Protein AF-0000000067927565 (afdb_homodimer)

Radius of gyration: 24.95 Å; Cα contacts (8 Å, |Δi|>4): 1795; chains: 2; bounding box: 56×70×67 Å

InterPro domains:
  IPR001216 Cysteine synthase/cystathionine beta-synthase, pyridoxal-phosphate attachment site [PS00901] (45-63)
  IPR001926 Tryptophan synthase beta chain-like, PALP domain [PF00291] (21-325)
  IPR036052 Tryptophan synthase beta chain-like, PALP domain superfamily [G3DSA:3.40.50.1100] (20-335)
  IPR036052 Tryptophan synthase beta chain-like, PALP domain superfamily [G3DSA:3.40.50.1100] (50-168)
  IPR036052 Tryptophan synthase beta chain-like, PALP domain superfamily [SSF53686] (16-338)
  IPR050214 Cysteine synthase/Cystathionine beta-synthase [PTHR10314] (20-342)

pLDDT: mean 96.27, std 7.13, range [26.19, 98.94]

Structure (mmCIF, N/CA/C/O backbone):
data_AF-0000000067927565-model_v1
#
loop_
_entity.id
_entity.type
_entity.pdbx_description
1 polymer 'Cysteine synthase B'
#
loop_
_atom_site.group_PDB
_atom_site.id
_atom_site.type_symbol
_atom_site.label_atom_id
_atom_site.label_alt_id
_atom_site.label_comp_id
_atom_site.label_asym_id
_atom_site.label_entity_id
_atom_site.label_seq_id
_atom_site.pdbx_PDB_ins_code
_atom_site.Cartn_x
_atom_site.Cartn_y
_atom_site.Cartn_z
_atom_site.occupancy
_atom_site.B_iso_or_equiv
_atom_site.auth_seq_id
_atom_site.auth_comp_id
_atom_site.auth_asym_id
_atom_site.auth_atom_id
_atom_site.pdbx_PDB_model_num
ATOM 1 N N . MET A 1 1 ? 31.875 -20.375 6.766 1 26.19 1 MET A N 1
ATOM 2 C CA . MET A 1 1 ? 30.688 -21.219 6.77 1 26.19 1 MET A CA 1
ATOM 3 C C . MET A 1 1 ? 29.438 -20.422 6.379 1 26.19 1 MET A C 1
ATOM 5 O O . MET A 1 1 ? 29.094 -19.438 7.043 1 26.19 1 MET A O 1
ATOM 9 N N . LEU A 1 2 ? 29.219 -20.188 5.18 1 35 2 LEU A N 1
ATOM 10 C CA . LEU A 1 2 ? 28.172 -19.312 4.66 1 35 2 LEU A CA 1
ATOM 11 C C . LEU A 1 2 ? 26.875 -19.531 5.414 1 35 2 LEU A C 1
ATOM 13 O O . LEU A 1 2 ? 26.375 -20.656 5.508 1 35 2 LEU A O 1
ATOM 17 N N . HIS A 1 3 ? 26.547 -18.984 6.469 1 40.41 3 HIS A N 1
ATOM 18 C CA . HIS A 1 3 ? 25.359 -19.125 7.309 1 40.41 3 HIS A CA 1
ATOM 19 C C . HIS A 1 3 ? 24.156 -19.547 6.48 1 40.41 3 HIS A C 1
ATOM 21 O O . HIS A 1 3 ? 23.812 -18.875 5.496 1 40.41 3 HIS A O 1
ATOM 27 N N . GLN A 1 4 ? 24.078 -20.781 6.211 1 48.38 4 GLN A N 1
ATOM 28 C CA . GLN A 1 4 ? 23.016 -21.391 5.43 1 48.38 4 GLN A CA 1
ATOM 29 C C . GLN A 1 4 ? 21.688 -20.688 5.668 1 48.38 4 GLN A C 1
ATOM 31 O O . GLN A 1 4 ? 21.141 -20.734 6.77 1 48.38 4 GLN A O 1
ATOM 36 N N . LEU A 1 5 ? 21.406 -19.594 4.988 1 67.44 5 LEU A N 1
ATOM 37 C CA . LEU A 1 5 ? 20.219 -18.766 5.055 1 67.44 5 LEU A CA 1
ATOM 38 C C . LEU A 1 5 ? 18.953 -19.609 4.992 1 67.44 5 LEU A C 1
ATOM 40 O O . LEU A 1 5 ? 18.812 -20.484 4.129 1 67.44 5 LEU A O 1
ATOM 44 N N . LYS A 1 6 ? 18.359 -19.875 6.137 1 88.69 6 LYS A N 1
ATOM 45 C CA . LYS A 1 6 ? 17.078 -20.578 6.219 1 88.69 6 LYS A CA 1
ATOM 46 C C . LYS A 1 6 ? 15.961 -19.75 5.582 1 88.69 6 LYS A C 1
ATOM 48 O O . LYS A 1 6 ? 16.094 -18.547 5.402 1 88.69 6 LYS A O 1
ATOM 53 N N . ILE A 1 7 ? 15.102 -20.516 5.008 1 97.31 7 ILE A N 1
ATOM 54 C CA . ILE A 1 7 ? 13.914 -19.859 4.473 1 97.31 7 ILE A CA 1
ATOM 55 C C . ILE A 1 7 ? 13.312 -18.938 5.527 1 97.31 7 ILE A C 1
ATOM 57 O O . ILE A 1 7 ? 13.266 -19.281 6.711 1 97.31 7 ILE A O 1
ATOM 61 N N . ARG A 1 8 ? 12.906 -17.766 5.121 1 97.5 8 ARG A N 1
ATOM 62 C CA . ARG A 1 8 ? 12.289 -16.828 6.047 1 97.5 8 ARG A CA 1
ATOM 63 C C . ARG A 1 8 ? 11.008 -17.406 6.641 1 97.5 8 ARG A C 1
ATOM 65 O O . ARG A 1 8 ? 10.266 -18.125 5.965 1 97.5 8 ARG A O 1
ATOM 72 N N . THR A 1 9 ? 10.773 -17.078 7.883 1 98.25 9 THR A N 1
ATOM 73 C CA . THR A 1 9 ? 9.539 -17.469 8.555 1 98.25 9 THR A CA 1
ATOM 74 C C . THR A 1 9 ? 8.844 -16.266 9.164 1 98.25 9 THR A C 1
ATOM 76 O O . THR A 1 9 ? 9.484 -15.242 9.438 1 98.25 9 THR A O 1
ATOM 79 N N . THR A 1 10 ? 7.535 -16.266 9.188 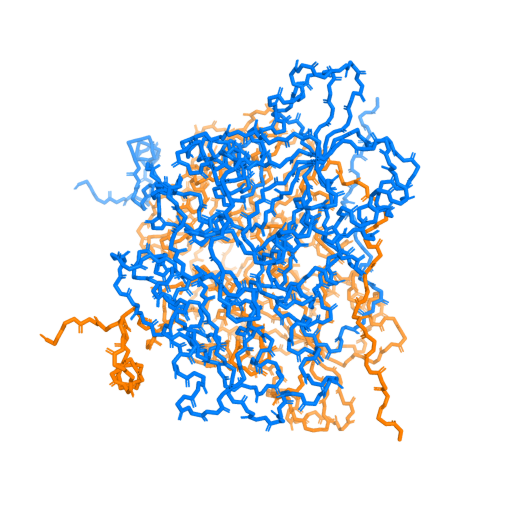1 98.19 10 THR A N 1
ATOM 80 C CA . THR A 1 10 ? 6.73 -15.305 9.93 1 98.19 10 THR A CA 1
ATOM 81 C C . THR A 1 10 ? 5.766 -16.016 10.875 1 98.19 10 THR A C 1
ATOM 83 O O . THR A 1 10 ? 5.645 -17.25 10.836 1 98.19 10 THR A O 1
ATOM 86 N N . ALA A 1 11 ? 5.16 -15.328 11.844 1 97.44 11 ALA A N 1
ATOM 87 C CA . ALA A 1 11 ? 4.34 -15.953 12.875 1 97.44 11 ALA A CA 1
ATOM 88 C C . ALA A 1 11 ? 2.908 -15.43 12.836 1 97.44 11 ALA A C 1
ATOM 90 O O . ALA A 1 11 ? 2.016 -15.984 13.477 1 97.44 11 ALA A O 1
ATOM 91 N N . GLY A 1 12 ? 2.67 -14.391 12.016 1 97.81 12 GLY A N 1
ATOM 92 C CA . GLY A 1 12 ? 1.377 -13.719 12.055 1 97.81 12 GLY A CA 1
ATOM 93 C C . GLY A 1 12 ? 1.31 -12.602 13.07 1 97.81 12 GLY A C 1
ATOM 94 O O . GLY A 1 12 ? 2.32 -12.25 13.688 1 97.81 12 GLY A O 1
ATOM 95 N N . ARG A 1 13 ? 0.186 -11.945 13.172 1 97.5 13 ARG A N 1
ATOM 96 C CA . ARG A 1 13 ? -0.007 -10.812 14.062 1 97.5 13 ARG A CA 1
ATOM 97 C C . ARG A 1 13 ? -0.455 -11.266 15.445 1 97.5 13 ARG A C 1
ATOM 99 O O . ARG A 1 13 ? -0.448 -10.484 16.406 1 97.5 13 ARG A O 1
ATOM 106 N N . GLY A 1 14 ? -0.813 -12.555 15.531 1 96.81 14 GLY A N 1
ATOM 107 C CA . GLY A 1 14 ? -1.234 -13.125 16.797 1 96.81 14 GLY A CA 1
ATOM 108 C C . GLY A 1 14 ? -2.617 -12.672 17.234 1 96.81 14 GLY A C 1
ATOM 109 O O . GLY A 1 14 ? -2.955 -12.727 18.422 1 96.81 14 GLY A O 1
ATOM 110 N N . ARG A 1 15 ? -3.354 -12.117 16.281 1 97.38 15 ARG A N 1
ATOM 111 C CA . ARG A 1 15 ? -4.703 -11.641 16.562 1 97.38 15 ARG A CA 1
ATOM 112 C C . ARG A 1 15 ? -5.523 -11.531 15.281 1 97.38 15 ARG A C 1
ATOM 114 O O . ARG A 1 15 ? -4.965 -11.516 14.18 1 97.38 15 ARG A O 1
ATOM 121 N N . LEU A 1 16 ? -6.836 -11.531 15.469 1 98.62 16 LEU A N 1
ATOM 122 C CA . LEU A 1 16 ? -7.805 -11.18 14.438 1 98.62 16 LEU A CA 1
ATOM 123 C C . LEU A 1 16 ? -8.273 -9.734 14.609 1 98.62 16 LEU A C 1
ATOM 125 O O . LEU A 1 16 ? -8.742 -9.352 15.688 1 98.62 16 LEU A O 1
ATOM 129 N N . PHE A 1 17 ? -8.125 -8.891 13.578 1 98.75 17 PHE A N 1
ATOM 130 C CA . PHE A 1 17 ? -8.484 -7.484 13.68 1 98.75 17 PHE A CA 1
ATOM 131 C C . PHE A 1 17 ? -9.984 -7.289 13.523 1 98.75 17 PHE A C 1
ATOM 133 O O . PHE A 1 17 ? -10.609 -7.918 12.664 1 98.75 17 PHE A O 1
ATOM 140 N N . ASP A 1 18 ? -10.578 -6.422 14.312 1 98.44 18 ASP A N 1
ATOM 141 C CA . ASP A 1 18 ? -12.023 -6.23 14.336 1 98.44 18 ASP A CA 1
ATOM 142 C C . ASP A 1 18 ? -12.5 -5.445 13.117 1 98.44 18 ASP A C 1
ATOM 144 O O . ASP A 1 18 ? -13.664 -5.523 12.742 1 98.44 18 ASP A O 1
ATOM 148 N N . SER A 1 19 ? -11.602 -4.633 12.555 1 98.56 19 SER A N 1
ATOM 149 C CA . SER A 1 19 ? -11.859 -3.887 11.328 1 98.56 19 SER A CA 1
ATOM 150 C C . SER A 1 19 ? -10.562 -3.414 10.688 1 98.56 19 SER A C 1
ATOM 152 O O . SER A 1 19 ? -9.484 -3.521 11.281 1 98.56 19 SER A O 1
ATOM 154 N N . ILE A 1 20 ? -10.68 -2.896 9.453 1 98.88 20 ILE A N 1
ATOM 155 C CA . ILE A 1 20 ? -9.531 -2.334 8.75 1 98.88 20 ILE A CA 1
ATOM 156 C C . ILE A 1 20 ? -8.938 -1.189 9.57 1 98.88 20 ILE A C 1
ATOM 158 O O . ILE A 1 20 ? -7.73 -0.935 9.508 1 98.88 20 ILE A O 1
ATOM 162 N N . LEU A 1 21 ? -9.734 -0.494 10.43 1 98.81 21 LEU A N 1
ATOM 163 C CA . LEU A 1 21 ? -9.297 0.667 11.195 1 98.81 21 LEU A CA 1
ATOM 164 C C . LEU A 1 21 ? -8.32 0.26 12.297 1 98.81 21 LEU A C 1
ATOM 166 O O . LEU A 1 21 ? -7.457 1.048 12.688 1 98.81 21 LEU A O 1
ATOM 170 N N . ASP A 1 22 ? -8.414 -1.01 12.719 1 98.69 22 ASP A N 1
ATOM 171 C CA . ASP A 1 22 ? -7.539 -1.52 13.773 1 98.69 22 ASP A CA 1
ATOM 172 C C . ASP A 1 22 ? -6.137 -1.798 13.234 1 98.69 22 ASP A C 1
ATOM 174 O O . ASP A 1 22 ? -5.211 -2.047 14.008 1 98.69 22 ASP A O 1
ATOM 178 N N . THR A 1 23 ? -5.965 -1.704 11.898 1 98.75 23 THR A N 1
ATOM 179 C CA . THR A 1 23 ? -4.664 -1.989 11.297 1 98.75 23 THR A CA 1
ATOM 180 C C . THR A 1 23 ? -3.852 -0.709 11.133 1 98.75 23 THR A C 1
ATOM 182 O O . THR A 1 23 ? -2.693 -0.752 10.711 1 98.75 23 THR A O 1
ATOM 185 N N . VAL A 1 24 ? -4.426 0.469 11.5 1 98.88 24 VAL A N 1
ATOM 186 C CA . VAL A 1 24 ? -3.707 1.735 11.391 1 98.88 24 VAL A CA 1
ATOM 187 C C . VAL A 1 24 ? -2.617 1.806 12.453 1 98.88 24 VAL A C 1
ATOM 189 O O . VAL A 1 24 ? -2.889 1.603 13.641 1 98.88 24 VAL A O 1
ATOM 192 N N . GLY A 1 25 ? -1.396 2.076 12.047 1 98.75 25 GLY A N 1
ATOM 193 C CA . GLY A 1 25 ? -0.285 2.244 12.969 1 98.75 25 GLY A CA 1
ATOM 194 C C . GLY A 1 25 ? 0.637 1.04 13.016 1 98.75 25 GLY A C 1
ATOM 195 O O . GLY A 1 25 ? 0.605 0.19 12.125 1 98.75 25 GLY A O 1
ATOM 196 N N . ASP A 1 26 ? 1.623 1.083 13.922 1 98.69 26 ASP A N 1
ATOM 197 C CA . ASP A 1 26 ? 2.691 0.1 14.078 1 98.69 26 ASP A CA 1
ATOM 198 C C . ASP A 1 26 ? 3.441 -0.107 12.766 1 98.69 26 ASP A C 1
ATOM 200 O O . ASP A 1 26 ? 3.652 -1.244 12.336 1 98.69 26 ASP A O 1
ATOM 204 N N . THR A 1 27 ? 3.73 1.049 12.109 1 98.88 27 THR A N 1
ATOM 205 C CA . THR A 1 27 ? 4.477 0.999 10.859 1 98.88 27 THR A CA 1
ATOM 206 C C . THR A 1 27 ? 5.953 0.72 11.117 1 98.88 27 THR A C 1
ATOM 208 O O . THR A 1 27 ? 6.488 1.096 12.164 1 98.88 27 THR A O 1
ATOM 211 N N . PRO A 1 28 ? 6.66 0.109 10.211 1 98.88 28 PRO A N 1
ATOM 212 C CA . PRO A 1 28 ? 8.031 -0.335 10.461 1 98.88 28 PRO A CA 1
ATOM 213 C C . PRO A 1 28 ? 9.055 0.799 10.352 1 98.88 28 PRO A C 1
ATOM 215 O O . PRO A 1 28 ? 8.812 1.777 9.633 1 98.88 28 PRO A O 1
ATOM 218 N N . VAL A 1 29 ? 10.086 0.701 11.133 1 98.94 29 VAL A N 1
ATOM 219 C CA . VAL A 1 29 ? 11.32 1.454 10.984 1 98.94 29 VAL A CA 1
ATOM 220 C C . VAL A 1 29 ? 12.367 0.6 10.266 1 98.94 29 VAL A C 1
ATOM 222 O O . VAL A 1 29 ? 12.742 -0.469 10.75 1 98.94 29 VAL A O 1
ATOM 225 N N . ILE A 1 30 ? 12.859 1.075 9.078 1 98.94 30 ILE A N 1
ATOM 226 C CA . ILE A 1 30 ? 13.617 0.225 8.172 1 98.94 30 ILE A CA 1
ATOM 227 C C . ILE A 1 30 ? 15.008 0.825 7.945 1 98.94 30 ILE A C 1
ATOM 229 O O . ILE A 1 30 ? 15.133 2.012 7.637 1 98.94 30 ILE A O 1
ATOM 233 N N . ARG A 1 31 ? 16 0.053 8.031 1 98.88 31 ARG A N 1
ATOM 234 C CA . ARG A 1 31 ? 17.375 0.49 7.816 1 98.88 31 ARG A CA 1
ATOM 235 C C . ARG A 1 31 ? 17.641 0.724 6.332 1 98.88 31 ARG A C 1
ATOM 237 O O . ARG A 1 31 ? 17.203 -0.055 5.484 1 98.88 31 ARG A O 1
ATOM 244 N N . ILE A 1 32 ? 18.281 1.833 6.004 1 98.81 32 ILE A N 1
ATOM 245 C CA . ILE A 1 32 ? 18.828 2.094 4.676 1 98.81 32 ILE A CA 1
ATOM 246 C C . ILE A 1 32 ? 20.188 1.416 4.527 1 98.81 32 ILE A C 1
ATOM 248 O O . ILE A 1 32 ? 21.062 1.577 5.379 1 98.81 32 ILE A O 1
ATOM 252 N N . ASN A 1 33 ? 20.438 0.699 3.447 1 98.5 33 ASN A N 1
ATOM 253 C CA . ASN A 1 33 ? 21.625 -0.137 3.328 1 98.5 33 ASN A CA 1
ATOM 254 C C . ASN A 1 33 ? 22.562 0.373 2.236 1 98.5 33 ASN A C 1
ATOM 256 O O . ASN A 1 33 ? 23.781 0.281 2.367 1 98.5 33 ASN A O 1
ATOM 260 N N . ASN A 1 34 ? 22 0.943 1.216 1 98.38 34 ASN A N 1
ATOM 261 C CA . ASN A 1 34 ? 22.797 1.177 0.018 1 98.38 34 ASN A CA 1
ATOM 262 C C . ASN A 1 34 ? 23.047 2.666 -0.216 1 98.38 34 ASN A C 1
ATOM 264 O O . ASN A 1 34 ? 23.953 3.045 -0.961 1 98.38 34 ASN A O 1
ATOM 268 N N . LEU A 1 35 ? 22.25 3.549 0.46 1 98.44 35 LEU A N 1
ATOM 269 C CA . LEU A 1 35 ? 22.25 4.957 0.078 1 98.44 35 LEU A CA 1
ATOM 270 C C . LEU A 1 35 ? 22.797 5.828 1.202 1 98.44 35 LEU A C 1
ATOM 272 O O . LEU A 1 35 ? 22.891 7.051 1.058 1 98.44 35 LEU A O 1
ATOM 276 N N . GLY A 1 36 ? 23.094 5.305 2.32 1 95.75 36 GLY A N 1
ATOM 277 C CA . GLY A 1 36 ? 23.641 6.082 3.422 1 95.75 36 GLY A CA 1
ATOM 278 C C . GLY A 1 36 ? 25.156 6.117 3.436 1 95.75 36 GLY A C 1
ATOM 279 O O . GLY A 1 36 ? 25.812 5.285 2.797 1 95.75 36 GLY A O 1
ATOM 280 N N . PRO A 1 37 ? 25.672 7.145 4.129 1 95.25 37 PRO A N 1
ATOM 281 C CA . PRO A 1 37 ? 27.125 7.129 4.305 1 95.25 37 PRO A CA 1
ATOM 282 C C . PRO A 1 37 ? 27.594 6.008 5.23 1 95.25 37 PRO A C 1
ATOM 284 O O . PRO A 1 37 ? 26.828 5.523 6.062 1 95.25 37 PRO A O 1
ATOM 287 N N . GLY A 1 38 ? 28.891 5.613 5.113 1 94.69 38 GLY A N 1
ATOM 288 C CA . GLY A 1 38 ? 29.438 4.484 5.852 1 94.69 38 GLY A CA 1
ATOM 289 C C . GLY A 1 38 ? 29.547 4.738 7.34 1 94.69 38 GLY A C 1
ATOM 290 O O . GLY A 1 38 ? 29.5 3.803 8.141 1 94.69 38 GLY A O 1
ATOM 291 N N . HIS A 1 39 ? 29.578 6.016 7.801 1 97.56 39 HIS A N 1
ATOM 292 C CA . HIS A 1 39 ? 29.891 6.305 9.195 1 97.56 39 HIS A CA 1
ATOM 293 C C . HIS A 1 39 ? 28.625 6.605 9.984 1 97.56 39 HIS A C 1
ATOM 295 O O . HIS A 1 39 ? 28.672 6.82 11.203 1 97.56 39 HIS A O 1
ATOM 301 N N . ALA A 1 40 ? 27.422 6.68 9.359 1 98.44 40 ALA A N 1
ATOM 302 C CA . ALA A 1 40 ? 26.141 6.949 10 1 98.44 40 ALA A CA 1
ATOM 303 C C . ALA A 1 40 ? 25.078 5.969 9.531 1 98.44 40 ALA A C 1
ATOM 305 O O . ALA A 1 40 ? 25.203 5.379 8.453 1 98.44 40 ALA A O 1
ATOM 306 N N . THR A 1 41 ? 24.141 5.688 10.352 1 98.75 41 THR A N 1
ATOM 307 C CA . THR A 1 41 ? 23.016 4.812 10.008 1 98.75 41 THR A CA 1
ATOM 308 C C . THR A 1 41 ? 21.75 5.617 9.805 1 98.75 41 THR A C 1
ATOM 310 O O . THR A 1 41 ? 21.391 6.461 10.633 1 98.75 41 THR A O 1
ATOM 313 N N . ILE A 1 42 ? 21.125 5.441 8.711 1 98.88 42 ILE A N 1
ATOM 314 C CA . ILE A 1 42 ? 19.828 6.078 8.445 1 98.88 42 ILE A CA 1
ATOM 315 C C . ILE A 1 42 ? 18.719 5.031 8.477 1 98.88 42 ILE A C 1
ATOM 317 O O . ILE A 1 42 ? 18.859 3.957 7.883 1 98.88 42 ILE A O 1
ATOM 321 N N . TYR A 1 43 ? 17.688 5.273 9.266 1 98.94 43 TYR A N 1
ATOM 322 C CA . TYR A 1 43 ? 16.422 4.535 9.25 1 98.94 43 TYR A CA 1
ATOM 323 C C . TYR A 1 43 ? 15.305 5.379 8.664 1 98.94 43 TYR A C 1
ATOM 325 O O . TYR A 1 43 ? 15.359 6.609 8.703 1 98.94 43 TYR A O 1
ATOM 333 N N . VAL A 1 44 ? 14.328 4.684 8.102 1 98.94 44 VAL A N 1
ATOM 334 C CA . VAL A 1 44 ? 13.125 5.371 7.641 1 98.94 44 VAL A CA 1
ATOM 335 C C . VAL A 1 44 ? 11.898 4.781 8.336 1 98.94 44 VAL A C 1
ATOM 337 O O . VAL A 1 44 ? 11.82 3.568 8.555 1 98.94 44 VAL A O 1
ATOM 340 N N . LYS A 1 45 ? 11 5.586 8.836 1 98.94 45 LYS A N 1
ATOM 341 C CA . LYS A 1 45 ? 9.688 5.145 9.297 1 98.94 45 LYS A CA 1
ATOM 342 C C . LYS A 1 45 ? 8.688 5.121 8.148 1 98.94 45 LYS A C 1
ATOM 344 O O . LYS A 1 45 ? 8.219 6.172 7.699 1 98.94 45 LYS A O 1
ATOM 349 N N . ALA A 1 46 ? 8.297 3.939 7.664 1 98.88 46 ALA A N 1
ATOM 350 C CA . ALA A 1 46 ? 7.555 3.756 6.422 1 98.88 46 ALA A CA 1
ATOM 351 C C . ALA A 1 46 ? 6.047 3.787 6.668 1 98.88 46 ALA A C 1
ATOM 353 O O . ALA A 1 46 ? 5.422 2.742 6.859 1 98.88 46 ALA A O 1
ATOM 354 N N . GLU A 1 47 ? 5.477 4.934 6.531 1 98.81 47 GLU A N 1
ATOM 355 C CA . GLU A 1 47 ? 4.078 5.152 6.887 1 98.81 47 GLU A CA 1
ATOM 356 C C . GLU A 1 47 ? 3.143 4.617 5.805 1 98.81 47 GLU A C 1
ATOM 358 O O . GLU A 1 47 ? 1.939 4.473 6.031 1 98.81 47 GLU A O 1
ATOM 363 N N . PHE A 1 48 ? 3.695 4.277 4.609 1 98.38 48 PHE A N 1
ATOM 364 C CA . PHE A 1 48 ? 2.867 3.707 3.553 1 98.38 48 PHE A CA 1
ATOM 365 C C . PHE A 1 48 ? 2.41 2.303 3.924 1 98.38 48 PHE A C 1
ATOM 367 O O . PHE A 1 48 ? 1.608 1.696 3.209 1 98.38 48 PHE A O 1
ATOM 374 N N . PHE A 1 49 ? 2.809 1.746 5.125 1 98.69 49 PHE A N 1
ATOM 375 C CA . PHE A 1 49 ? 2.322 0.469 5.633 1 98.69 49 PHE A CA 1
ATOM 376 C C . PHE A 1 49 ? 0.966 0.635 6.309 1 98.69 49 PHE A C 1
ATOM 378 O O . PHE A 1 49 ? 0.338 -0.351 6.699 1 98.69 49 PHE A O 1
ATOM 385 N N . ASN A 1 50 ? 0.476 1.853 6.484 1 98.81 50 ASN A N 1
ATOM 386 C CA . ASN A 1 50 ? -0.917 2.041 6.875 1 98.81 50 ASN A CA 1
ATOM 387 C C . ASN A 1 50 ? -1.874 1.562 5.785 1 98.81 50 ASN A C 1
ATOM 389 O O . ASN A 1 50 ? -1.509 1.514 4.609 1 98.81 50 ASN A O 1
ATOM 393 N N . PRO A 1 51 ? -3.145 1.182 6.117 1 98.56 51 PRO A N 1
ATOM 394 C CA . PRO A 1 51 ? -4.043 0.527 5.168 1 98.56 51 PRO A CA 1
ATOM 395 C C . PRO A 1 51 ? -4.375 1.41 3.965 1 98.56 51 PRO A C 1
ATOM 397 O O . PRO A 1 51 ? -4.598 0.901 2.863 1 98.56 51 PRO A O 1
ATOM 400 N N . ALA A 1 52 ? -4.41 2.703 4.203 1 98.06 52 ALA A N 1
ATOM 401 C CA . ALA A 1 52 ? -4.641 3.598 3.07 1 98.06 52 ALA A CA 1
ATOM 402 C C . ALA A 1 52 ? -3.332 4.203 2.576 1 98.06 52 ALA A C 1
ATOM 404 O O . ALA A 1 52 ? -3.338 5.191 1.838 1 98.06 52 ALA A O 1
ATOM 405 N N . ALA A 1 53 ? -2.18 3.736 3.066 1 98.19 53 ALA A N 1
ATOM 406 C CA . ALA A 1 53 ? -0.828 3.85 2.523 1 98.19 53 ALA A CA 1
ATOM 407 C C . ALA A 1 53 ? -0.246 5.234 2.785 1 98.19 53 ALA A C 1
ATOM 409 O O . ALA A 1 53 ? 0.472 5.781 1.944 1 98.19 53 ALA A O 1
ATOM 410 N N . SER A 1 54 ? -0.606 5.875 3.945 1 98.25 54 SER A N 1
ATOM 411 C CA . SER A 1 54 ? 0.052 7.129 4.297 1 98.25 54 SER A CA 1
ATOM 412 C C . SER A 1 54 ? -0.055 7.406 5.793 1 98.25 54 SER A C 1
ATOM 414 O O . SER A 1 54 ? -0.799 6.73 6.504 1 98.25 54 SER A O 1
ATOM 416 N N . VAL A 1 55 ? 0.659 8.398 6.207 1 98.75 55 VAL A N 1
ATOM 417 C CA . VAL A 1 55 ? 0.678 8.844 7.598 1 98.75 55 VAL A CA 1
ATOM 418 C C . VAL A 1 55 ? -0.672 9.453 7.965 1 98.75 55 VAL A C 1
ATOM 420 O O . VAL A 1 55 ? -1.051 9.477 9.141 1 98.75 55 VAL A O 1
ATOM 423 N N . LYS A 1 56 ? -1.486 9.844 6.934 1 98.69 56 LYS A N 1
ATOM 424 C CA . LYS A 1 56 ? -2.713 10.602 7.168 1 98.69 56 LYS A CA 1
ATOM 425 C C . LYS A 1 56 ? -3.848 9.68 7.613 1 98.69 56 LYS A C 1
ATOM 427 O O . LYS A 1 56 ? -4.867 10.148 8.125 1 98.69 56 LYS A O 1
ATOM 432 N N . ASP A 1 57 ? -3.631 8.359 7.461 1 98.81 57 ASP A N 1
ATOM 433 C CA . ASP A 1 57 ? -4.602 7.422 8.023 1 98.81 57 ASP A CA 1
ATOM 434 C C . ASP A 1 57 ? -4.816 7.68 9.508 1 98.81 57 ASP A C 1
ATOM 436 O O . ASP A 1 57 ? -5.938 7.566 10.008 1 98.81 57 ASP A O 1
ATOM 440 N N . ARG A 1 58 ? -3.738 8.07 10.172 1 98.88 58 ARG A N 1
ATOM 441 C CA . ARG A 1 58 ? -3.762 8.25 11.625 1 98.88 58 ARG A CA 1
ATOM 442 C C . ARG A 1 58 ? -4.664 9.414 12.016 1 98.88 58 ARG A C 1
ATOM 444 O O . ARG A 1 58 ? -5.582 9.242 12.82 1 98.88 58 ARG A O 1
ATOM 451 N N . LEU A 1 59 ? -4.445 10.57 11.422 1 98.62 59 LEU A N 1
ATOM 452 C CA . LEU A 1 59 ? -5.254 11.727 11.812 1 98.62 59 LEU A CA 1
ATOM 453 C C . LEU A 1 59 ? -6.695 11.555 11.344 1 98.62 59 LEU A C 1
ATOM 455 O O . LEU A 1 59 ? -7.629 11.945 12.055 1 98.62 59 LEU A O 1
ATOM 459 N N . ALA A 1 60 ? -6.902 10.969 10.109 1 98.81 60 ALA A N 1
ATOM 460 C CA . ALA A 1 60 ? -8.258 10.734 9.625 1 98.81 60 ALA A CA 1
ATOM 461 C C . ALA A 1 60 ? -9.055 9.906 10.633 1 98.81 60 ALA A C 1
ATOM 463 O O . ALA A 1 60 ? -10.188 10.258 10.969 1 98.81 60 ALA A O 1
ATOM 464 N N . LEU A 1 61 ? -8.43 8.867 11.125 1 98.88 61 LEU A N 1
ATOM 465 C CA . LEU A 1 61 ? -9.07 7.969 12.086 1 98.88 61 LEU A CA 1
ATOM 466 C C . LEU A 1 61 ? -9.406 8.703 13.375 1 98.88 61 LEU A C 1
ATOM 468 O O . LEU A 1 61 ? -10.547 8.641 13.852 1 98.88 61 LEU A O 1
ATOM 472 N N . ASN A 1 62 ? -8.477 9.414 13.93 1 98.88 62 ASN A N 1
ATOM 473 C CA . ASN A 1 62 ? -8.703 10.039 15.234 1 98.88 62 ASN A CA 1
ATOM 474 C C . ASN A 1 62 ? -9.648 11.227 15.133 1 98.88 62 ASN A C 1
ATOM 476 O O . ASN A 1 62 ? -10.398 11.508 16.062 1 98.88 62 ASN A O 1
ATOM 480 N N . ILE A 1 63 ? -9.625 11.969 14.031 1 98.75 63 ILE A N 1
ATOM 481 C CA . ILE A 1 63 ? -10.555 13.078 13.844 1 98.75 63 ILE A CA 1
ATOM 482 C C . ILE A 1 63 ? -11.992 12.555 13.906 1 98.75 63 ILE A C 1
ATOM 484 O O . ILE A 1 63 ? -12.836 13.117 14.609 1 98.75 63 ILE A O 1
ATOM 488 N N . ILE A 1 64 ? -12.281 11.477 13.18 1 98.81 64 ILE A N 1
ATOM 489 C CA . ILE A 1 64 ? -13.625 10.914 13.141 1 98.81 64 ILE A CA 1
ATOM 490 C C . ILE A 1 64 ? -14 10.359 14.516 1 98.81 64 ILE A C 1
ATOM 492 O O . ILE A 1 64 ? -15.07 10.664 15.047 1 98.81 64 ILE A O 1
ATOM 496 N N . GLU A 1 65 ? -13.094 9.648 15.133 1 98.69 65 GLU A N 1
ATOM 497 C CA . GLU A 1 65 ? -13.414 9.016 16.406 1 98.69 65 GLU A CA 1
ATOM 498 C C . GLU A 1 65 ? -13.516 10.055 17.531 1 98.69 65 GLU A C 1
ATOM 500 O O . GLU A 1 65 ? -14.32 9.906 18.453 1 98.69 65 GLU A O 1
ATOM 505 N N . GLU A 1 66 ? -12.688 11.102 17.516 1 98.44 66 GLU A N 1
ATOM 506 C CA . GLU A 1 66 ? -12.844 12.211 18.453 1 98.44 66 GLU A CA 1
ATOM 507 C C . GLU A 1 66 ? -14.203 12.891 18.266 1 98.44 66 GLU A C 1
ATOM 509 O O . GLU A 1 66 ? -14.844 13.273 19.25 1 98.44 66 GLU A O 1
ATOM 514 N N . GLY A 1 67 ? -14.586 13.117 16.969 1 98.44 67 GLY A N 1
ATOM 515 C CA . GLY A 1 67 ? -15.914 13.633 16.703 1 98.44 67 GLY A CA 1
ATOM 516 C C . GLY A 1 67 ? -17.016 12.781 17.297 1 98.44 67 GLY A C 1
ATOM 517 O O . GLY A 1 67 ? -17.984 13.312 17.859 1 98.44 67 GLY A O 1
ATOM 518 N N . GLU A 1 68 ? -16.859 11.477 17.172 1 98.19 68 GLU A N 1
ATOM 519 C CA . GLU A 1 68 ? -17.828 10.555 17.766 1 98.19 68 GLU A CA 1
ATOM 520 C C . GLU A 1 68 ? -17.812 10.641 19.281 1 98.19 68 GLU A C 1
ATOM 522 O O . GLU A 1 68 ? -18.875 10.734 19.922 1 98.19 68 GLU A O 1
ATOM 527 N N . ARG A 1 69 ? -16.609 10.656 19.906 1 97.06 69 ARG A N 1
ATOM 528 C CA . ARG A 1 69 ? -16.469 10.664 21.359 1 97.06 69 ARG A CA 1
ATOM 529 C C . ARG A 1 69 ? -17.031 11.945 21.953 1 97.06 69 ARG A C 1
ATOM 531 O O . ARG A 1 69 ? -17.641 11.922 23.016 1 97.06 69 ARG A O 1
ATOM 538 N N . SER A 1 70 ? -16.828 13.039 21.281 1 96.69 70 SER A N 1
ATOM 539 C CA . SER A 1 70 ? -17.25 14.344 21.781 1 96.69 70 SER A CA 1
ATOM 540 C C . SER A 1 70 ? -18.719 14.617 21.469 1 96.69 70 SER A C 1
ATOM 542 O O . SER A 1 70 ? -19.328 15.539 22.016 1 96.69 70 SER A O 1
ATOM 544 N N . GLY A 1 71 ? -19.266 13.82 20.531 1 97 71 GLY A N 1
ATOM 545 C CA . GLY A 1 71 ? -20.656 14 20.125 1 97 71 GLY A CA 1
ATOM 546 C C . GLY A 1 71 ? -20.812 15.023 19.016 1 97 71 GLY A C 1
ATOM 547 O O . GLY A 1 71 ? -21.922 15.25 18.531 1 97 71 GLY A O 1
ATOM 548 N N . LYS A 1 72 ? -19.75 15.602 18.562 1 97.56 72 LYS A N 1
ATOM 549 C CA . LYS A 1 72 ? -19.797 16.625 17.516 1 97.56 72 LYS A CA 1
ATOM 550 C C . LYS A 1 72 ? -20.156 16 16.156 1 97.56 72 LYS A C 1
ATOM 552 O O . LYS A 1 72 ? -20.734 16.672 15.305 1 97.56 72 LYS A O 1
ATOM 557 N N . LEU A 1 73 ? -19.781 14.742 15.969 1 98.38 73 LEU A N 1
ATOM 558 C CA . LEU A 1 73 ? -20.141 13.992 14.773 1 98.38 73 LEU A CA 1
ATOM 559 C C . LEU A 1 73 ? -21.281 13.023 15.078 1 98.38 73 LEU A C 1
ATOM 561 O O . LEU A 1 73 ? -21.109 12.086 15.867 1 98.38 73 LEU A O 1
ATOM 565 N N . LYS A 1 74 ? -22.375 13.273 14.445 1 97.94 74 LYS A N 1
ATOM 566 C CA . LYS A 1 74 ? -23.547 12.43 14.656 1 97.94 74 LYS A CA 1
ATOM 567 C C . LYS A 1 74 ? -23.578 11.266 13.664 1 97.94 74 LYS A C 1
ATOM 569 O O . LYS A 1 74 ? -23.047 11.383 12.555 1 97.94 74 LYS A O 1
ATOM 574 N N . PRO A 1 75 ? -24.188 10.164 14.125 1 96.81 75 PRO A N 1
ATOM 575 C CA . PRO A 1 75 ? -24.312 9.039 13.195 1 96.81 75 PRO A CA 1
ATOM 576 C C . PRO A 1 75 ? -24.984 9.438 11.875 1 96.81 75 PRO A C 1
ATOM 578 O O . PRO A 1 75 ? -26.047 10.062 11.883 1 96.81 75 PRO A O 1
ATOM 581 N N . GLY A 1 76 ? -24.281 9.125 10.773 1 96.94 76 GLY A N 1
ATOM 582 C CA . GLY A 1 76 ? -24.844 9.359 9.453 1 96.94 76 GLY A CA 1
ATOM 583 C C . GLY A 1 76 ? -24.609 10.773 8.945 1 96.94 76 GLY A C 1
ATOM 584 O O . GLY A 1 76 ? -24.938 11.094 7.801 1 96.94 76 GLY A O 1
ATOM 585 N N . GLN A 1 77 ? -24.031 11.633 9.797 1 98.56 77 GLN A N 1
ATOM 586 C CA . GLN A 1 77 ? -23.734 13 9.383 1 98.56 77 GLN A CA 1
ATOM 587 C C . GLN A 1 77 ? -22.641 13.031 8.312 1 98.56 77 GLN A C 1
ATOM 589 O O . GLN A 1 77 ? -21.688 12.25 8.359 1 98.56 77 GLN A O 1
ATOM 594 N N . THR A 1 78 ? -22.797 13.922 7.336 1 98.81 78 THR A N 1
ATOM 595 C CA . THR A 1 78 ? -21.781 14.078 6.289 1 98.81 78 THR A CA 1
ATOM 596 C C . THR A 1 78 ? -20.516 14.727 6.848 1 98.81 78 THR A C 1
ATOM 598 O O . THR A 1 78 ? -20.594 15.68 7.629 1 98.81 78 THR A O 1
ATOM 601 N N . VAL A 1 79 ? -19.391 14.164 6.516 1 98.94 79 VAL A N 1
ATOM 602 C CA . VAL A 1 79 ? -18.094 14.734 6.809 1 98.94 79 VAL A CA 1
ATOM 603 C C . VAL A 1 79 ? -17.578 15.5 5.594 1 98.94 79 VAL A C 1
ATOM 605 O O . VAL A 1 79 ? -17.781 15.078 4.453 1 98.94 79 VAL A O 1
ATOM 608 N N . VAL A 1 80 ? -16.953 16.656 5.797 1 98.81 80 VAL A N 1
ATOM 609 C CA . VAL A 1 80 ? -16.359 17.422 4.707 1 98.81 80 VAL A CA 1
ATOM 610 C C . VAL A 1 80 ? -14.969 17.891 5.113 1 98.81 80 VAL A C 1
ATOM 612 O O . VAL A 1 80 ? -14.719 18.172 6.293 1 98.81 80 VAL A O 1
ATOM 615 N N . GLU A 1 81 ? -14.039 17.922 4.188 1 98.5 81 GLU A N 1
ATOM 616 C CA . GLU A 1 81 ? -12.688 18.375 4.488 1 98.5 81 GLU A CA 1
ATOM 617 C C . GLU A 1 81 ? -11.953 18.797 3.219 1 98.5 81 GLU A C 1
ATOM 619 O O . GLU A 1 81 ? -12.234 18.281 2.133 1 98.5 81 GLU A O 1
ATOM 624 N N . ALA A 1 82 ? -11.039 19.766 3.344 1 96.56 82 ALA A N 1
ATOM 625 C CA . ALA A 1 82 ? -10.094 20.156 2.299 1 96.56 82 ALA A CA 1
ATOM 626 C C . ALA A 1 82 ? -8.805 19.359 2.398 1 96.56 82 ALA A C 1
ATOM 628 O O . ALA A 1 82 ? -8.266 19.172 3.492 1 96.56 82 ALA A O 1
ATOM 629 N N . THR A 1 83 ? -8.328 18.859 1.215 1 93.44 83 THR A N 1
ATOM 630 C CA . THR A 1 83 ? -7.098 18.078 1.278 1 93.44 83 THR A CA 1
ATOM 631 C C . THR A 1 83 ? -6.418 18.031 -0.086 1 93.44 83 THR A C 1
ATOM 633 O O . THR A 1 83 ? -7.074 18.172 -1.119 1 93.44 83 THR A O 1
ATOM 636 N N . SER A 1 84 ? -5.113 17.781 -0.025 1 86.62 84 SER A N 1
ATOM 637 C CA . SER A 1 84 ? -4.328 17.516 -1.228 1 86.62 84 SER A CA 1
ATOM 638 C C . SER A 1 84 ? -4.445 16.062 -1.659 1 86.62 84 SER A C 1
ATOM 640 O O . SER A 1 84 ? -3.977 15.688 -2.736 1 86.62 84 SER A O 1
ATOM 642 N N . GLY A 1 85 ? -4.949 15.203 -0.804 1 91.19 85 GLY A N 1
ATOM 643 C CA . GLY A 1 85 ? -5.188 13.852 -1.299 1 91.19 85 GLY A CA 1
ATOM 644 C C . GLY A 1 85 ? -5.148 12.805 -0.208 1 91.19 85 GLY A C 1
ATOM 645 O O . GLY A 1 85 ? -6.152 12.141 0.062 1 91.19 85 GLY A O 1
ATOM 646 N N . ASN A 1 86 ? -4.039 12.688 0.589 1 96.25 86 ASN A N 1
ATOM 647 C CA . ASN A 1 86 ? -3.844 11.562 1.503 1 96.25 86 ASN A CA 1
ATOM 648 C C . ASN A 1 86 ? -4.809 11.633 2.684 1 96.25 86 ASN A C 1
ATOM 650 O O . ASN A 1 86 ? -5.336 10.609 3.119 1 96.25 86 ASN A O 1
ATOM 654 N N . THR A 1 87 ? -5.043 12.836 3.203 1 98 87 THR A N 1
ATOM 655 C CA . THR A 1 87 ? -6.055 12.953 4.25 1 98 87 THR A CA 1
ATOM 656 C C . THR A 1 87 ? -7.422 12.508 3.734 1 98 87 THR A C 1
ATOM 658 O O . THR A 1 87 ? -8.156 11.812 4.438 1 98 87 THR A O 1
ATOM 661 N N . GLY A 1 88 ? -7.766 12.977 2.527 1 98.06 88 GLY A N 1
ATOM 662 C CA . GLY A 1 88 ? -9.023 12.578 1.912 1 98.06 88 GLY A CA 1
ATOM 663 C C . GLY A 1 88 ? -9.164 11.07 1.769 1 98.06 88 GLY A C 1
ATOM 664 O O . GLY A 1 88 ? -10.234 10.516 2.045 1 98.06 88 GLY A O 1
ATOM 665 N N . ILE A 1 89 ? -8.109 10.422 1.347 1 98.31 89 ILE A N 1
ATOM 666 C CA . ILE A 1 89 ? -8.125 8.977 1.178 1 98.31 89 ILE A CA 1
ATOM 667 C C . ILE A 1 89 ? -8.273 8.297 2.539 1 98.31 89 ILE A C 1
ATOM 669 O O . ILE A 1 89 ? -9.055 7.352 2.688 1 98.31 89 ILE A O 1
ATOM 673 N N . GLY A 1 90 ? -7.516 8.75 3.568 1 98.75 90 GLY A N 1
ATOM 674 C CA . GLY A 1 90 ? -7.688 8.25 4.922 1 98.75 90 GLY A CA 1
ATOM 675 C C . GLY A 1 90 ? -9.102 8.414 5.445 1 98.75 90 GLY A C 1
ATOM 676 O O . GLY A 1 90 ? -9.68 7.473 5.988 1 98.75 90 GLY A O 1
ATOM 677 N N . LEU A 1 91 ? -9.664 9.625 5.262 1 98.88 91 LEU A N 1
ATOM 678 C CA . LEU A 1 91 ? -11.039 9.875 5.68 1 98.88 91 LEU A CA 1
ATOM 679 C C . LEU A 1 91 ? -12.016 8.977 4.926 1 98.88 91 LEU A C 1
ATOM 681 O O . LEU A 1 91 ? -12.984 8.492 5.504 1 98.88 91 LEU A O 1
ATOM 685 N N . ALA A 1 92 ? -11.758 8.812 3.645 1 98.81 92 ALA A N 1
ATOM 686 C CA . ALA A 1 92 ? -12.633 7.965 2.84 1 98.81 92 ALA A CA 1
ATOM 687 C C . ALA A 1 92 ? -12.664 6.535 3.379 1 98.81 92 ALA A C 1
ATOM 689 O O . ALA A 1 92 ? -13.734 5.922 3.461 1 98.81 92 ALA A O 1
ATOM 690 N N . MET A 1 93 ? -11.539 5.996 3.744 1 98.81 93 MET A N 1
ATOM 691 C CA . MET A 1 93 ? -11.453 4.66 4.328 1 98.81 93 MET A CA 1
ATOM 692 C C . MET A 1 93 ? -12.258 4.578 5.621 1 98.81 93 MET A C 1
ATOM 694 O O . MET A 1 93 ? -13.086 3.678 5.789 1 98.81 93 MET A O 1
ATOM 698 N N . VAL A 1 94 ? -12.047 5.547 6.52 1 98.88 94 VAL A N 1
ATOM 699 C CA . VAL A 1 94 ? -12.688 5.543 7.832 1 98.88 94 VAL A CA 1
ATOM 700 C C . VAL A 1 94 ? -14.195 5.719 7.668 1 98.88 94 VAL A C 1
ATOM 702 O O . VAL A 1 94 ? -14.984 5.004 8.297 1 98.88 94 VAL A O 1
ATOM 705 N N . CYS A 1 95 ? -14.578 6.672 6.84 1 98.88 95 CYS A N 1
ATOM 706 C CA . CYS A 1 95 ? -15.992 6.965 6.613 1 98.88 95 CYS A CA 1
ATOM 707 C C . CYS A 1 95 ? -16.703 5.785 5.961 1 98.88 95 CYS A C 1
ATOM 709 O O . CYS A 1 95 ? -17.844 5.477 6.297 1 98.88 95 CYS A O 1
ATOM 711 N N . ALA A 1 96 ? -16.047 5.141 5.008 1 98.69 96 ALA A N 1
ATOM 712 C CA . ALA A 1 96 ? -16.609 3.943 4.398 1 98.69 96 ALA A CA 1
ATOM 713 C C . ALA A 1 96 ? -16.891 2.871 5.453 1 98.69 96 ALA A C 1
ATOM 715 O O . ALA A 1 96 ? -17.984 2.303 5.496 1 98.69 96 ALA A O 1
ATOM 716 N N . GLN A 1 97 ? -15.922 2.594 6.316 1 98.69 97 GLN A N 1
ATOM 717 C CA . GLN A 1 97 ? -16.031 1.556 7.336 1 98.69 97 GLN A CA 1
ATOM 718 C C . GLN A 1 97 ? -17.125 1.89 8.344 1 98.69 97 GLN A C 1
ATOM 720 O O . GLN A 1 97 ? -17.828 0.997 8.836 1 98.69 97 GLN A O 1
ATOM 725 N N . LYS A 1 98 ? -17.312 3.207 8.664 1 98.5 98 LYS A N 1
ATOM 726 C CA . LYS A 1 98 ? -18.172 3.596 9.773 1 98.5 98 LYS A CA 1
ATOM 727 C C . LYS A 1 98 ? -19.516 4.09 9.273 1 98.5 98 LYS A C 1
ATOM 729 O O . LYS A 1 98 ? -20.438 4.336 10.062 1 98.5 98 LYS A O 1
ATOM 734 N N . GLY A 1 99 ? -19.641 4.27 7.957 1 98.19 99 GLY A N 1
ATOM 735 C CA . GLY A 1 99 ? -20.938 4.605 7.387 1 98.19 99 GLY A CA 1
ATOM 736 C C . GLY A 1 99 ? -21.219 6.098 7.371 1 98.19 99 GLY A C 1
ATOM 737 O O . GLY A 1 99 ? -22.344 6.527 7.602 1 98.19 99 GLY A O 1
ATOM 738 N N . TYR A 1 100 ? -20.203 6.984 7.219 1 98.81 100 TYR A N 1
ATOM 739 C CA . TYR A 1 100 ? -20.359 8.422 7.066 1 98.81 100 TYR A CA 1
ATOM 740 C C . TYR A 1 100 ? -20.219 8.844 5.609 1 98.81 100 TYR A C 1
ATOM 742 O O . TYR A 1 100 ? -19.266 8.445 4.938 1 98.81 100 TYR A O 1
ATOM 750 N N . PRO A 1 101 ? -21.188 9.641 5.035 1 98.75 101 PRO A N 1
ATOM 751 C CA . PRO A 1 101 ? -20.875 10.258 3.744 1 98.75 101 PRO A CA 1
ATOM 752 C C . PRO A 1 101 ? -19.703 11.234 3.824 1 98.75 101 PRO A C 1
ATOM 754 O O . PRO A 1 101 ? -19.547 11.938 4.828 1 98.75 101 PRO A O 1
ATOM 757 N N . LEU A 1 102 ? -18.906 11.266 2.783 1 98.88 102 LEU A N 1
ATOM 758 C CA . LEU A 1 102 ? -17.719 12.125 2.779 1 98.88 102 LEU A CA 1
ATOM 759 C C . LEU A 1 102 ? -17.688 12.984 1.523 1 98.88 102 LEU A C 1
ATOM 761 O O . LEU A 1 102 ? -17.891 12.492 0.415 1 98.88 102 LEU A O 1
ATOM 765 N N . VAL A 1 103 ? -17.469 14.266 1.699 1 98.81 103 VAL A N 1
ATOM 766 C CA . VAL A 1 103 ? -17.188 15.211 0.626 1 98.81 103 VAL A CA 1
ATOM 767 C C . VAL A 1 103 ? -15.797 15.812 0.827 1 98.81 103 VAL A C 1
ATOM 769 O O . VAL A 1 103 ? -15.484 16.328 1.907 1 98.81 103 VAL A O 1
ATOM 772 N N . VAL A 1 104 ? -15.023 15.75 -0.196 1 98.5 104 VAL A N 1
ATOM 773 C CA . VAL A 1 104 ? -13.68 16.312 -0.157 1 98.5 104 VAL A CA 1
ATOM 774 C C . VAL A 1 104 ? -13.578 17.469 -1.146 1 98.5 104 VAL A C 1
ATOM 776 O O . VAL A 1 104 ? -14.047 17.375 -2.281 1 98.5 104 VAL A O 1
ATOM 779 N N . THR A 1 105 ? -13.023 18.578 -0.708 1 98 105 THR A N 1
ATOM 780 C CA . THR A 1 105 ? -12.672 19.656 -1.613 1 98 105 THR A CA 1
ATOM 781 C C . THR A 1 105 ? -11.172 19.656 -1.901 1 98 105 THR A C 1
ATOM 783 O O . THR A 1 105 ? -10.359 19.469 -0.994 1 98 105 THR A O 1
ATOM 786 N N . MET A 1 106 ? -10.836 19.797 -3.104 1 95.62 106 MET A N 1
ATOM 787 C CA . MET A 1 106 ? -9.422 19.75 -3.48 1 95.62 106 MET A CA 1
ATOM 788 C C . MET A 1 106 ? -9.164 20.594 -4.73 1 95.62 106 MET A C 1
ATOM 790 O O . MET A 1 106 ? -10.039 20.703 -5.598 1 95.62 106 MET A O 1
ATOM 794 N N . ALA A 1 107 ? -7.945 21.156 -4.812 1 93.81 107 ALA A N 1
ATOM 795 C CA . ALA A 1 107 ? -7.574 21.906 -6.004 1 93.81 107 ALA A CA 1
ATOM 796 C C . ALA A 1 107 ? -7.402 20.984 -7.207 1 93.81 107 ALA A C 1
ATOM 798 O O . ALA A 1 107 ? -7 19.828 -7.059 1 93.81 107 ALA A O 1
ATOM 799 N N . ASP A 1 108 ? -7.609 21.484 -8.414 1 92.12 108 ASP A N 1
ATOM 800 C CA . ASP A 1 108 ? -7.57 20.672 -9.633 1 92.12 108 ASP A CA 1
ATOM 801 C C . ASP A 1 108 ? -6.133 20.391 -10.062 1 92.12 108 ASP A C 1
ATOM 803 O O . ASP A 1 108 ? -5.898 19.688 -11.047 1 92.12 108 ASP A O 1
ATOM 807 N N . SER A 1 109 ? -5.133 20.859 -9.266 1 88.44 109 SER A N 1
ATOM 808 C CA . SER A 1 109 ? -3.725 20.641 -9.578 1 88.44 109 SER A CA 1
ATOM 809 C C . SER A 1 109 ? -3.24 19.297 -9.023 1 88.44 109 SER A C 1
ATOM 811 O O . SER A 1 109 ? -2.168 18.828 -9.398 1 88.44 109 SER A O 1
ATOM 813 N N . PHE A 1 110 ? -3.965 18.719 -8.141 1 87.56 110 PHE A N 1
ATOM 814 C CA . PHE A 1 110 ? -3.512 17.484 -7.504 1 87.56 110 PHE A CA 1
ATOM 815 C C . PHE A 1 110 ? -3.791 16.281 -8.398 1 87.56 110 PHE A C 1
ATOM 817 O O . PHE A 1 110 ? -4.57 16.391 -9.352 1 87.56 110 PHE A O 1
ATOM 824 N N . SER A 1 111 ? -3.152 15.211 -8.055 1 86.56 111 SER A N 1
ATOM 825 C CA . SER A 1 111 ? -3.068 14.078 -8.977 1 86.56 111 SER A CA 1
ATOM 826 C C . SER A 1 111 ? -4.441 13.469 -9.227 1 86.56 111 SER A C 1
ATOM 828 O O . SER A 1 111 ? -5.285 13.438 -8.328 1 86.56 111 SER A O 1
ATOM 830 N N . ILE A 1 112 ? -4.641 12.953 -10.438 1 88.38 112 ILE A N 1
ATOM 831 C CA . ILE A 1 112 ? -5.859 12.281 -10.867 1 88.38 112 ILE A CA 1
ATOM 832 C C . ILE A 1 112 ? -6.051 10.992 -10.07 1 88.38 112 ILE A C 1
ATOM 834 O O . ILE A 1 112 ? -7.18 10.617 -9.75 1 88.38 112 ILE A O 1
ATOM 838 N N . GLU A 1 113 ? -4.98 10.32 -9.734 1 90.31 113 GLU A N 1
ATOM 839 C CA . GLU A 1 113 ? -5.016 9.07 -8.992 1 90.31 113 GLU A CA 1
ATOM 840 C C . GLU A 1 113 ? -5.719 9.242 -7.645 1 90.31 113 GLU A C 1
ATOM 842 O O . GLU A 1 113 ? -6.578 8.445 -7.277 1 90.31 113 GLU A O 1
ATOM 847 N N . ARG A 1 114 ? -5.395 10.336 -6.988 1 92.69 114 ARG A N 1
ATOM 848 C CA . ARG A 1 114 ? -5.965 10.57 -5.664 1 92.69 114 ARG A CA 1
ATOM 849 C C . ARG A 1 114 ? -7.461 10.852 -5.754 1 92.69 114 ARG A C 1
ATOM 851 O O . ARG A 1 114 ? -8.234 10.375 -4.922 1 92.69 114 ARG A O 1
ATOM 858 N N . ARG A 1 115 ? -7.883 11.602 -6.777 1 94.31 115 ARG A N 1
ATOM 859 C CA . ARG A 1 115 ? -9.297 11.875 -6.996 1 94.31 115 ARG A CA 1
ATOM 860 C C . ARG A 1 115 ? -10.078 10.586 -7.203 1 94.31 115 ARG A C 1
ATOM 862 O O . ARG A 1 115 ? -11.117 10.375 -6.574 1 94.31 115 ARG A O 1
ATOM 869 N N . LYS A 1 116 ? -9.539 9.758 -8.023 1 94.75 116 LYS A N 1
ATOM 870 C CA . LYS A 1 116 ? -10.211 8.508 -8.367 1 94.75 116 LYS A CA 1
ATOM 871 C C . LYS A 1 116 ? -10.25 7.559 -7.172 1 94.75 116 LYS A C 1
ATOM 873 O O . LYS A 1 116 ? -11.242 6.863 -6.953 1 94.75 116 LYS A O 1
ATOM 878 N N . LEU A 1 117 ? -9.188 7.539 -6.461 1 96.06 117 LEU A N 1
ATOM 879 C CA . LEU A 1 117 ? -9.117 6.676 -5.285 1 96.06 117 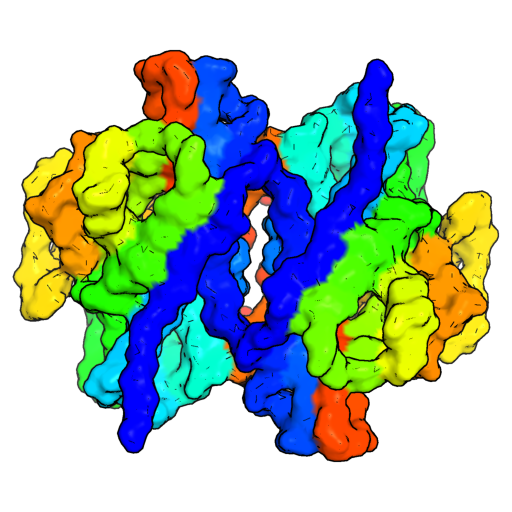LEU A CA 1
ATOM 880 C C . LEU A 1 117 ? -10.18 7.066 -4.266 1 96.06 117 LEU A C 1
ATOM 882 O O . LEU A 1 117 ? -10.867 6.203 -3.713 1 96.06 117 LEU A O 1
ATOM 886 N N . MET A 1 118 ? -10.305 8.359 -4 1 97.5 118 MET A N 1
ATOM 887 C CA . MET A 1 118 ? -11.305 8.828 -3.049 1 97.5 118 MET A CA 1
ATOM 888 C C . MET A 1 118 ? -12.711 8.469 -3.52 1 97.5 118 MET A C 1
ATOM 890 O O . MET A 1 118 ? -13.539 8 -2.732 1 97.5 118 MET A O 1
ATOM 894 N N . ARG A 1 119 ? -12.977 8.641 -4.793 1 97.56 119 ARG A N 1
ATOM 895 C CA . ARG A 1 119 ? -14.281 8.289 -5.344 1 97.56 119 ARG A CA 1
ATOM 896 C C . ARG A 1 119 ? -14.523 6.785 -5.246 1 97.56 119 ARG A C 1
ATOM 898 O O . ARG A 1 119 ? -15.641 6.348 -4.953 1 97.56 119 ARG A O 1
ATOM 905 N N . MET A 1 120 ? -13.469 6.004 -5.504 1 97.56 120 MET A N 1
ATOM 906 C CA . MET A 1 120 ? -13.562 4.547 -5.402 1 97.56 120 MET A CA 1
ATOM 907 C C . MET A 1 120 ? -13.977 4.125 -3.998 1 97.56 120 MET A C 1
ATOM 909 O O . MET A 1 120 ? -14.719 3.156 -3.83 1 97.56 120 MET A O 1
ATOM 913 N N . LEU A 1 121 ? -13.547 4.871 -3.027 1 98.06 121 LEU A N 1
ATOM 914 C CA . LEU A 1 121 ? -13.836 4.559 -1.633 1 98.06 121 LEU A CA 1
ATOM 915 C C . LEU A 1 121 ? -15.18 5.156 -1.211 1 98.06 121 LEU A C 1
ATOM 917 O O . LEU A 1 121 ? -15.562 5.059 -0.045 1 98.06 121 LEU A O 1
ATOM 921 N N . GLY A 1 122 ? -15.828 5.852 -2.111 1 97.44 122 GLY A N 1
ATOM 922 C CA . GLY A 1 122 ? -17.203 6.285 -1.856 1 97.44 122 GLY A CA 1
ATOM 923 C C . GLY A 1 122 ? -17.312 7.77 -1.58 1 97.44 122 GLY A C 1
ATOM 924 O O . GLY A 1 122 ? -18.406 8.289 -1.374 1 97.44 122 GLY A O 1
ATOM 925 N N . ALA A 1 123 ? -16.219 8.477 -1.614 1 98.31 123 ALA A N 1
ATOM 926 C CA . ALA A 1 123 ? -16.234 9.914 -1.337 1 98.31 123 ALA A CA 1
ATOM 927 C C . ALA A 1 123 ? -16.703 10.703 -2.562 1 98.31 123 ALA A C 1
ATOM 929 O O . ALA A 1 123 ? -16.594 10.211 -3.691 1 98.31 123 ALA A O 1
ATOM 930 N N . LYS A 1 124 ? -17.281 11.859 -2.355 1 98.25 124 LYS A N 1
ATOM 931 C CA . LYS A 1 124 ? -17.453 12.867 -3.393 1 98.25 124 LYS A CA 1
ATOM 932 C C . LYS A 1 124 ? -16.297 13.867 -3.381 1 98.25 124 LYS A C 1
ATOM 934 O O . LYS A 1 124 ? -15.781 14.211 -2.316 1 98.25 124 LYS A O 1
ATOM 939 N N . VAL A 1 125 ? -15.914 14.297 -4.586 1 98.06 125 VAL A N 1
ATOM 940 C CA . VAL A 1 125 ? -14.773 15.195 -4.703 1 98.06 125 VAL A CA 1
ATOM 941 C C . VAL A 1 125 ? -15.188 16.469 -5.426 1 98.06 125 VAL A C 1
ATOM 943 O O . VAL A 1 125 ? -15.578 16.438 -6.594 1 98.06 125 VAL A O 1
ATOM 946 N N . VAL A 1 126 ? -15.133 17.547 -4.758 1 97.94 126 VAL A N 1
ATOM 947 C CA . VAL A 1 126 ? -15.383 18.875 -5.32 1 97.94 126 VAL A CA 1
ATOM 948 C C . VAL A 1 126 ? -14.062 19.562 -5.645 1 97.94 126 VAL A C 1
ATOM 950 O O . VAL A 1 126 ? -13.281 19.875 -4.746 1 97.94 126 VAL A O 1
ATOM 953 N N . LEU A 1 127 ? -13.859 19.844 -6.887 1 96.81 127 LEU A N 1
ATOM 954 C CA . LEU A 1 127 ? -12.617 20.453 -7.332 1 96.81 127 LEU A CA 1
ATOM 955 C C . LEU A 1 127 ? -12.727 21.984 -7.289 1 96.81 127 LEU A C 1
ATOM 957 O O . LEU A 1 127 ? -13.789 22.531 -7.582 1 96.81 127 LEU A O 1
ATOM 961 N N . THR A 1 128 ? -11.703 22.594 -6.855 1 96.56 128 THR A N 1
ATOM 962 C CA . THR A 1 128 ? -11.594 24.062 -6.859 1 96.56 128 THR A CA 1
ATOM 963 C C . THR A 1 128 ? -10.477 24.516 -7.789 1 96.56 128 THR A C 1
ATOM 965 O O . THR A 1 128 ? -9.539 23.75 -8.062 1 96.56 128 THR A O 1
ATOM 968 N N . PRO A 1 129 ? -10.508 25.719 -8.32 1 94.44 129 PRO A N 1
ATOM 969 C CA . PRO A 1 129 ? -9.461 26.203 -9.227 1 94.44 129 PRO A CA 1
ATOM 970 C C . PRO A 1 129 ? -8.094 26.281 -8.562 1 94.44 129 PRO A C 1
ATOM 972 O O . PRO A 1 129 ? -7.957 26.828 -7.469 1 94.44 129 PRO A O 1
ATOM 975 N N . ARG A 1 130 ? -7.055 25.781 -9.273 1 91.44 130 ARG A N 1
ATOM 976 C CA . ARG A 1 130 ? -5.695 25.734 -8.75 1 91.44 130 ARG A CA 1
ATOM 977 C C . ARG A 1 130 ? -5.195 27.141 -8.391 1 91.44 130 ARG A C 1
ATOM 979 O O . ARG A 1 130 ? -4.355 27.281 -7.496 1 91.44 130 ARG A O 1
ATOM 986 N N . ALA A 1 131 ? -5.738 28.172 -9.031 1 91.44 131 ALA A N 1
ATOM 987 C CA . ALA A 1 131 ? -5.32 29.547 -8.789 1 91.44 131 ALA A CA 1
ATOM 988 C C . ALA A 1 131 ? -5.641 29.969 -7.359 1 91.44 131 ALA A C 1
ATOM 990 O O . ALA A 1 131 ? -4.996 30.875 -6.816 1 91.44 131 ALA A O 1
ATOM 991 N N . GLN A 1 132 ? -6.559 29.281 -6.742 1 91.44 132 GLN A N 1
ATOM 992 C CA . GLN A 1 132 ? -6.957 29.641 -5.387 1 91.44 132 GLN A CA 1
ATOM 993 C C . GLN A 1 132 ? -6.191 28.812 -4.355 1 91.44 132 GLN A C 1
ATOM 995 O O . GLN A 1 132 ? -6.438 28.922 -3.152 1 91.44 132 GLN A O 1
ATOM 1000 N N . LYS A 1 133 ? -5.281 27.984 -4.727 1 91.38 133 LYS A N 1
ATOM 1001 C CA . LYS A 1 133 ? -4.332 27.25 -3.906 1 91.38 133 LYS A CA 1
ATOM 1002 C C . LYS A 1 133 ? -5.043 26.469 -2.807 1 91.38 133 LYS A C 1
ATOM 1004 O O . LYS A 1 133 ? -6.184 26.031 -2.986 1 91.38 133 LYS A O 1
ATOM 1009 N N . GLY A 1 134 ? -4.312 26.109 -1.855 1 91.38 134 GLY A N 1
ATOM 1010 C CA . GLY A 1 134 ? -4.844 25.391 -0.711 1 91.38 134 GLY A CA 1
ATOM 1011 C C . GLY A 1 134 ? -5.879 26.172 0.066 1 91.38 134 GLY A C 1
ATOM 1012 O O . GLY A 1 134 ? -6.859 25.609 0.559 1 91.38 134 GLY A O 1
ATOM 1013 N N . PHE A 1 135 ? -5.715 27.453 0.129 1 92.44 135 PHE A N 1
ATOM 1014 C CA . PHE A 1 135 ? -6.652 28.328 0.833 1 92.44 135 PHE A CA 1
ATOM 1015 C C . PHE A 1 135 ? -8.031 28.281 0.184 1 92.44 135 PHE A C 1
ATOM 1017 O O . PHE A 1 135 ? -9.047 28.328 0.875 1 92.44 135 PHE A O 1
ATOM 1024 N N . GLY A 1 136 ? -8.109 28.172 -1.076 1 93.19 136 GLY A N 1
ATOM 1025 C CA . GLY A 1 136 ? -9.367 28.062 -1.794 1 93.19 136 GLY A CA 1
ATOM 1026 C C . GLY A 1 136 ? -10.148 26.812 -1.46 1 93.19 136 GLY A C 1
ATOM 1027 O O . GLY A 1 136 ? -11.359 26.859 -1.226 1 93.19 136 GLY A O 1
ATOM 1028 N N . MET A 1 137 ? -9.461 25.688 -1.515 1 94.75 137 MET A N 1
ATOM 1029 C CA . MET A 1 137 ? -10.148 24.453 -1.195 1 94.75 137 MET A CA 1
ATOM 1030 C C . MET A 1 137 ? -10.594 24.438 0.264 1 94.75 137 MET A C 1
ATOM 1032 O O . MET A 1 137 ? -11.656 23.891 0.588 1 94.75 137 MET A O 1
ATOM 1036 N N . TYR A 1 138 ? -9.797 25.047 1.151 1 94.88 138 TYR A N 1
ATOM 1037 C CA . TYR A 1 138 ? -10.18 25.188 2.551 1 94.88 138 TYR A CA 1
ATOM 1038 C C . TYR A 1 138 ? -11.461 26 2.684 1 94.88 138 TYR A C 1
ATOM 1040 O O . TYR A 1 138 ? -12.406 25.578 3.355 1 94.88 138 TYR A O 1
ATOM 1048 N N . LYS A 1 139 ? -11.531 27.156 2.055 1 95 139 LYS A N 1
ATOM 1049 C CA . LYS A 1 139 ? -12.695 28.031 2.088 1 95 139 LYS A CA 1
ATOM 1050 C C . LYS A 1 139 ? -13.945 27.312 1.586 1 95 139 LYS A C 1
ATOM 1052 O O . LYS A 1 139 ? -15.023 27.438 2.174 1 95 139 LYS A O 1
ATOM 1057 N N . LYS A 1 140 ? -13.805 26.609 0.52 1 97.06 140 LYS A N 1
ATOM 1058 C CA . LYS A 1 140 ? -14.914 25.859 -0.052 1 97.06 140 LYS A CA 1
ATOM 1059 C C . LYS A 1 140 ? -15.453 24.828 0.94 1 97.06 140 LYS A C 1
ATOM 1061 O O . LYS A 1 140 ? -16.672 24.672 1.094 1 97.06 140 LYS A O 1
ATOM 1066 N N . ALA A 1 141 ? -14.57 24.094 1.59 1 97.81 141 ALA A N 1
ATOM 1067 C CA . ALA A 1 141 ? -14.984 23.094 2.574 1 97.81 141 ALA A CA 1
ATOM 1068 C C . ALA A 1 141 ? -15.758 23.734 3.717 1 97.81 141 ALA A C 1
ATOM 1070 O O . ALA A 1 141 ? -16.797 23.219 4.148 1 97.81 141 ALA A O 1
ATOM 1071 N N . VAL A 1 142 ? -15.258 24.859 4.219 1 96.81 142 VAL A N 1
ATOM 1072 C CA . VAL A 1 142 ? -15.906 25.578 5.309 1 96.81 142 VAL A CA 1
ATOM 1073 C C . VAL A 1 142 ? -17.297 26.031 4.875 1 96.81 142 VAL A C 1
ATOM 1075 O O . VAL A 1 142 ? -18.266 25.859 5.613 1 96.81 142 VAL A O 1
ATOM 1078 N N . GLU A 1 143 ? -17.375 26.547 3.672 1 97.31 143 GLU A N 1
ATOM 1079 C CA . GLU A 1 143 ? -18.656 27.016 3.145 1 97.31 143 GLU A CA 1
ATOM 1080 C C . GLU A 1 143 ? -19.672 25.875 3.047 1 97.31 143 GLU A C 1
ATOM 1082 O O . GLU A 1 143 ? -20.828 26.031 3.426 1 97.31 143 GLU A O 1
ATOM 1087 N N . LEU A 1 144 ? -19.234 24.781 2.512 1 98.25 144 LEU A N 1
ATOM 1088 C CA . LEU A 1 144 ? -20.109 23.625 2.361 1 98.25 144 LEU A CA 1
ATOM 1089 C C . LEU A 1 144 ? -20.562 23.109 3.721 1 98.25 144 LEU A C 1
ATOM 1091 O O . LEU A 1 144 ? -21.719 22.734 3.891 1 98.25 144 LEU A O 1
ATOM 1095 N N . ALA A 1 145 ? -19.656 23.078 4.672 1 98.25 145 ALA A N 1
ATOM 1096 C CA . ALA A 1 145 ? -19.984 22.625 6.023 1 98.25 145 ALA A CA 1
ATOM 1097 C C . ALA A 1 145 ? -21.062 23.516 6.637 1 98.25 145 ALA A C 1
ATOM 1099 O O . ALA A 1 145 ? -22.062 23.016 7.18 1 98.25 145 ALA A O 1
ATOM 1100 N N . GLU A 1 146 ? -20.875 24.812 6.543 1 97.25 146 GLU A N 1
ATOM 1101 C CA . GLU A 1 146 ? -21.797 25.781 7.129 1 97.25 146 GLU A CA 1
ATOM 1102 C C . GLU A 1 146 ? -23.156 25.719 6.438 1 97.25 146 GLU A C 1
ATOM 1104 O O . GLU A 1 146 ? -24.188 25.719 7.102 1 97.25 146 GLU A O 1
ATOM 1109 N N . ALA A 1 147 ? -23.141 25.656 5.152 1 97.94 147 ALA A N 1
ATOM 1110 C CA . ALA A 1 147 ? -24.375 25.703 4.367 1 97.94 147 ALA A CA 1
ATOM 1111 C C . ALA A 1 147 ? -25.234 24.469 4.633 1 97.94 147 ALA A C 1
ATOM 1113 O O . ALA A 1 147 ? -26.469 24.516 4.543 1 97.94 147 ALA A O 1
ATOM 1114 N N . ASN A 1 148 ? -24.625 23.328 5.012 1 98.12 148 ASN A N 1
ATOM 1115 C CA . ASN A 1 148 ? -25.375 22.078 5.051 1 98.12 148 ASN A CA 1
ATOM 1116 C C . ASN A 1 148 ? -25.391 21.484 6.457 1 98.12 148 ASN A C 1
ATOM 1118 O O . ASN A 1 148 ? -26.031 20.453 6.691 1 98.12 148 ASN A O 1
ATOM 1122 N N . GLY A 1 149 ? -24.688 22.125 7.387 1 97.94 149 GLY A N 1
ATOM 1123 C CA . GLY A 1 149 ? -24.578 21.547 8.719 1 97.94 149 GLY A CA 1
ATOM 1124 C C . GLY A 1 149 ? -23.734 20.281 8.766 1 97.94 149 GLY A C 1
ATOM 1125 O O . GLY A 1 149 ? -24.047 19.344 9.492 1 97.94 149 GLY A O 1
ATOM 1126 N N . TRP A 1 150 ? -22.734 20.172 7.891 1 98.75 150 TRP A N 1
ATOM 1127 C CA . TRP A 1 150 ? -21.859 19.016 7.82 1 98.75 150 TRP A CA 1
ATOM 1128 C C . TRP A 1 150 ? -20.75 19.109 8.867 1 98.75 150 TRP A C 1
ATOM 1130 O O . TRP A 1 150 ? -20.469 20.188 9.391 1 98.75 150 TRP A O 1
ATOM 1140 N N . PHE A 1 151 ? -20.219 17.969 9.281 1 98.75 151 PHE A N 1
ATOM 1141 C CA . PHE A 1 151 ? -19.078 17.906 10.18 1 98.75 151 PHE A CA 1
ATOM 1142 C C . PHE A 1 151 ? -17.797 18.25 9.445 1 98.75 151 PHE A C 1
ATOM 1144 O O . PHE A 1 151 ? -17.359 17.5 8.57 1 98.75 151 PHE A O 1
ATOM 1151 N N . LEU A 1 152 ? -17.219 19.406 9.734 1 98.5 152 LEU A N 1
ATOM 1152 C CA . LEU A 1 152 ? -15.922 19.781 9.188 1 98.5 152 LEU A CA 1
ATOM 1153 C C . LEU A 1 152 ? -14.797 19.125 9.984 1 98.5 152 LEU A C 1
ATOM 1155 O O . LEU A 1 152 ? -14.68 19.328 11.188 1 98.5 152 LEU A O 1
ATOM 1159 N N . ALA A 1 153 ? -13.891 18.375 9.32 1 98.31 153 ALA A N 1
ATOM 1160 C CA . ALA A 1 153 ? -12.844 17.594 9.977 1 98.31 153 ALA A CA 1
ATOM 1161 C C . ALA A 1 153 ? -11.805 18.5 10.625 1 98.31 153 ALA A C 1
ATOM 1163 O O . ALA A 1 153 ? -11.242 18.172 11.664 1 98.31 153 ALA A O 1
ATOM 1164 N N . ARG A 1 154 ? -11.461 19.625 9.977 1 97.75 154 ARG A N 1
ATOM 1165 C CA . ARG A 1 154 ? -10.586 20.672 10.5 1 97.75 154 ARG A CA 1
ATOM 1166 C C . ARG A 1 154 ? -9.18 20.125 10.742 1 97.75 154 ARG A C 1
ATOM 1168 O O . ARG A 1 154 ? -8.609 20.328 11.82 1 97.75 154 ARG A O 1
ATOM 1175 N N . GLN A 1 155 ? -8.641 19.453 9.734 1 98.25 155 GLN A N 1
ATOM 1176 C CA . GLN A 1 155 ? -7.359 18.781 9.883 1 98.25 155 GLN A CA 1
ATOM 1177 C C . GLN A 1 155 ? -6.25 19.75 10.258 1 98.25 155 GLN A C 1
ATOM 1179 O O . GLN A 1 155 ? -5.25 19.375 10.859 1 98.25 155 GLN A O 1
ATOM 1184 N N . PHE A 1 156 ? -6.43 21.047 9.953 1 97.94 156 PHE A N 1
ATOM 1185 C CA . PHE A 1 156 ? -5.363 22.031 10.125 1 97.94 156 PHE A CA 1
ATOM 1186 C C . PHE A 1 156 ? -5.449 22.688 11.5 1 97.94 156 PHE A C 1
ATOM 1188 O O . PHE A 1 156 ? -4.531 23.406 11.906 1 97.94 156 PHE A O 1
ATOM 1195 N N . GLU A 1 157 ? -6.547 22.422 12.242 1 97.69 157 GLU A N 1
ATOM 1196 C CA . GLU A 1 157 ? -6.777 23.156 13.484 1 97.69 157 GLU A CA 1
ATOM 1197 C C . GLU A 1 157 ? -7 22.203 14.656 1 97.69 157 GLU A C 1
ATOM 1199 O O . GLU A 1 157 ? -6.695 22.531 15.805 1 97.69 157 GLU A O 1
ATOM 1204 N N . THR A 1 158 ? -7.535 21.031 14.414 1 97.69 158 THR A N 1
ATOM 1205 C CA . THR A 1 158 ? -8.031 20.188 15.492 1 97.69 158 THR A CA 1
ATOM 1206 C C . THR A 1 158 ? -6.875 19.578 16.281 1 97.69 158 THR A C 1
ATOM 1208 O O . THR A 1 158 ? -5.871 19.172 15.703 1 97.69 158 THR A O 1
ATOM 1211 N N . GLU A 1 159 ? -7.078 19.484 17.578 1 97.5 159 GLU A N 1
ATOM 1212 C CA . GLU A 1 159 ? -6.09 18.875 18.469 1 97.5 159 GLU A CA 1
ATOM 1213 C C . GLU A 1 159 ? -5.992 17.375 18.234 1 97.5 159 GLU A C 1
ATOM 1215 O O . GLU A 1 159 ? -4.965 16.75 18.531 1 97.5 159 GLU A O 1
ATOM 1220 N N . ALA A 1 160 ? -7.043 16.781 17.656 1 98.5 160 ALA A N 1
ATOM 1221 C CA . ALA A 1 160 ? -7.074 15.344 17.391 1 98.5 160 ALA A CA 1
ATOM 1222 C C . ALA A 1 160 ? -5.934 14.93 16.469 1 98.5 160 ALA A C 1
ATOM 1224 O O . ALA A 1 160 ? -5.465 13.789 16.516 1 98.5 160 ALA A O 1
ATOM 1225 N N . ASN A 1 161 ? -5.523 15.922 15.664 1 98.62 161 ASN A N 1
ATOM 1226 C CA . ASN A 1 161 ? -4.469 15.688 14.68 1 98.62 161 ASN A CA 1
ATOM 1227 C C . ASN A 1 161 ? -3.141 15.359 15.359 1 98.62 161 ASN A C 1
ATOM 1229 O O . ASN A 1 161 ? -2.572 14.289 15.133 1 98.62 161 ASN A O 1
ATOM 1233 N N . ALA A 1 162 ? -2.674 16.188 16.25 1 98.81 162 ALA A N 1
ATOM 1234 C CA . ALA A 1 162 ? -1.414 15.961 16.953 1 98.81 162 ALA A CA 1
ATOM 1235 C C . ALA A 1 162 ? -1.563 14.867 18.016 1 98.81 162 ALA A C 1
ATOM 1237 O O . ALA A 1 162 ? -0.629 14.094 18.25 1 98.81 162 ALA A O 1
ATOM 1238 N N . ALA A 1 163 ? -2.736 14.758 18.578 1 98.88 163 ALA A N 1
ATOM 1239 C CA . ALA A 1 163 ? -2.982 13.812 19.656 1 98.88 163 ALA A CA 1
ATOM 1240 C C . ALA A 1 163 ? -2.756 12.375 19.203 1 98.88 163 ALA A C 1
ATOM 1242 O O . ALA A 1 163 ? -2.219 11.555 19.953 1 98.88 163 ALA A O 1
ATOM 1243 N N . ILE A 1 164 ? -3.117 12.055 18 1 98.94 164 ILE A N 1
ATOM 1244 C CA . ILE A 1 164 ? -2.992 10.672 17.531 1 98.94 164 ILE A CA 1
ATOM 1245 C C . ILE A 1 164 ? -1.521 10.344 17.312 1 98.94 164 ILE A C 1
ATOM 1247 O O . ILE A 1 164 ? -1.104 9.195 17.484 1 98.94 164 ILE A O 1
ATOM 1251 N N . HIS A 1 165 ? -0.71 11.32 16.875 1 98.94 165 HIS A N 1
ATOM 1252 C CA . HIS A 1 165 ? 0.715 11.086 16.688 1 98.94 165 HIS A CA 1
ATOM 1253 C C . HIS A 1 165 ? 1.441 10.961 18.016 1 98.94 165 HIS A C 1
ATOM 1255 O O . HIS A 1 165 ? 2.422 10.227 18.141 1 98.94 165 HIS A O 1
ATOM 1261 N N . GLU A 1 166 ? 0.941 11.68 19.016 1 98.81 166 GLU A N 1
ATOM 1262 C CA . GLU A 1 166 ? 1.457 11.477 20.375 1 98.81 166 GLU A CA 1
ATOM 1263 C C . GLU A 1 166 ? 1.146 10.07 20.875 1 98.81 166 GLU A C 1
ATOM 1265 O O . GLU A 1 166 ? 2.004 9.414 21.469 1 98.81 166 GLU A O 1
ATOM 1270 N N . ALA A 1 167 ? -0.026 9.586 20.562 1 98.75 167 ALA A N 1
ATOM 1271 C CA . ALA A 1 167 ? -0.543 8.336 21.125 1 98.75 167 ALA A CA 1
ATOM 1272 C C . ALA A 1 167 ? -0.077 7.133 20.312 1 98.75 167 ALA A C 1
ATOM 1274 O O . ALA A 1 167 ? -0.16 5.996 20.781 1 98.75 167 ALA A O 1
ATOM 1275 N N . THR A 1 168 ? 0.448 7.355 19.062 1 98.81 168 THR A N 1
ATOM 1276 C CA . THR A 1 168 ? 0.828 6.238 18.203 1 98.81 168 THR A CA 1
ATOM 1277 C C . THR A 1 168 ? 2.229 6.445 17.641 1 98.81 168 THR A C 1
ATOM 1279 O O . THR A 1 168 ? 3.209 5.953 18.203 1 98.81 168 THR A O 1
ATOM 1282 N N . THR A 1 169 ? 2.42 7.41 16.719 1 98.88 169 THR A N 1
ATOM 1283 C CA . THR A 1 169 ? 3.672 7.617 16 1 98.88 169 THR A CA 1
ATOM 1284 C C . THR A 1 169 ? 4.836 7.766 16.984 1 98.88 169 THR A C 1
ATOM 1286 O O . THR A 1 169 ? 5.863 7.102 16.828 1 98.88 169 THR A O 1
ATOM 1289 N N . ALA A 1 170 ? 4.641 8.633 17.938 1 98.88 170 ALA A N 1
ATOM 1290 C CA . ALA A 1 170 ? 5.699 8.898 18.906 1 98.88 170 ALA A CA 1
ATOM 1291 C C . ALA A 1 170 ? 5.98 7.664 19.766 1 98.88 170 ALA A C 1
ATOM 1293 O O . ALA A 1 170 ? 7.137 7.309 20 1 98.88 170 ALA A O 1
ATOM 1294 N N . ARG A 1 171 ? 4.926 7.023 20.219 1 98.56 171 ARG A N 1
ATOM 1295 C CA . ARG A 1 171 ? 5.066 5.82 21.031 1 98.56 171 ARG A CA 1
ATOM 1296 C C . ARG A 1 171 ? 5.785 4.719 20.25 1 98.56 171 ARG A C 1
ATOM 1298 O O . ARG A 1 171 ? 6.613 4 20.812 1 98.56 171 ARG A O 1
ATOM 1305 N N . GLU A 1 172 ? 5.438 4.574 19.031 1 98.94 172 GLU A N 1
ATOM 1306 C CA . GLU A 1 172 ? 6.09 3.58 18.188 1 98.94 172 GLU A CA 1
ATOM 1307 C C . GLU A 1 172 ? 7.59 3.85 18.078 1 98.94 172 GLU A C 1
ATOM 1309 O O . GLU A 1 172 ? 8.398 2.928 18.172 1 98.94 172 GLU A O 1
ATOM 1314 N N . ILE A 1 173 ? 7.969 5.129 17.828 1 98.94 173 ILE A N 1
ATOM 1315 C CA . ILE A 1 173 ? 9.375 5.496 17.688 1 98.94 173 ILE A CA 1
ATOM 1316 C C . ILE A 1 173 ? 10.117 5.191 18.984 1 98.94 173 ILE A C 1
ATOM 1318 O O . ILE A 1 173 ? 11.188 4.574 18.969 1 98.94 173 ILE A O 1
ATOM 1322 N N . ILE A 1 174 ? 9.516 5.559 20.141 1 98.81 174 ILE A N 1
ATOM 1323 C CA . ILE A 1 174 ? 10.133 5.324 21.438 1 98.81 174 ILE A CA 1
ATOM 1324 C C . ILE A 1 174 ? 10.359 3.828 21.641 1 98.81 174 ILE A C 1
ATOM 1326 O O . ILE A 1 174 ? 11.461 3.406 22.016 1 98.81 174 ILE A O 1
ATOM 1330 N N . ASN A 1 175 ? 9.367 3.014 21.312 1 98.75 175 ASN A N 1
ATOM 1331 C CA . ASN A 1 175 ? 9.43 1.584 21.594 1 98.75 175 ASN A CA 1
ATOM 1332 C C . ASN A 1 175 ? 10.312 0.855 20.594 1 98.75 175 ASN A C 1
ATOM 1334 O O . ASN A 1 175 ? 11.023 -0.087 20.953 1 98.75 175 ASN A O 1
ATOM 1338 N N . ASP A 1 176 ? 10.258 1.221 19.344 1 98.75 176 ASP A N 1
ATOM 1339 C CA . ASP A 1 176 ? 11.078 0.56 18.328 1 98.75 176 ASP A CA 1
ATOM 1340 C C . ASP A 1 176 ? 12.562 0.832 18.547 1 98.75 176 ASP A C 1
ATOM 1342 O O . ASP A 1 176 ? 13.406 -0.019 18.25 1 98.75 176 ASP A O 1
ATOM 1346 N N . PHE A 1 177 ? 12.867 2.016 19.062 1 98.75 177 PHE A N 1
ATOM 1347 C CA . PHE A 1 177 ? 14.258 2.389 19.312 1 98.75 177 PHE A CA 1
ATOM 1348 C C . PHE A 1 177 ? 14.648 2.111 20.75 1 98.75 177 PHE A C 1
ATOM 1350 O O . PHE A 1 177 ? 15.695 2.568 21.219 1 98.75 177 PHE A O 1
ATOM 1357 N N . ALA A 1 178 ? 13.734 1.441 21.5 1 97.88 178 ALA A N 1
ATOM 1358 C CA . ALA A 1 178 ? 14.062 1.159 22.891 1 97.88 178 ALA A CA 1
ATOM 1359 C C . ALA A 1 178 ? 15.414 0.466 23 1 97.88 178 ALA A C 1
ATOM 1361 O O . ALA A 1 178 ? 15.641 -0.579 22.391 1 97.88 178 ALA A O 1
ATOM 1362 N N . GLY A 1 179 ? 16.312 1.073 23.75 1 96.19 179 GLY A N 1
ATOM 1363 C CA . GLY A 1 179 ? 17.641 0.519 23.938 1 96.19 179 GLY A CA 1
ATOM 1364 C C . GLY A 1 179 ? 18.578 0.795 22.766 1 96.19 179 GLY A C 1
ATOM 1365 O O . GLY A 1 179 ? 19.703 0.275 22.734 1 96.19 179 GLY A O 1
ATOM 1366 N N . SER A 1 180 ? 18.156 1.591 21.828 1 97.81 180 SER A N 1
ATOM 1367 C CA . SER A 1 180 ? 18.953 1.928 20.656 1 97.81 180 SER A CA 1
ATOM 1368 C C . SER A 1 180 ? 19.203 3.43 20.578 1 97.81 180 SER A C 1
ATOM 1370 O O . SER A 1 180 ? 18.422 4.227 21.094 1 97.81 180 SER A O 1
ATOM 1372 N N . ARG A 1 181 ? 20.281 3.73 20.016 1 98 181 ARG A N 1
ATOM 1373 C CA . ARG A 1 181 ? 20.656 5.121 19.766 1 98 181 ARG A CA 1
ATOM 1374 C C . ARG A 1 181 ? 19.75 5.762 18.734 1 98 181 ARG A C 1
ATOM 1376 O O . ARG A 1 181 ? 19.312 5.098 17.781 1 98 181 ARG A O 1
ATOM 1383 N N . LEU A 1 182 ? 19.359 6.965 18.922 1 98.88 182 LEU A N 1
ATOM 1384 C CA . LEU A 1 182 ? 18.672 7.84 17.969 1 98.88 182 LEU A CA 1
ATOM 1385 C C . LEU A 1 182 ? 19.094 9.289 18.172 1 98.88 182 LEU A C 1
ATOM 1387 O O . LEU A 1 182 ? 18.859 9.867 19.234 1 98.88 182 LEU A O 1
ATOM 1391 N N . ASP A 1 183 ? 19.719 9.82 17.141 1 98.88 183 ASP A N 1
ATOM 1392 C CA . ASP A 1 183 ? 20.281 11.156 17.297 1 98.88 183 ASP A CA 1
ATOM 1393 C C . ASP A 1 183 ? 19.406 12.211 16.641 1 98.88 183 ASP A C 1
ATOM 1395 O O . ASP A 1 183 ? 19.281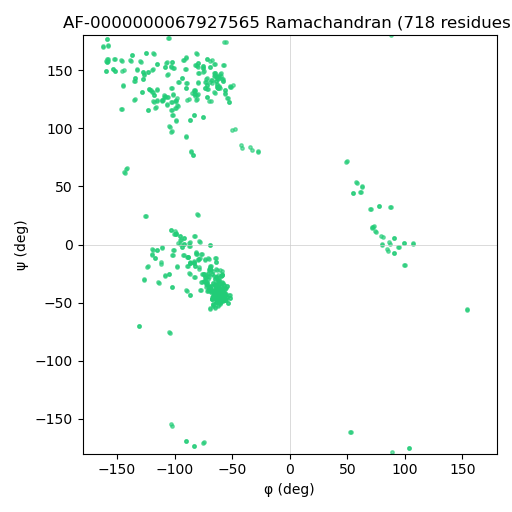 13.328 17.141 1 98.88 183 ASP A O 1
ATOM 1399 N N . TYR A 1 184 ? 18.812 11.852 15.5 1 98.88 184 TYR A N 1
ATOM 1400 C CA . TYR A 1 184 ? 18.047 12.82 14.719 1 98.88 184 TYR A CA 1
ATOM 1401 C C . TYR A 1 184 ? 16.719 12.227 14.258 1 98.88 184 TYR A C 1
ATOM 1403 O O . TYR A 1 184 ? 16.656 11.047 13.906 1 98.88 184 TYR A O 1
ATOM 1411 N N . LEU A 1 185 ? 15.75 13.023 14.297 1 98.94 185 LEU A N 1
ATOM 1412 C CA . LEU A 1 185 ? 14.508 12.789 13.586 1 98.94 185 LEU A CA 1
ATOM 1413 C C . LEU A 1 185 ? 14.281 13.844 12.508 1 98.94 185 LEU A C 1
ATOM 1415 O O . LEU A 1 185 ? 14.336 15.047 12.789 1 98.94 185 LEU A O 1
ATOM 1419 N N . VAL A 1 186 ? 14.109 13.414 11.281 1 98.94 186 VAL A N 1
ATOM 1420 C CA . VAL A 1 186 ? 13.844 14.328 10.172 1 98.94 186 VAL A CA 1
ATOM 1421 C C . VAL A 1 186 ? 12.406 14.148 9.695 1 98.94 186 VAL A C 1
ATOM 1423 O O . VAL A 1 186 ? 11.992 13.039 9.359 1 98.94 186 VAL A O 1
ATOM 1426 N N . THR A 1 187 ? 11.656 15.18 9.664 1 98.88 187 THR A N 1
ATOM 1427 C CA . THR A 1 187 ? 10.297 15.148 9.133 1 98.88 187 THR A CA 1
ATOM 1428 C C . THR A 1 187 ? 9.961 16.469 8.438 1 98.88 187 THR A C 1
ATOM 1430 O O . THR A 1 187 ? 10.609 17.484 8.664 1 98.88 187 THR A O 1
ATOM 1433 N N . GLY A 1 188 ? 9.102 16.375 7.422 1 98.5 188 GLY A N 1
ATOM 1434 C CA . GLY A 1 188 ? 8.422 17.562 6.914 1 98.5 188 GLY A CA 1
ATOM 1435 C C . GLY A 1 188 ? 7.098 17.828 7.602 1 98.5 188 GLY A C 1
ATOM 1436 O O . GLY A 1 188 ? 6.836 17.312 8.688 1 98.5 188 GLY A O 1
ATOM 1437 N N . TYR A 1 189 ? 6.34 18.766 7.02 1 98.25 189 TYR A N 1
ATOM 1438 C CA . TYR A 1 189 ? 5.027 19.031 7.598 1 98.25 189 TYR A CA 1
ATOM 1439 C C . TYR A 1 189 ? 4.012 19.375 6.512 1 98.25 189 TYR A C 1
ATOM 1441 O O . TYR A 1 189 ? 4.355 19.984 5.5 1 98.25 189 TYR A O 1
ATOM 1449 N N . GLY A 1 190 ? 2.85 18.812 6.672 1 96.62 190 GLY A N 1
ATOM 1450 C CA . GLY A 1 190 ? 1.64 19.266 6.004 1 96.62 190 GLY A CA 1
ATOM 1451 C C . GLY A 1 190 ? 0.699 20.016 6.926 1 96.62 190 GLY A C 1
ATOM 1452 O O . GLY A 1 190 ? 0.786 21.234 7.043 1 96.62 190 GLY A O 1
ATOM 1453 N N . THR A 1 191 ? 0.041 19.234 7.754 1 97.5 191 THR A N 1
ATOM 1454 C CA . THR A 1 191 ? -0.818 19.828 8.773 1 97.5 191 THR A CA 1
ATOM 1455 C C . THR A 1 191 ? -0.023 20.141 10.039 1 97.5 191 THR A C 1
ATOM 1457 O O . THR A 1 191 ? -0.418 20.984 10.836 1 97.5 191 THR A O 1
ATOM 1460 N N . GLY A 1 192 ? 1.054 19.469 10.266 1 98.44 192 GLY A N 1
ATOM 1461 C CA . GLY A 1 192 ? 1.904 19.703 11.422 1 98.44 192 GLY A CA 1
ATOM 1462 C C . GLY A 1 192 ? 1.66 18.719 12.555 1 98.44 192 GLY A C 1
ATOM 1463 O O . GLY A 1 192 ? 2.361 18.734 13.562 1 98.44 192 GLY A O 1
ATOM 1464 N N . GLY A 1 193 ? 0.72 17.766 12.336 1 98.69 193 GLY A N 1
ATOM 1465 C CA . GLY A 1 193 ? 0.374 16.828 13.391 1 98.69 193 GLY A CA 1
ATOM 1466 C C . GLY A 1 193 ? 1.526 15.922 13.781 1 98.69 193 GLY A C 1
ATOM 1467 O O . GLY A 1 193 ? 1.738 15.656 14.969 1 98.69 193 GLY A O 1
ATOM 1468 N N . THR A 1 194 ? 2.291 15.422 12.836 1 98.81 194 THR A N 1
ATOM 1469 C CA . THR A 1 194 ? 3.391 14.5 13.094 1 98.81 194 THR A CA 1
ATOM 1470 C C . THR A 1 194 ? 4.453 15.164 13.969 1 98.81 194 THR A C 1
ATOM 1472 O O . THR A 1 194 ? 4.789 14.648 15.039 1 98.81 194 THR A O 1
ATOM 1475 N N . VAL A 1 195 ? 4.941 16.359 13.57 1 98.81 195 VAL A N 1
ATOM 1476 C CA . VAL A 1 195 ? 6.023 16.984 14.32 1 98.81 195 VAL A CA 1
ATOM 1477 C C . VAL A 1 195 ? 5.52 17.422 15.695 1 98.81 195 VAL A C 1
ATOM 1479 O O . VAL A 1 195 ? 6.242 17.328 16.688 1 98.81 195 VAL A O 1
ATOM 1482 N N . ALA A 1 196 ? 4.25 17.875 15.773 1 98.88 196 ALA A N 1
ATOM 1483 C CA . ALA A 1 196 ? 3.701 18.297 17.062 1 98.88 196 ALA A CA 1
ATOM 1484 C C . ALA A 1 196 ? 3.555 17.109 18.016 1 98.88 196 ALA A C 1
ATOM 1486 O O . ALA A 1 196 ? 4.043 17.156 19.141 1 98.88 196 ALA A O 1
ATOM 1487 N N . GLY A 1 197 ? 2.9 16.031 17.531 1 98.88 197 GLY A N 1
ATOM 1488 C CA . GLY A 1 197 ? 2.676 14.875 18.375 1 98.88 197 GLY A CA 1
ATOM 1489 C C . GLY A 1 197 ? 3.961 14.172 18.781 1 98.88 197 GLY A C 1
ATOM 1490 O O . GLY A 1 197 ? 4.129 13.781 19.938 1 98.88 197 GLY A O 1
ATOM 1491 N N . VAL A 1 198 ? 4.859 14.008 17.859 1 98.88 198 VAL A N 1
ATOM 1492 C CA . VAL A 1 198 ? 6.129 13.336 18.125 1 98.88 198 VAL A CA 1
ATOM 1493 C C . VAL A 1 198 ? 7.008 14.227 19 1 98.88 198 VAL A C 1
ATOM 1495 O O . VAL A 1 198 ? 7.68 13.734 19.906 1 98.88 198 VAL A O 1
ATOM 1498 N N . GLY A 1 199 ? 6.98 15.547 18.688 1 98.81 199 GLY A N 1
ATOM 1499 C CA . GLY A 1 199 ? 7.734 16.484 19.5 1 98.81 199 GLY A CA 1
ATOM 1500 C C . GLY A 1 199 ? 7.348 16.453 20.969 1 98.81 199 GLY A C 1
ATOM 1501 O O . GLY A 1 199 ? 8.219 16.5 21.844 1 98.81 199 GLY A O 1
ATOM 1502 N N . ARG A 1 200 ? 6.027 16.344 21.297 1 98.69 200 ARG A N 1
ATOM 1503 C CA . ARG A 1 200 ? 5.535 16.266 22.656 1 98.69 200 ARG A CA 1
ATOM 1504 C C . ARG A 1 200 ? 6.246 15.156 23.422 1 98.69 200 ARG A C 1
ATOM 1506 O O . ARG A 1 200 ? 6.66 15.352 24.578 1 98.69 200 ARG A O 1
ATOM 1513 N N . VAL A 1 201 ? 6.406 14.039 22.766 1 98.75 201 VAL A N 1
ATOM 1514 C CA . VAL A 1 201 ? 6.887 12.836 23.453 1 98.75 201 VAL A CA 1
ATOM 1515 C C . VAL A 1 201 ? 8.414 12.828 23.469 1 98.75 201 VAL A C 1
ATOM 1517 O O . VAL A 1 201 ? 9.023 12.539 24.5 1 98.75 201 VAL A O 1
ATOM 1520 N N . LEU A 1 202 ? 9.055 13.18 22.328 1 98.56 202 LEU A N 1
ATOM 1521 C CA . LEU A 1 202 ? 10.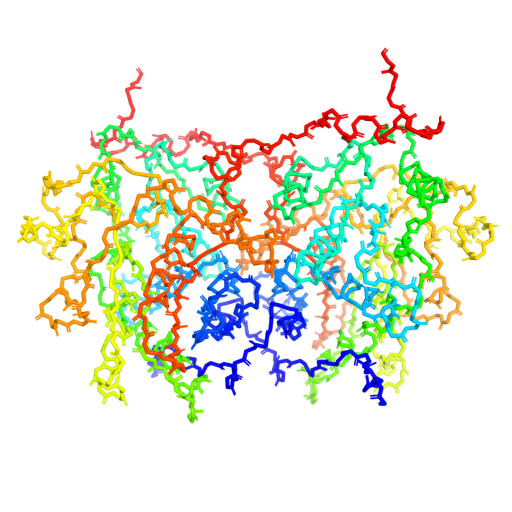516 13.141 22.281 1 98.56 202 LEU A CA 1
ATOM 1522 C C . LEU A 1 202 ? 11.125 14.141 23.25 1 98.56 202 LEU A C 1
ATOM 1524 O O . LEU A 1 202 ? 12.133 13.852 23.891 1 98.56 202 LEU A O 1
ATOM 1528 N N . ARG A 1 203 ? 10.516 15.305 23.406 1 98.5 203 ARG A N 1
ATOM 1529 C CA . ARG A 1 203 ? 11.039 16.312 24.328 1 98.5 203 ARG A CA 1
ATOM 1530 C C . ARG A 1 203 ? 10.93 15.852 25.781 1 98.5 203 ARG A C 1
ATOM 1532 O O . ARG A 1 203 ? 11.734 16.25 26.625 1 98.5 203 ARG A O 1
ATOM 1539 N N . ARG A 1 204 ? 10.008 14.984 26.031 1 98.12 204 ARG A N 1
ATOM 1540 C CA . ARG A 1 204 ? 9.797 14.477 27.375 1 98.12 204 ARG A CA 1
ATOM 1541 C C . ARG A 1 204 ? 10.641 13.234 27.641 1 98.12 204 ARG A C 1
ATOM 1543 O O . ARG A 1 204 ? 11.242 13.102 28.703 1 98.12 204 ARG A O 1
ATOM 1550 N N . GLU A 1 205 ? 10.75 12.383 26.672 1 98.12 205 GLU A N 1
ATOM 1551 C CA . GLU A 1 205 ? 11.266 11.047 26.938 1 98.12 205 GLU A CA 1
ATOM 1552 C C . GLU A 1 205 ? 12.664 10.867 26.359 1 98.12 205 GLU A C 1
ATOM 1554 O O . GLU A 1 205 ? 13.438 10.031 26.828 1 98.12 205 GLU A O 1
ATOM 1559 N N . ARG A 1 206 ? 12.984 11.602 25.328 1 98.31 206 ARG A N 1
ATOM 1560 C CA . ARG A 1 206 ? 14.297 11.57 24.688 1 98.31 206 ARG A CA 1
ATOM 1561 C C . ARG A 1 206 ? 14.727 12.961 24.25 1 98.31 206 ARG A C 1
ATOM 1563 O O . ARG A 1 206 ? 14.945 13.195 23.062 1 98.31 206 ARG A O 1
ATOM 1570 N N . PRO A 1 207 ? 14.922 13.805 25.203 1 98 207 PRO A N 1
ATOM 1571 C CA . PRO A 1 207 ? 15.18 15.211 24.875 1 98 207 PRO A CA 1
ATOM 1572 C C . PRO A 1 207 ? 16.484 15.406 24.109 1 98 207 PRO A C 1
ATOM 1574 O O . PRO A 1 207 ? 16.719 16.484 23.547 1 98 207 PRO A O 1
ATOM 1577 N N . GLU A 1 208 ? 17.312 14.383 24.047 1 97.69 208 GLU A N 1
ATOM 1578 C CA . GLU A 1 208 ? 18.594 14.477 23.359 1 97.69 208 GLU A CA 1
ATOM 1579 C C . GLU A 1 208 ? 18.438 14.352 21.844 1 97.69 208 GLU A C 1
ATOM 1581 O O . GLU A 1 208 ? 19.344 14.703 21.094 1 97.69 208 GLU A O 1
ATOM 1586 N N . VAL A 1 209 ? 17.328 13.797 21.391 1 98.75 209 VAL A N 1
ATOM 1587 C CA . VAL A 1 209 ? 17.094 13.625 19.969 1 98.75 209 VAL A CA 1
ATOM 1588 C C . VAL A 1 209 ? 16.859 14.992 19.312 1 98.75 209 VAL A C 1
ATOM 1590 O O . VAL A 1 209 ? 16.016 15.758 19.766 1 98.75 209 VAL A O 1
ATOM 1593 N N . ARG A 1 210 ? 17.641 15.32 18.328 1 98.75 210 ARG A N 1
ATOM 1594 C CA . ARG A 1 210 ? 17.438 16.547 17.562 1 98.75 210 ARG A CA 1
ATOM 1595 C C . ARG A 1 210 ? 16.375 16.344 16.5 1 98.75 210 ARG A C 1
ATOM 1597 O O . ARG A 1 210 ? 16.422 15.383 15.727 1 98.75 210 ARG A O 1
ATOM 1604 N N . ILE A 1 211 ? 15.398 17.219 16.438 1 98.88 211 ILE A N 1
ATOM 1605 C CA . ILE A 1 211 ? 14.336 17.156 15.453 1 98.88 211 ILE A CA 1
ATOM 1606 C C . ILE A 1 211 ? 14.594 18.188 14.359 1 98.88 211 ILE A C 1
ATOM 1608 O O . ILE A 1 211 ? 14.75 19.375 14.641 1 98.88 211 ILE A O 1
ATOM 1612 N N . VAL A 1 212 ? 14.68 17.719 13.164 1 98.88 212 VAL A N 1
ATOM 1613 C CA . VAL A 1 212 ? 14.898 18.547 11.984 1 98.88 212 VAL A CA 1
ATOM 1614 C C . VAL A 1 212 ? 13.609 18.656 11.172 1 98.88 212 VAL A C 1
ATOM 1616 O O . VAL A 1 212 ? 13.055 17.641 10.742 1 98.88 212 VAL A O 1
ATOM 1619 N N . LEU A 1 213 ? 13.133 19.859 11 1 98.81 213 LEU A N 1
ATOM 1620 C CA . LEU A 1 213 ? 11.945 20.125 10.195 1 98.81 213 LEU A CA 1
ATOM 1621 C C . LEU A 1 213 ? 12.328 20.578 8.797 1 98.81 213 LEU A C 1
ATOM 1623 O O . LEU A 1 213 ? 13.117 21.516 8.633 1 98.81 213 LEU A O 1
ATOM 1627 N N . ALA A 1 214 ? 11.797 19.891 7.781 1 98.75 214 ALA A N 1
ATOM 1628 C CA . ALA A 1 214 ? 12.125 20.219 6.395 1 98.75 214 ALA A CA 1
ATOM 1629 C C . ALA A 1 214 ? 10.953 20.922 5.711 1 98.75 214 ALA A C 1
ATOM 1631 O O . ALA A 1 214 ? 9.797 20.641 6.008 1 98.75 214 ALA A O 1
ATOM 1632 N N . GLU A 1 215 ? 11.203 21.797 4.859 1 98.56 215 GLU A N 1
ATOM 1633 C CA . GLU A 1 215 ? 10.195 22.453 4.035 1 98.56 215 GLU A CA 1
ATOM 1634 C C . GLU A 1 215 ? 10.742 22.781 2.648 1 98.56 215 GLU A C 1
ATOM 1636 O O . GLU A 1 215 ? 11.953 22.781 2.439 1 98.56 215 GLU A O 1
ATOM 1641 N N . PRO A 1 216 ? 9.875 22.969 1.619 1 98.56 216 PRO A N 1
ATOM 1642 C CA . PRO A 1 216 ? 10.352 23.297 0.274 1 98.56 216 PRO A CA 1
ATOM 1643 C C . PRO A 1 216 ? 11.188 24.562 0.236 1 98.56 216 PRO A C 1
ATOM 1645 O O . PRO A 1 216 ? 10.828 25.562 0.871 1 98.56 216 PRO A O 1
ATOM 1648 N N . ALA A 1 217 ? 12.227 24.562 -0.542 1 98.62 217 ALA A N 1
ATOM 1649 C CA . ALA A 1 217 ? 13.164 25.672 -0.592 1 98.62 217 ALA A CA 1
ATOM 1650 C C . ALA A 1 217 ? 12.484 26.938 -1.109 1 98.62 217 ALA A C 1
ATOM 1652 O O . ALA A 1 217 ? 12.844 28.062 -0.716 1 98.62 217 ALA A O 1
ATOM 1653 N N . ASN A 1 218 ? 11.461 26.781 -1.933 1 98 218 ASN A N 1
ATOM 1654 C CA . ASN A 1 218 ? 10.773 27.938 -2.494 1 98 218 ASN A CA 1
ATOM 1655 C C . ASN A 1 218 ? 9.492 28.25 -1.732 1 98 218 ASN A C 1
ATOM 1657 O O . ASN A 1 218 ? 8.664 29.031 -2.199 1 98 218 ASN A O 1
ATOM 1661 N N . ALA A 1 219 ? 9.273 27.609 -0.63 1 98.06 219 ALA A N 1
ATOM 1662 C CA . ALA A 1 219 ? 8.125 27.859 0.24 1 98.06 219 ALA A CA 1
ATOM 1663 C C . ALA A 1 219 ? 8.508 27.719 1.71 1 98.06 219 ALA A C 1
ATOM 1665 O O . ALA A 1 219 ? 7.938 26.906 2.434 1 98.06 219 ALA A O 1
ATOM 1666 N N . GLN A 1 220 ? 9.422 28.547 2.139 1 98.31 220 GLN A N 1
ATOM 1667 C CA . GLN A 1 220 ? 9.922 28.516 3.508 1 98.31 220 GLN A CA 1
ATOM 1668 C C . GLN A 1 220 ? 9.016 29.297 4.445 1 98.31 220 GLN A C 1
ATOM 1670 O O . GLN A 1 220 ? 9.375 30.391 4.902 1 98.31 220 GLN A O 1
ATOM 1675 N N . LEU A 1 221 ? 7.918 28.703 4.797 1 98.44 221 LEU A N 1
ATOM 1676 C CA . LEU A 1 221 ? 6.961 29.391 5.652 1 98.44 221 LEU A CA 1
ATOM 1677 C C . LEU A 1 221 ? 7.512 29.562 7.066 1 98.44 221 LEU A C 1
ATOM 1679 O O . LEU A 1 221 ? 7.605 30.672 7.574 1 98.44 221 LEU A O 1
ATOM 1683 N N . VAL A 1 222 ? 7.902 28.484 7.676 1 98.5 222 VAL A N 1
ATOM 1684 C CA . VAL A 1 222 ? 8.469 28.5 9.023 1 98.5 222 VAL A CA 1
ATOM 1685 C C . VAL A 1 222 ? 9.836 29.188 9 1 98.5 222 VAL A C 1
ATOM 1687 O O . VAL A 1 222 ? 10.125 30.031 9.844 1 98.5 222 VAL A O 1
ATOM 1690 N N . GLY A 1 223 ? 10.578 28.906 8 1 97.88 223 GLY A N 1
ATOM 1691 C CA . GLY A 1 223 ? 11.93 29.422 7.891 1 97.88 223 GLY A CA 1
ATOM 1692 C C . GLY A 1 223 ? 11.984 30.922 7.676 1 97.88 223 GLY A C 1
ATOM 1693 O O . GLY A 1 223 ? 12.977 31.562 8.008 1 97.88 223 GLY A O 1
ATOM 1694 N N . SER A 1 224 ? 10.891 31.484 7.176 1 97.75 224 SER A N 1
ATOM 1695 C CA . SER A 1 224 ? 10.852 32.906 6.926 1 97.75 224 SER A CA 1
ATOM 1696 C C . SER A 1 224 ? 10.727 33.719 8.227 1 97.75 224 SER A C 1
ATOM 1698 O O . SER A 1 224 ? 11.016 34.906 8.266 1 97.75 224 SER A O 1
ATOM 1700 N N . GLY A 1 225 ? 10.172 33.062 9.227 1 96.94 225 GLY A N 1
ATOM 1701 C CA . GLY A 1 225 ? 9.945 33.719 10.5 1 96.94 225 GLY A CA 1
ATOM 1702 C C . GLY A 1 225 ? 8.695 34.594 10.508 1 96.94 225 GLY A C 1
ATOM 1703 O O . GLY A 1 225 ? 8.344 35.188 11.531 1 96.94 225 GLY A O 1
ATOM 1704 N N . LYS A 1 226 ? 8.008 34.625 9.367 1 97.25 226 LYS A N 1
ATOM 1705 C CA . LYS A 1 226 ? 6.789 35.438 9.281 1 97.25 226 LYS A CA 1
ATOM 1706 C C . LYS A 1 226 ? 5.586 34.656 9.805 1 97.25 226 LYS A C 1
ATOM 1708 O O . LYS A 1 226 ? 5.344 33.531 9.391 1 97.25 226 LYS A O 1
ATOM 1713 N N . GLY A 1 227 ? 4.863 35.25 10.648 1 97.12 227 GLY A N 1
ATOM 1714 C CA . GLY A 1 227 ? 3.709 34.625 11.25 1 97.12 227 GLY A CA 1
ATOM 1715 C C . GLY A 1 227 ? 2.543 34.469 10.297 1 97.12 227 GLY A C 1
ATOM 1716 O O . GLY A 1 227 ? 2.508 35.094 9.242 1 97.12 227 GLY A O 1
ATOM 1717 N N . GLN A 1 228 ? 1.629 33.562 10.633 1 97.31 228 GLN A N 1
ATOM 1718 C CA . GLN A 1 228 ? 0.408 33.344 9.867 1 97.31 228 GLN A CA 1
ATOM 1719 C C . GLN A 1 228 ? -0.722 34.25 10.352 1 97.31 228 GLN A C 1
ATOM 1721 O O . GLN A 1 228 ? -1.02 34.312 11.547 1 97.31 228 GLN A O 1
ATOM 1726 N N . GLU A 1 229 ? -1.327 35.062 9.438 1 96.62 229 GLU A N 1
ATOM 1727 C CA . GLU A 1 229 ? -2.572 35.75 9.773 1 96.62 229 GLU A CA 1
ATOM 1728 C C . GLU A 1 229 ? -3.703 34.75 10.008 1 96.62 229 GLU A C 1
ATOM 1730 O O . GLU A 1 229 ? -3.934 33.875 9.188 1 96.62 229 GLU A O 1
ATOM 1735 N N . ARG A 1 230 ? -4.395 34.938 11.125 1 96.5 230 ARG A N 1
ATOM 1736 C CA . ARG A 1 230 ? -5.383 33.938 11.5 1 96.5 230 ARG A CA 1
ATOM 1737 C C . ARG A 1 230 ? -6.742 34.562 11.766 1 96.5 230 ARG A C 1
ATOM 1739 O O . ARG A 1 230 ? -6.82 35.719 12.195 1 96.5 230 ARG A O 1
ATOM 1746 N N . GLY A 1 231 ? -7.699 33.75 11.461 1 92.88 231 GLY A N 1
ATOM 1747 C CA . GLY A 1 231 ? -9.062 34.094 11.836 1 92.88 231 GLY A CA 1
ATOM 1748 C C . GLY A 1 231 ? -9.562 33.344 13.039 1 92.88 231 GLY A C 1
ATOM 1749 O O . GLY A 1 231 ? -8.781 32.969 13.922 1 92.88 231 GLY A O 1
ATOM 1750 N N . ALA A 1 232 ? -10.914 33.219 13.07 1 89.88 232 ALA A N 1
ATOM 1751 C CA . ALA A 1 232 ? -11.555 32.531 14.188 1 89.88 232 ALA A CA 1
ATOM 1752 C C . ALA A 1 232 ? -11.109 31.062 14.266 1 89.88 232 ALA A C 1
ATOM 1754 O O . ALA A 1 232 ? -10.984 30.391 13.242 1 89.88 232 ALA A O 1
ATOM 1755 N N . GLY A 1 233 ? -10.781 30.625 15.484 1 90.75 233 GLY A N 1
ATOM 1756 C CA . GLY A 1 233 ? -10.484 29.219 15.727 1 90.75 233 GLY A CA 1
ATOM 1757 C C . GLY A 1 233 ? -9.117 28.797 15.203 1 90.75 233 GLY A C 1
ATOM 1758 O O . GLY A 1 233 ? -8.859 27.609 15.023 1 90.75 233 GLY A O 1
ATOM 1759 N N . GLY A 1 234 ? -8.281 29.781 14.805 1 94.19 234 GLY A N 1
ATOM 1760 C CA . GLY A 1 234 ? -6.938 29.469 14.344 1 94.19 234 GLY A CA 1
ATOM 1761 C C . GLY A 1 234 ? -6.859 29.234 12.844 1 94.19 234 GLY A C 1
ATOM 1762 O O . GLY A 1 234 ? -5.801 28.891 12.32 1 94.19 234 GLY A O 1
ATOM 1763 N N . ALA A 1 235 ? -8 29.453 12.125 1 94.31 235 ALA A N 1
ATO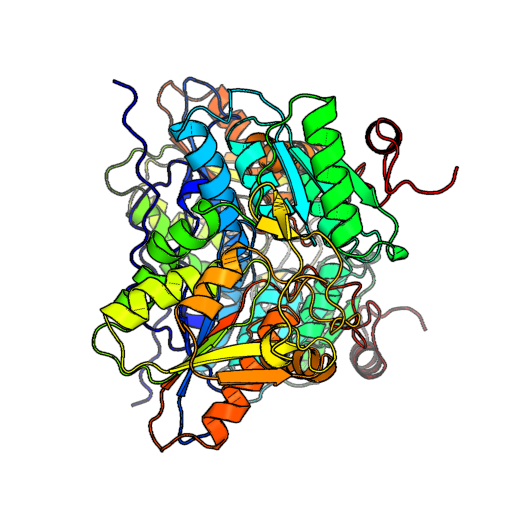M 1764 C CA . ALA A 1 235 ? -8.062 29.281 10.672 1 94.31 235 ALA A CA 1
ATOM 1765 C C . ALA A 1 235 ? -7.156 30.281 9.961 1 94.31 235 ALA A C 1
ATOM 1767 O O . ALA A 1 235 ? -7 31.422 10.414 1 94.31 235 ALA A O 1
ATOM 1768 N N . PRO A 1 236 ? -6.527 29.797 8.938 1 95.31 236 PRO A N 1
ATOM 1769 C CA . PRO A 1 236 ? -5.773 30.797 8.188 1 95.31 236 PRO A CA 1
ATOM 1770 C C . PRO A 1 236 ? -6.668 31.875 7.57 1 95.31 236 PRO A C 1
ATOM 1772 O O . PRO A 1 236 ? -7.715 31.562 7 1 95.31 236 PRO A O 1
ATOM 1775 N N . ALA A 1 237 ? -6.219 33.062 7.66 1 94.88 237 ALA A N 1
ATOM 1776 C CA . ALA A 1 237 ? -7.004 34.188 7.133 1 94.88 237 ALA A CA 1
ATOM 1777 C C . ALA A 1 237 ? -6.52 34.594 5.742 1 94.88 237 ALA A C 1
ATOM 1779 O O . ALA A 1 237 ? -7.23 35.25 5.004 1 94.88 237 ALA A O 1
ATOM 1780 N N . ALA A 1 238 ? -5.328 34.188 5.426 1 93.44 238 ALA A N 1
ATOM 1781 C CA . ALA A 1 238 ? -4.73 34.5 4.129 1 93.44 238 ALA A CA 1
ATOM 1782 C C . ALA A 1 238 ? -3.611 33.531 3.793 1 93.44 238 ALA A C 1
ATOM 1784 O O . ALA A 1 238 ? -3.105 32.844 4.676 1 93.44 238 ALA A O 1
ATOM 1785 N N . SER A 1 239 ? -3.32 33.406 2.535 1 95.25 239 SER A N 1
ATOM 1786 C CA . SER A 1 239 ? -2.115 32.719 2.123 1 95.25 239 SER A CA 1
ATOM 1787 C C . SER A 1 239 ? -0.864 33.344 2.717 1 95.25 239 SER A C 1
ATOM 1789 O O . SER A 1 239 ? -0.807 34.562 2.887 1 95.25 239 SER A O 1
ATOM 1791 N N . HIS A 1 240 ? 0.051 32.531 3.066 1 97.31 240 HIS A N 1
ATOM 1792 C CA . HIS A 1 240 ? 1.304 33.031 3.623 1 97.31 240 HIS A CA 1
ATOM 1793 C C . HIS A 1 240 ? 2.16 33.688 2.549 1 97.31 240 HIS A C 1
ATOM 1795 O O . HIS A 1 240 ? 2.293 33.156 1.442 1 97.31 240 HIS A O 1
ATOM 1801 N N . PRO A 1 241 ? 2.764 34.781 2.77 1 96.75 241 PRO A N 1
ATOM 1802 C CA . PRO A 1 241 ? 3.48 35.531 1.732 1 96.75 241 PRO A CA 1
ATOM 1803 C C . PRO A 1 241 ? 4.75 34.812 1.267 1 96.75 241 PRO A C 1
ATOM 1805 O O . PRO A 1 241 ? 5.262 35.125 0.183 1 96.75 241 PRO A O 1
ATOM 1808 N N . ALA A 1 242 ? 5.273 33.875 2.078 1 97.69 242 ALA A N 1
ATOM 1809 C CA . ALA A 1 242 ? 6.516 33.188 1.724 1 97.69 242 ALA A CA 1
ATOM 1810 C C . ALA A 1 242 ? 6.242 31.984 0.841 1 97.69 242 ALA A C 1
ATOM 1812 O O . ALA A 1 242 ? 7.172 31.266 0.443 1 97.69 242 ALA A O 1
ATOM 1813 N N . PHE A 1 243 ? 5.016 31.766 0.512 1 97.31 243 PHE A N 1
ATOM 1814 C CA . PHE A 1 243 ? 4.652 30.562 -0.224 1 97.31 243 PHE A CA 1
ATOM 1815 C C . PHE A 1 243 ? 4.883 30.75 -1.719 1 97.31 243 PHE A C 1
ATOM 1817 O O . PHE A 1 243 ? 4.477 31.766 -2.291 1 97.31 243 PHE A O 1
ATOM 1824 N N . GLU A 1 244 ? 5.5 29.797 -2.309 1 96.5 244 GLU A N 1
ATOM 1825 C CA . GLU A 1 244 ? 5.484 29.562 -3.748 1 96.5 244 GLU A CA 1
ATOM 1826 C C . GLU A 1 244 ? 5.094 28.125 -4.062 1 96.5 244 GLU A C 1
ATOM 1828 O O . GLU A 1 244 ? 5.465 27.203 -3.336 1 96.5 244 GLU A O 1
ATOM 1833 N N . PRO A 1 245 ? 4.336 27.969 -5.129 1 93.75 245 PRO A N 1
ATOM 1834 C CA . PRO A 1 245 ? 3.982 26.594 -5.492 1 93.75 245 PRO A CA 1
ATOM 1835 C C . PRO A 1 245 ? 5.203 25.672 -5.598 1 93.75 245 PRO A C 1
ATOM 1837 O O . PRO A 1 245 ? 6.258 26.109 -6.074 1 93.75 245 PRO A O 1
ATOM 1840 N N . HIS A 1 246 ? 5.113 24.562 -5.074 1 94.44 246 HIS A N 1
ATOM 1841 C CA . HIS A 1 246 ? 6.191 23.578 -5.09 1 94.44 246 HIS A CA 1
ATOM 1842 C C . HIS A 1 246 ? 5.656 22.172 -5.387 1 94.44 246 HIS A C 1
ATOM 1844 O O . HIS A 1 246 ? 4.465 21.906 -5.207 1 94.44 246 HIS A O 1
ATOM 1850 N N . PRO A 1 247 ? 6.52 21.203 -5.785 1 92.69 247 PRO A N 1
ATOM 1851 C CA . PRO A 1 247 ? 6.055 19.891 -6.234 1 92.69 247 PRO A CA 1
ATOM 1852 C C . PRO A 1 247 ? 5.988 18.875 -5.098 1 92.69 247 PRO A C 1
ATOM 1854 O O . PRO A 1 247 ? 5.664 17.703 -5.332 1 92.69 247 PRO A O 1
ATOM 1857 N N . ILE A 1 248 ? 6.32 19.203 -3.885 1 95.56 248 ILE A N 1
ATOM 1858 C CA . ILE A 1 248 ? 6.336 18.25 -2.775 1 95.56 248 ILE A CA 1
ATOM 1859 C C . ILE A 1 248 ? 4.945 18.156 -2.158 1 95.56 248 ILE A C 1
ATOM 1861 O O . ILE A 1 248 ? 4.707 18.656 -1.057 1 95.56 248 ILE A O 1
ATOM 1865 N N . GLN A 1 249 ? 4.129 17.406 -2.828 1 90.38 249 GLN A N 1
ATOM 1866 C CA . GLN A 1 249 ? 2.723 17.281 -2.457 1 90.38 249 GLN A CA 1
ATOM 1867 C C . GLN A 1 249 ? 2.57 16.703 -1.053 1 90.38 249 GLN A C 1
ATOM 1869 O O . GLN A 1 249 ? 3.279 15.773 -0.682 1 90.38 249 GLN A O 1
ATOM 1874 N N . GLY A 1 250 ? 1.744 17.219 -0.269 1 91.62 250 GLY A N 1
ATOM 1875 C CA . GLY A 1 250 ? 1.495 16.797 1.1 1 91.62 250 GLY A CA 1
ATOM 1876 C C . GLY A 1 250 ? 2.189 17.672 2.129 1 91.62 250 GLY A C 1
ATOM 1877 O O . GLY A 1 250 ? 1.863 17.609 3.316 1 91.62 250 GLY A O 1
ATOM 1878 N N . TRP A 1 251 ? 3.172 18.406 1.608 1 95.81 251 TRP A N 1
ATOM 1879 C CA . TRP A 1 251 ? 3.902 19.312 2.488 1 95.81 251 TRP A CA 1
ATOM 1880 C C . TRP A 1 251 ? 3.416 20.75 2.318 1 95.81 251 TRP A C 1
ATOM 1882 O O . TRP A 1 251 ? 2.947 21.125 1.242 1 95.81 251 TRP A O 1
ATOM 1892 N N . THR A 1 252 ? 3.535 21.484 3.32 1 95.75 252 THR A N 1
ATOM 1893 C CA . THR A 1 252 ? 3.578 22.938 3.318 1 95.75 252 THR A CA 1
ATOM 1894 C C . THR A 1 252 ? 2.438 23.516 2.482 1 95.75 252 THR A C 1
ATOM 1896 O O . THR A 1 252 ? 2.662 24.031 1.389 1 95.75 252 THR A O 1
ATOM 1899 N N . PRO A 1 253 ? 1.185 23.438 2.938 1 94.81 253 PRO A N 1
ATOM 1900 C CA . PRO A 1 253 ? 0.16 24.25 2.271 1 94.81 253 PRO A CA 1
ATOM 1901 C C . PRO A 1 253 ? 0.506 25.734 2.242 1 94.81 253 PRO A C 1
ATOM 1903 O O . PRO A 1 253 ? 1.521 26.156 2.811 1 94.81 253 PRO A O 1
ATOM 1906 N N . ASP A 1 254 ? -0.317 26.609 1.546 1 96.56 254 ASP A N 1
ATOM 1907 C CA . ASP A 1 254 ? 0.065 28 1.385 1 96.56 254 ASP A CA 1
ATOM 1908 C C . ASP A 1 254 ? -0.261 28.812 2.639 1 96.56 254 ASP A C 1
ATOM 1910 O O . ASP A 1 254 ? -0.504 30.016 2.562 1 96.56 254 ASP A O 1
ATOM 1914 N N . PHE A 1 255 ? -0.313 28.219 3.777 1 97.06 255 PHE A N 1
ATOM 1915 C CA . PHE A 1 255 ? -0.466 28.828 5.094 1 97.06 255 PHE A CA 1
ATOM 1916 C C . PHE A 1 255 ? 0.168 27.953 6.172 1 97.06 255 PHE A C 1
ATOM 1918 O O . PHE A 1 255 ? 0.43 26.766 5.945 1 97.06 255 PHE A O 1
ATOM 1925 N N . ILE A 1 256 ? 0.49 28.469 7.328 1 98.12 256 ILE A N 1
ATOM 1926 C CA . ILE A 1 256 ? 0.938 27.703 8.484 1 98.12 256 ILE A CA 1
ATOM 1927 C C . ILE A 1 256 ? -0.271 27.156 9.242 1 98.12 256 ILE A C 1
ATOM 1929 O O . ILE A 1 256 ? -1.027 27.922 9.844 1 98.12 256 ILE A O 1
ATOM 1933 N N . PRO A 1 257 ? -0.477 25.812 9.219 1 98.06 257 PRO A N 1
ATOM 1934 C CA . PRO A 1 257 ? -1.608 25.25 9.961 1 98.06 257 PRO A CA 1
ATOM 1935 C C . PRO A 1 257 ? -1.535 25.531 11.461 1 98.06 257 PRO A C 1
ATOM 1937 O O . PRO A 1 257 ? -0.442 25.594 12.031 1 98.06 257 PRO A O 1
ATOM 1940 N N . ASN A 1 258 ? -2.707 25.688 12.047 1 98.19 258 ASN A N 1
ATOM 1941 C CA . ASN A 1 258 ? -2.744 25.953 13.484 1 98.19 258 ASN A CA 1
ATOM 1942 C C . ASN A 1 258 ? -2.127 24.812 14.281 1 98.19 258 ASN A C 1
ATOM 1944 O O . ASN A 1 258 ? -1.52 25.031 15.328 1 98.19 258 ASN A O 1
ATOM 1948 N N . VAL A 1 259 ? -2.268 23.594 13.844 1 98.5 259 VAL A N 1
ATOM 1949 C CA . VAL A 1 259 ? -1.681 22.422 14.477 1 98.5 259 VAL A CA 1
ATOM 1950 C C . VAL A 1 259 ? -0.161 22.562 14.531 1 98.5 259 VAL A C 1
ATOM 1952 O O . VAL A 1 259 ? 0.468 22.219 15.531 1 98.5 259 VAL A O 1
ATOM 1955 N N . LEU A 1 260 ? 0.451 23.094 13.477 1 98.56 260 LEU A N 1
ATOM 1956 C CA . LEU A 1 260 ? 1.896 23.266 13.391 1 98.56 260 LEU A CA 1
ATOM 1957 C C . LEU A 1 260 ? 2.365 24.375 14.328 1 98.56 260 LEU A C 1
ATOM 1959 O O . LEU A 1 260 ? 3.506 24.359 14.797 1 98.56 260 LEU A O 1
ATOM 1963 N N . GLN A 1 261 ? 1.479 25.328 14.609 1 98.12 261 GLN A N 1
ATOM 1964 C CA . GLN A 1 261 ? 1.838 26.469 15.453 1 98.12 261 GLN A CA 1
ATOM 1965 C C . GLN A 1 261 ? 2.336 26 16.812 1 98.12 261 GLN A C 1
ATOM 1967 O O . GLN A 1 261 ? 3.232 26.625 17.406 1 98.12 261 GLN A O 1
ATOM 1972 N N . GLU A 1 262 ? 1.778 24.953 17.281 1 97.56 262 GLU A N 1
ATOM 1973 C CA . GLU A 1 262 ? 2.236 24.391 18.547 1 97.56 262 GLU A CA 1
ATOM 1974 C C . GLU A 1 262 ? 3.715 24.031 18.5 1 97.56 262 GLU A C 1
ATOM 1976 O O . GLU A 1 262 ? 4.473 24.328 19.422 1 97.56 262 GLU A O 1
ATOM 1981 N N . ALA A 1 263 ? 4.09 23.375 17.422 1 97.94 263 ALA A N 1
ATOM 1982 C CA . ALA A 1 263 ? 5.484 22.969 17.281 1 97.94 263 ALA A CA 1
ATOM 1983 C C . ALA A 1 263 ? 6.406 24.188 17.219 1 97.94 263 ALA A C 1
ATOM 1985 O O . ALA A 1 263 ? 7.535 24.141 17.719 1 97.94 263 ALA A O 1
ATOM 1986 N N . ILE A 1 264 ? 5.922 25.234 16.578 1 98.06 264 ILE A N 1
ATOM 1987 C CA . ILE A 1 264 ? 6.695 26.469 16.469 1 98.06 264 ILE A CA 1
ATOM 1988 C C . ILE A 1 264 ? 6.824 27.109 17.844 1 98.06 264 ILE A C 1
ATOM 1990 O O . ILE A 1 264 ? 7.93 27.422 18.297 1 98.06 264 ILE A O 1
ATOM 1994 N N . ASP A 1 265 ? 5.723 27.188 18.531 1 97.81 265 ASP A N 1
ATOM 1995 C CA . ASP A 1 265 ? 5.668 27.891 19.812 1 97.81 265 ASP A CA 1
ATOM 1996 C C . ASP A 1 265 ? 6.434 27.125 20.891 1 97.81 265 ASP A C 1
ATOM 1998 O O . ASP A 1 265 ? 7.086 27.734 21.734 1 97.81 265 ASP A O 1
ATOM 2002 N N . GLN A 1 266 ? 6.395 25.828 20.844 1 97.94 266 GLN A N 1
ATOM 2003 C CA . GLN A 1 266 ? 6.965 25 21.906 1 97.94 266 GLN A CA 1
ATOM 2004 C C . GLN A 1 266 ? 8.375 24.547 21.531 1 97.94 266 GLN A C 1
ATOM 2006 O O . GLN A 1 266 ? 9 23.797 22.281 1 97.94 266 GLN A O 1
ATOM 2011 N N . ARG A 1 267 ? 8.852 24.953 20.406 1 96.81 267 ARG A N 1
ATOM 2012 C CA . ARG A 1 267 ? 10.195 24.625 19.938 1 96.81 267 ARG A CA 1
ATOM 2013 C C . ARG A 1 267 ? 10.391 23.109 19.875 1 96.81 267 ARG A C 1
ATOM 2015 O O . ARG A 1 267 ? 11.344 22.578 20.453 1 96.81 267 ARG A O 1
ATOM 2022 N N . TYR A 1 268 ? 9.453 22.469 19.156 1 98.31 268 TYR A N 1
ATOM 2023 C CA . TYR A 1 268 ? 9.492 21.016 19.031 1 98.31 268 TYR A CA 1
ATOM 2024 C C . TYR A 1 268 ? 10.461 20.594 17.922 1 98.31 268 TYR A C 1
ATOM 2026 O O . TYR A 1 268 ? 10.523 19.422 17.562 1 98.31 268 TYR A O 1
ATOM 2034 N N . TYR A 1 269 ? 11.211 21.516 17.359 1 98.44 269 TYR A N 1
ATOM 2035 C CA . TYR A 1 269 ? 12.266 21.219 16.406 1 98.44 269 TYR A CA 1
ATOM 2036 C C . TYR A 1 269 ? 13.5 22.078 16.672 1 98.44 269 TYR A C 1
ATOM 2038 O O . TYR A 1 269 ? 13.398 23.141 17.281 1 98.44 269 TYR A O 1
ATOM 2046 N N . ASP A 1 270 ? 14.594 21.594 16.188 1 98.5 270 ASP A N 1
ATOM 2047 C CA . ASP A 1 270 ? 15.867 22.234 16.484 1 98.5 270 ASP A CA 1
ATOM 2048 C C . ASP A 1 270 ? 16.391 23.016 15.289 1 98.5 270 ASP A C 1
ATOM 2050 O O . ASP A 1 270 ? 17.203 23.922 15.438 1 98.5 270 ASP A O 1
ATOM 2054 N N . GLN A 1 271 ? 16 22.641 14.125 1 97.75 271 GLN A N 1
ATOM 2055 C CA . GLN A 1 271 ? 16.422 23.328 12.914 1 97.75 271 GLN A CA 1
ATOM 2056 C C . GLN A 1 271 ? 15.391 23.156 11.797 1 97.75 271 GLN A C 1
ATOM 2058 O O . GLN A 1 271 ? 14.633 22.188 11.789 1 97.75 271 GLN A O 1
ATOM 2063 N N . VAL A 1 272 ? 15.289 24.125 10.891 1 98.56 272 VAL A N 1
ATOM 2064 C CA . VAL A 1 272 ? 14.492 24.078 9.672 1 98.56 272 VAL A CA 1
ATOM 2065 C C . VAL A 1 272 ? 15.414 24.016 8.453 1 98.56 272 VAL A C 1
ATOM 2067 O O . VAL A 1 272 ? 16.312 24.859 8.297 1 98.56 272 VAL A O 1
ATOM 2070 N N . VAL A 1 273 ? 15.234 23.016 7.648 1 98.69 273 VAL A N 1
ATOM 2071 C CA . VAL A 1 273 ? 16.094 22.828 6.488 1 98.69 273 VAL A CA 1
ATOM 2072 C C . VAL A 1 273 ? 15.281 22.953 5.207 1 98.69 273 VAL A C 1
ATOM 2074 O O . VAL A 1 273 ? 14.328 22.203 4.996 1 98.69 273 VAL A O 1
ATOM 2077 N N . PRO A 1 274 ? 15.594 23.922 4.355 1 98.69 274 PRO A N 1
ATOM 2078 C CA . PRO A 1 274 ? 14.953 23.984 3.041 1 98.69 274 PRO A CA 1
ATOM 2079 C C . PRO A 1 274 ? 15.461 22.906 2.086 1 98.69 274 PRO A C 1
ATOM 2081 O O . PRO A 1 274 ? 16.641 22.578 2.094 1 98.69 274 PRO A O 1
ATOM 2084 N N . ILE A 1 275 ? 14.602 22.328 1.323 1 98.75 275 ILE A N 1
ATOM 2085 C CA . ILE A 1 275 ? 14.969 21.281 0.372 1 98.75 275 ILE A CA 1
ATOM 2086 C C . ILE A 1 275 ? 14.289 21.562 -0.972 1 98.75 275 ILE A C 1
ATOM 2088 O O . ILE A 1 275 ? 13.07 21.719 -1.041 1 98.75 275 ILE A O 1
ATOM 2092 N N . PRO A 1 276 ? 15.031 21.656 -2.111 1 98.5 276 PRO A N 1
ATOM 2093 C CA . PRO A 1 276 ? 14.422 21.828 -3.436 1 98.5 276 PRO A CA 1
ATOM 2094 C C . PRO A 1 276 ? 13.594 20.625 -3.869 1 98.5 276 PRO A C 1
ATOM 2096 O O . PRO A 1 276 ? 13.969 19.484 -3.596 1 98.5 276 PRO A O 1
ATOM 2099 N N . GLY A 1 277 ? 12.492 20.906 -4.594 1 97.44 277 GLY A N 1
ATOM 2100 C CA . GLY A 1 277 ? 11.594 19.875 -5.102 1 97.44 277 GLY A CA 1
ATOM 2101 C C . GLY A 1 277 ? 12.312 18.781 -5.871 1 97.44 277 GLY A C 1
ATOM 2102 O O . GLY A 1 277 ? 12.109 17.594 -5.613 1 97.44 277 GLY A O 1
ATOM 2103 N N . PRO A 1 278 ? 13.203 19.156 -6.754 1 98.06 278 PRO A N 1
ATOM 2104 C CA . PRO A 1 278 ? 13.898 18.172 -7.57 1 98.06 278 PRO A CA 1
ATOM 2105 C C . PRO A 1 278 ? 14.742 17.203 -6.734 1 98.06 278 PRO A C 1
ATOM 2107 O O . PRO A 1 278 ? 14.922 16.047 -7.117 1 98.06 278 PRO A O 1
ATOM 2110 N N . GLU A 1 279 ? 15.219 17.656 -5.547 1 98.5 279 GLU A N 1
ATOM 2111 C CA . GLU A 1 279 ? 15.969 16.75 -4.672 1 98.5 279 GLU A CA 1
ATOM 2112 C C . GLU A 1 279 ? 15.062 15.664 -4.105 1 98.5 279 GLU A C 1
ATOM 2114 O O . GLU A 1 279 ? 15.484 14.516 -3.951 1 98.5 279 GLU A O 1
ATOM 2119 N N . GLY A 1 280 ? 13.844 16.062 -3.764 1 98.5 280 GLY A N 1
ATOM 2120 C CA . GLY A 1 280 ? 12.883 15.07 -3.316 1 98.5 280 GLY A CA 1
ATOM 2121 C C . GLY A 1 280 ? 12.602 14 -4.359 1 98.5 280 GLY A C 1
ATOM 2122 O O . GLY A 1 280 ? 12.531 12.812 -4.031 1 98.5 280 GLY A O 1
ATOM 2123 N N . ILE A 1 281 ? 12.492 14.414 -5.605 1 98.38 281 ILE A N 1
ATOM 2124 C CA . ILE A 1 281 ? 12.227 13.5 -6.711 1 98.38 281 ILE A CA 1
ATOM 2125 C C . ILE A 1 281 ? 13.414 12.57 -6.91 1 98.38 281 ILE A C 1
ATOM 2127 O O . ILE A 1 281 ? 13.25 11.352 -6.996 1 98.38 281 ILE A O 1
ATOM 2131 N N . LYS A 1 282 ? 14.602 13.141 -6.902 1 98.5 282 LYS A N 1
ATOM 2132 C CA . LYS A 1 282 ? 15.844 12.398 -7.09 1 98.5 282 LYS A CA 1
ATOM 2133 C C . LYS A 1 282 ? 15.977 11.281 -6.059 1 98.5 282 LYS A C 1
ATOM 2135 O O . LYS A 1 282 ? 16.219 10.125 -6.414 1 98.5 282 LYS A O 1
ATOM 2140 N N . TRP A 1 283 ? 15.75 11.586 -4.852 1 98.75 283 TRP A N 1
ATOM 2141 C CA . TRP A 1 283 ? 16.031 10.625 -3.791 1 98.75 283 TRP A CA 1
ATOM 2142 C C . TRP A 1 283 ? 14.875 9.641 -3.633 1 98.75 283 TRP A C 1
ATOM 2144 O O . TRP A 1 283 ? 15.086 8.492 -3.219 1 98.75 283 TRP A O 1
ATOM 2154 N N . ALA A 1 284 ? 13.625 10.055 -3.982 1 98.75 284 ALA A N 1
ATOM 2155 C CA . ALA A 1 284 ? 12.547 9.078 -4.043 1 98.75 284 ALA A CA 1
ATOM 2156 C C . ALA A 1 284 ? 12.852 7.984 -5.062 1 98.75 284 ALA A C 1
ATOM 2158 O O . ALA A 1 284 ? 12.648 6.797 -4.789 1 98.75 284 ALA A O 1
ATOM 2159 N N . LYS A 1 285 ? 13.391 8.352 -6.215 1 98.56 285 LYS A N 1
ATOM 2160 C CA . LYS A 1 285 ? 13.758 7.395 -7.254 1 98.56 285 LYS A CA 1
ATOM 2161 C C . LYS A 1 285 ? 14.922 6.516 -6.805 1 98.56 285 LYS A C 1
ATOM 2163 O O . LYS A 1 285 ? 14.906 5.305 -7.023 1 98.56 285 LYS A O 1
ATOM 2168 N N . ALA A 1 286 ? 15.898 7.117 -6.129 1 98.81 286 ALA A N 1
ATOM 2169 C CA . ALA A 1 286 ? 17.047 6.355 -5.645 1 98.81 286 ALA A CA 1
ATOM 2170 C C . ALA A 1 286 ? 16.609 5.324 -4.605 1 98.81 286 ALA A C 1
ATOM 2172 O O . ALA A 1 286 ? 17.094 4.184 -4.621 1 98.81 286 ALA A O 1
ATOM 2173 N N . LEU A 1 287 ? 15.711 5.742 -3.686 1 98.94 287 LEU A N 1
ATOM 2174 C CA . LEU A 1 287 ? 15.188 4.812 -2.691 1 98.94 287 LEU A CA 1
ATOM 2175 C C . LEU A 1 287 ? 14.508 3.623 -3.363 1 98.94 287 LEU A C 1
ATOM 2177 O O . LEU A 1 287 ? 14.703 2.477 -2.951 1 98.94 287 LEU A O 1
ATOM 2181 N N . ALA A 1 288 ? 13.75 3.863 -4.402 1 98.81 288 ALA A N 1
ATOM 2182 C CA . ALA A 1 288 ? 13.055 2.799 -5.121 1 98.81 288 ALA A CA 1
ATOM 2183 C C . ALA A 1 288 ? 14.047 1.862 -5.809 1 98.81 288 ALA A C 1
ATOM 2185 O O . ALA A 1 288 ? 13.953 0.64 -5.668 1 98.81 288 ALA A O 1
ATOM 2186 N N . GLN A 1 289 ? 15.047 2.393 -6.418 1 98.56 289 GLN A N 1
ATOM 2187 C CA . GLN A 1 289 ? 15.891 1.644 -7.344 1 98.56 289 GLN A CA 1
ATOM 2188 C C . GLN A 1 289 ? 17.047 0.964 -6.609 1 98.56 289 GLN A C 1
ATOM 2190 O O . GLN A 1 289 ? 17.656 0.034 -7.137 1 98.56 289 GLN A O 1
ATOM 2195 N N . GLN A 1 290 ? 17.328 1.465 -5.363 1 98.75 290 GLN A N 1
ATOM 2196 C CA . GLN A 1 290 ? 18.516 0.938 -4.711 1 98.75 290 GLN A CA 1
ATOM 2197 C C . GLN A 1 290 ? 18.188 0.335 -3.352 1 98.75 290 GLN A C 1
ATOM 2199 O O . GLN A 1 290 ? 18.984 -0.42 -2.789 1 98.75 290 GLN A O 1
ATOM 2204 N N . GLU A 1 291 ? 17.016 0.673 -2.75 1 98.88 291 GLU A N 1
ATOM 2205 C CA . GLU A 1 291 ? 16.625 0.136 -1.45 1 98.88 291 GLU A CA 1
ATOM 2206 C C . GLU A 1 291 ? 15.352 -0.693 -1.557 1 98.88 291 GLU A C 1
ATOM 2208 O O . GLU A 1 291 ? 15 -1.427 -0.629 1 98.88 291 GLU A O 1
ATOM 2213 N N . GLY A 1 292 ? 14.602 -0.634 -2.746 1 98.81 292 GLY A N 1
ATOM 2214 C CA . GLY A 1 292 ? 13.297 -1.266 -2.875 1 98.81 292 GLY A CA 1
ATOM 2215 C C . GLY A 1 292 ? 12.211 -0.56 -2.086 1 98.81 292 GLY A C 1
ATOM 2216 O O . GLY A 1 292 ? 11.164 -1.147 -1.796 1 98.81 292 GLY A O 1
ATOM 2217 N N . ILE A 1 293 ? 12.492 0.657 -1.65 1 98.88 293 ILE A N 1
ATOM 2218 C CA . ILE A 1 293 ? 11.539 1.44 -0.87 1 98.88 293 ILE A CA 1
ATOM 2219 C C . ILE A 1 293 ? 10.883 2.49 -1.763 1 98.88 293 ILE A C 1
ATOM 2221 O O . ILE A 1 293 ? 11.555 3.4 -2.258 1 98.88 293 ILE A O 1
ATOM 2225 N N . PHE A 1 294 ? 9.609 2.34 -2.043 1 98.19 294 PHE A N 1
ATOM 2226 C CA . PHE A 1 294 ? 8.883 3.172 -2.994 1 98.19 294 PHE A CA 1
ATOM 2227 C C . PHE A 1 294 ? 8.031 4.203 -2.268 1 98.19 294 PHE A C 1
ATOM 2229 O O . PHE A 1 294 ? 6.906 3.906 -1.854 1 98.19 294 PHE A O 1
ATOM 2236 N N . THR A 1 295 ? 8.516 5.422 -2.123 1 98.56 295 THR A N 1
ATOM 2237 C CA . THR A 1 295 ? 7.844 6.504 -1.416 1 98.56 295 THR A CA 1
ATOM 2238 C C . THR A 1 295 ? 7.57 7.676 -2.354 1 98.56 295 THR A C 1
ATOM 2240 O O . THR A 1 295 ? 8.031 7.68 -3.498 1 98.56 295 THR A O 1
ATOM 2243 N N . GLY A 1 296 ? 6.695 8.594 -1.952 1 97.44 296 GLY A N 1
ATOM 2244 C CA . GLY A 1 296 ? 6.402 9.797 -2.715 1 97.44 296 GLY A CA 1
ATOM 2245 C C . GLY A 1 296 ? 7.5 10.836 -2.625 1 97.44 296 GLY A C 1
ATOM 2246 O O . GLY A 1 296 ? 8.555 10.586 -2.041 1 97.44 296 GLY A O 1
ATOM 2247 N N . ILE A 1 297 ? 7.215 12.039 -3.145 1 97.81 297 ILE A N 1
ATOM 2248 C CA . ILE A 1 297 ? 8.203 13.109 -3.256 1 97.81 297 ILE A CA 1
ATOM 2249 C C . ILE A 1 297 ? 8.555 13.633 -1.865 1 97.81 297 ILE A C 1
ATOM 2251 O O . ILE A 1 297 ? 9.711 13.938 -1.584 1 97.81 297 ILE A O 1
ATOM 2255 N N . SER A 1 298 ? 7.547 13.703 -0.992 1 98.12 298 SER A N 1
ATOM 2256 C CA . SER A 1 298 ? 7.809 14.172 0.365 1 98.12 298 SER A CA 1
ATOM 2257 C C . SER A 1 298 ? 8.742 13.219 1.108 1 98.12 298 SER A C 1
ATOM 2259 O O . SER A 1 298 ? 9.594 13.664 1.88 1 98.12 298 SER A O 1
ATOM 2261 N N . GLY A 1 299 ? 8.539 11.938 0.9 1 98.75 299 GLY A N 1
ATOM 2262 C CA . GLY A 1 299 ? 9.469 10.969 1.473 1 98.75 299 GLY A CA 1
ATOM 2263 C C . GLY A 1 299 ? 10.883 11.109 0.942 1 98.75 299 GLY A C 1
ATOM 2264 O O . GLY A 1 299 ? 11.844 11.055 1.708 1 98.75 299 GLY A O 1
ATOM 2265 N N . GLY A 1 300 ? 10.977 11.32 -0.402 1 98.81 300 GLY A N 1
ATOM 2266 C CA . GLY A 1 300 ? 12.281 11.609 -0.974 1 98.81 300 GLY A CA 1
ATOM 2267 C C . GLY A 1 300 ? 12.922 12.859 -0.392 1 98.81 300 GLY A C 1
ATOM 2268 O O . GLY A 1 300 ? 14.141 12.898 -0.196 1 98.81 300 GLY A O 1
ATOM 2269 N N . ALA A 1 301 ? 12.109 13.844 -0.111 1 98.88 301 ALA A N 1
ATOM 2270 C CA . ALA A 1 301 ? 12.602 15.109 0.433 1 98.88 301 ALA A CA 1
ATOM 2271 C C . ALA A 1 301 ? 13.141 14.922 1.851 1 98.88 301 ALA A C 1
ATOM 2273 O O . ALA A 1 301 ? 14.219 15.414 2.182 1 98.88 301 ALA A O 1
ATOM 2274 N N . THR A 1 302 ? 12.406 14.227 2.713 1 98.88 302 THR A N 1
ATOM 2275 C CA . THR A 1 302 ? 12.898 13.969 4.062 1 98.88 302 THR A CA 1
ATOM 2276 C C . THR A 1 302 ? 14.188 13.148 4.02 1 98.88 302 THR A C 1
ATOM 2278 O O . THR A 1 302 ? 15.109 13.398 4.793 1 98.88 302 THR A O 1
ATOM 2281 N N . PHE A 1 303 ? 14.25 12.18 3.137 1 98.94 303 PHE A N 1
ATOM 2282 C CA . PHE A 1 303 ? 15.445 11.352 3.006 1 98.94 303 PHE A CA 1
ATOM 2283 C C . PHE A 1 303 ? 16.641 12.188 2.549 1 98.94 303 PHE A C 1
ATOM 2285 O O . PHE A 1 303 ? 17.75 11.992 3.029 1 98.94 303 PHE A O 1
ATOM 2292 N N . ALA A 1 304 ? 16.375 13.086 1.59 1 98.88 304 ALA A N 1
ATOM 2293 C CA . ALA A 1 304 ? 17.422 13.984 1.133 1 98.88 304 ALA A CA 1
ATOM 2294 C C . ALA A 1 304 ? 18.031 14.758 2.301 1 98.88 304 ALA A C 1
ATOM 2296 O O . ALA A 1 304 ? 19.25 14.852 2.428 1 98.88 304 ALA A O 1
ATOM 2297 N N . VAL A 1 305 ? 17.188 15.305 3.133 1 98.94 305 VAL A N 1
ATOM 2298 C CA . VAL A 1 305 ? 17.641 16.062 4.297 1 98.94 305 VAL A CA 1
ATOM 2299 C C . VAL A 1 305 ? 18.375 15.141 5.266 1 98.94 305 VAL A C 1
ATOM 2301 O O . VAL A 1 305 ? 19.406 15.508 5.816 1 98.94 305 VAL A O 1
ATOM 2304 N N . ALA A 1 306 ? 17.844 13.922 5.488 1 98.94 306 ALA A N 1
ATOM 2305 C CA . ALA A 1 306 ? 18.5 12.945 6.352 1 98.94 306 ALA A CA 1
ATOM 2306 C C . ALA A 1 306 ? 19.906 12.633 5.852 1 98.94 306 ALA A C 1
ATOM 2308 O O . ALA A 1 306 ? 20.844 12.508 6.648 1 98.94 306 ALA A O 1
ATOM 2309 N N . ARG A 1 307 ? 20.047 12.5 4.562 1 98.69 307 ARG A N 1
ATOM 2310 C CA . ARG A 1 307 ? 21.359 12.211 3.975 1 98.69 307 ARG A CA 1
ATOM 2311 C C . ARG A 1 307 ? 22.312 13.375 4.195 1 98.69 307 ARG A C 1
ATOM 2313 O O . ARG A 1 307 ? 23.5 13.156 4.488 1 98.69 307 ARG A O 1
ATOM 2320 N N . GLN A 1 308 ? 21.797 14.609 4 1 98.5 308 GLN A N 1
ATOM 2321 C CA . GLN A 1 308 ? 22.609 15.789 4.262 1 98.5 308 GLN A CA 1
ATOM 2322 C C . GLN A 1 308 ? 23.109 15.805 5.703 1 98.5 308 GLN A C 1
ATOM 2324 O O . GLN A 1 308 ? 24.312 16.016 5.949 1 98.5 308 GLN A O 1
ATOM 2329 N N . ILE A 1 309 ? 22.219 15.547 6.617 1 98.56 309 ILE A N 1
ATOM 2330 C CA . ILE A 1 309 ? 22.562 15.523 8.039 1 98.56 309 ILE A CA 1
ATOM 2331 C C . ILE A 1 309 ? 23.578 14.414 8.305 1 98.56 309 ILE A C 1
ATOM 2333 O O . ILE A 1 309 ? 24.578 14.633 8.992 1 98.56 309 ILE A O 1
ATOM 2337 N N . ALA A 1 310 ? 23.344 13.234 7.777 1 98.44 310 ALA A N 1
ATOM 2338 C CA . ALA A 1 310 ? 24.203 12.078 7.98 1 98.44 310 ALA A CA 1
ATOM 2339 C C . ALA A 1 310 ? 25.625 12.383 7.516 1 98.44 310 ALA A C 1
ATOM 2341 O O . ALA A 1 310 ? 26.609 11.93 8.133 1 98.44 310 ALA A O 1
ATOM 2342 N N . GLY A 1 311 ? 25.719 13.117 6.445 1 97.44 311 GLY A N 1
ATOM 2343 C CA . GLY A 1 311 ? 27.016 13.438 5.879 1 97.44 311 GLY A CA 1
ATOM 2344 C C . GLY A 1 311 ? 27.906 14.227 6.824 1 97.44 311 GLY A C 1
ATOM 2345 O O . GLY A 1 311 ? 29.141 14.117 6.777 1 97.44 311 GLY A O 1
ATOM 2346 N N . THR A 1 312 ? 27.297 15.023 7.672 1 96.69 312 THR A N 1
ATOM 2347 C CA . THR A 1 312 ? 28.078 15.898 8.539 1 96.69 312 THR A CA 1
ATOM 2348 C C . THR A 1 312 ? 27.984 15.445 9.992 1 96.69 312 THR A C 1
ATOM 2350 O O . THR A 1 312 ? 28.609 16.031 10.875 1 96.69 312 THR A O 1
ATOM 2353 N N . ALA A 1 313 ? 27.219 14.438 10.266 1 97.56 313 ALA A N 1
ATOM 2354 C CA . ALA A 1 313 ? 27.016 13.961 11.633 1 97.56 313 ALA A CA 1
ATOM 2355 C C . ALA A 1 313 ? 28.234 13.188 12.133 1 97.56 313 ALA A C 1
ATOM 2357 O O . ALA A 1 313 ? 29 12.641 11.336 1 97.56 313 ALA A O 1
ATOM 2358 N N . PRO A 1 314 ? 28.453 13.164 13.453 1 97.75 314 PRO A N 1
ATOM 2359 C CA . PRO A 1 314 ? 29.531 12.344 14.008 1 97.75 314 PRO A CA 1
ATOM 2360 C C . PRO A 1 314 ? 29.406 10.859 13.648 1 97.75 314 PRO A C 1
ATOM 2362 O O . PRO A 1 314 ? 28.281 10.375 13.453 1 97.75 314 PRO A O 1
ATOM 2365 N N . ALA A 1 315 ? 30.547 10.188 13.648 1 98.12 315 ALA A N 1
ATOM 2366 C CA . ALA A 1 315 ? 30.562 8.75 13.391 1 98.12 315 ALA A CA 1
ATOM 2367 C C . ALA A 1 315 ? 29.656 8.016 14.383 1 98.12 315 ALA A C 1
ATOM 2369 O O . ALA A 1 315 ? 29.656 8.32 15.578 1 98.12 315 ALA A O 1
ATOM 2370 N N . GLY A 1 316 ? 28.859 7.145 13.852 1 98.38 316 GLY A N 1
ATOM 2371 C CA . GLY A 1 316 ? 27.984 6.344 14.703 1 98.38 316 GLY A CA 1
ATOM 2372 C C . GLY A 1 316 ? 26.609 6.938 14.867 1 98.38 316 GLY A C 1
ATOM 2373 O O . GLY A 1 316 ? 25.719 6.312 15.461 1 98.38 316 GLY A O 1
ATOM 2374 N N . SER A 1 317 ? 26.391 8.102 14.273 1 98.75 317 SER A N 1
ATOM 2375 C CA . SER A 1 317 ? 25.094 8.766 14.406 1 98.75 317 SER A CA 1
ATOM 2376 C C . SER A 1 317 ? 23.984 7.922 13.789 1 98.75 317 SER A C 1
ATOM 2378 O O . SER A 1 317 ? 24.219 7.191 12.82 1 98.75 317 SER A O 1
ATOM 2380 N N . VAL A 1 318 ? 22.844 7.996 14.438 1 98.94 318 VAL A N 1
ATOM 2381 C CA . VAL A 1 318 ? 21.641 7.312 13.961 1 98.94 318 VAL A CA 1
ATOM 2382 C C . VAL A 1 318 ? 20.547 8.328 13.648 1 98.94 318 VAL A C 1
ATOM 2384 O O . VAL A 1 318 ? 20.188 9.148 14.508 1 98.94 318 VAL A O 1
ATOM 2387 N N . ILE A 1 319 ? 20.062 8.32 12.438 1 98.94 319 ILE A N 1
ATOM 2388 C CA . ILE A 1 319 ? 19.062 9.258 11.938 1 98.94 319 ILE A CA 1
ATOM 2389 C C . ILE A 1 319 ? 17.812 8.508 11.508 1 98.94 319 ILE A C 1
ATOM 2391 O O . ILE A 1 319 ? 17.906 7.461 10.852 1 98.94 319 ILE A O 1
ATOM 2395 N N . LEU A 1 320 ? 16.656 8.953 11.945 1 98.94 320 LEU A N 1
ATOM 2396 C CA . LEU A 1 320 ? 15.359 8.492 11.477 1 98.94 320 LEU A CA 1
ATOM 2397 C C . LEU A 1 320 ? 14.672 9.555 10.633 1 98.94 320 LEU A C 1
ATOM 2399 O O . LEU A 1 320 ? 14.625 10.727 11.023 1 98.94 320 LEU A O 1
ATOM 2403 N N . CYS A 1 321 ? 14.227 9.203 9.438 1 98.81 321 CYS A N 1
ATOM 2404 C CA . CYS A 1 321 ? 13.414 10.164 8.703 1 98.81 321 CYS A CA 1
ATOM 2405 C C . CYS A 1 321 ? 12.055 9.57 8.344 1 98.81 321 CYS A C 1
ATOM 2407 O O . CYS A 1 321 ? 11.93 8.352 8.18 1 98.81 321 CYS A O 1
ATOM 2409 N N . MET A 1 322 ? 11.031 10.391 8.273 1 98.88 322 MET A N 1
ATOM 2410 C CA . MET A 1 322 ? 9.656 9.984 7.984 1 98.88 322 MET A CA 1
ATOM 2411 C C . MET A 1 322 ? 9.453 9.781 6.488 1 98.88 322 MET A C 1
ATOM 2413 O O . MET A 1 322 ? 9.812 10.648 5.688 1 98.88 322 MET A O 1
ATOM 2417 N N . LEU A 1 323 ? 8.93 8.664 6.047 1 98.88 323 LEU A N 1
ATOM 2418 C CA . LEU A 1 323 ? 8.359 8.469 4.719 1 98.88 323 LEU A CA 1
ATOM 2419 C C . LEU A 1 323 ? 6.84 8.461 4.766 1 98.88 323 LEU A C 1
ATOM 2421 O O . LEU A 1 323 ? 6.227 7.43 5.059 1 98.88 323 LEU A O 1
ATOM 2425 N N . PRO A 1 324 ? 6.215 9.531 4.402 1 98.38 324 PRO A N 1
ATOM 2426 C CA . PRO A 1 324 ? 4.809 9.75 4.754 1 98.38 324 PRO A CA 1
ATOM 2427 C C . PRO A 1 324 ? 3.855 8.867 3.945 1 98.38 324 PRO A C 1
ATOM 2429 O O . PRO A 1 324 ? 2.74 8.594 4.391 1 98.38 324 PRO A O 1
ATOM 2432 N N . ASP A 1 325 ? 4.301 8.492 2.68 1 97.94 325 ASP A N 1
ATOM 2433 C CA . ASP A 1 325 ? 3.314 7.777 1.872 1 97.94 325 ASP A CA 1
ATOM 2434 C C . ASP A 1 325 ? 3.992 6.969 0.768 1 97.94 325 ASP A C 1
ATOM 2436 O O . ASP A 1 325 ? 5.223 6.918 0.694 1 97.94 325 ASP A O 1
ATOM 2440 N N . THR A 1 326 ? 3.139 6.25 0.04 1 97.56 326 THR A N 1
ATOM 2441 C CA . THR A 1 326 ? 3.598 5.43 -1.075 1 97.56 326 THR A CA 1
ATOM 2442 C C . THR A 1 326 ? 3.832 6.285 -2.316 1 97.56 326 THR A C 1
ATOM 2444 O O . THR A 1 326 ? 3.236 7.355 -2.463 1 97.56 326 THR A O 1
ATOM 2447 N N . GLY A 1 327 ? 4.672 5.812 -3.195 1 96.38 327 GLY A N 1
ATOM 2448 C CA . GLY A 1 327 ? 4.922 6.484 -4.461 1 96.38 327 GLY A CA 1
ATOM 2449 C C . GLY A 1 327 ? 3.865 6.195 -5.508 1 96.38 327 GLY A C 1
ATOM 2450 O O . GLY A 1 327 ? 3.801 6.875 -6.535 1 96.38 327 GLY A O 1
ATOM 2451 N N . GLU A 1 328 ? 2.969 5.316 -5.305 1 93.69 328 GLU A N 1
ATOM 2452 C CA . GLU A 1 328 ? 2.041 4.812 -6.312 1 93.69 328 GLU A CA 1
ATOM 2453 C C . GLU A 1 328 ? 1.013 5.875 -6.695 1 93.69 328 GLU A C 1
ATOM 2455 O O . GLU A 1 328 ? 0.361 5.766 -7.738 1 93.69 328 GLU A O 1
ATOM 2460 N N . ARG A 1 329 ? 0.916 6.926 -5.977 1 92.5 329 ARG A N 1
ATOM 2461 C CA . ARG A 1 329 ? -0.14 7.914 -6.184 1 92.5 329 ARG A CA 1
ATOM 2462 C C . ARG A 1 329 ? 0.37 9.102 -6.996 1 92.5 329 ARG A C 1
ATOM 2464 O O . ARG A 1 329 ? -0.329 10.102 -7.141 1 92.5 329 ARG A O 1
ATOM 2471 N N . TYR A 1 330 ? 1.565 8.906 -7.523 1 93.25 330 TYR A N 1
ATOM 2472 C CA . TYR A 1 330 ? 2.207 10.055 -8.164 1 93.25 330 TYR A CA 1
ATOM 2473 C C . TYR A 1 330 ? 2.596 9.727 -9.602 1 93.25 330 TYR A C 1
ATOM 2475 O O . TYR A 1 330 ? 3.514 10.336 -10.156 1 93.25 330 TYR A O 1
ATOM 2483 N N . MET A 1 331 ? 1.904 8.781 -10.164 1 91.12 331 MET A N 1
ATOM 2484 C CA . MET A 1 331 ? 2.291 8.312 -11.492 1 91.12 331 MET A CA 1
ATOM 2485 C C . MET A 1 331 ? 2.131 9.414 -12.531 1 91.12 331 MET A C 1
ATOM 2487 O O . MET A 1 331 ? 2.873 9.453 -13.516 1 91.12 331 MET A O 1
ATOM 2491 N N . SER A 1 332 ? 1.228 10.336 -12.383 1 89.69 332 SER A N 1
ATOM 2492 C CA . SER A 1 332 ? 0.965 11.414 -13.328 1 89.69 332 SER A CA 1
ATOM 2493 C C . SER A 1 332 ? 1.774 12.664 -12.984 1 89.69 332 SER A C 1
ATOM 2495 O O . SER A 1 332 ? 1.581 13.719 -13.586 1 89.69 332 SER A O 1
ATOM 2497 N N . THR A 1 333 ? 2.66 12.609 -12.016 1 92.06 333 THR A N 1
ATOM 2498 C CA . THR A 1 333 ? 3.451 13.742 -11.539 1 92.06 333 THR A CA 1
ATOM 2499 C C . THR A 1 333 ? 4.895 13.633 -12.023 1 92.06 333 THR A C 1
ATOM 2501 O O . THR A 1 333 ? 5.281 12.633 -12.625 1 92.06 333 THR A O 1
ATOM 2504 N N . PRO A 1 334 ? 5.719 14.656 -11.68 1 93.69 334 PRO A N 1
ATOM 2505 C CA . PRO A 1 334 ? 7.121 14.648 -12.094 1 93.69 334 PRO A CA 1
ATOM 2506 C C . PRO A 1 334 ? 7.91 13.492 -11.484 1 93.69 334 PRO A C 1
ATOM 2508 O O . PRO A 1 334 ? 9.008 13.172 -11.953 1 93.69 334 PRO A O 1
ATOM 2511 N N . LEU A 1 335 ? 7.363 12.875 -10.484 1 96.12 335 LEU A N 1
ATOM 2512 C CA . LEU A 1 335 ? 8.047 11.734 -9.891 1 96.12 335 LEU A CA 1
ATOM 2513 C C . LEU A 1 335 ? 8.289 10.641 -10.93 1 96.12 335 LEU A C 1
ATOM 2515 O O . LEU A 1 335 ? 9.297 9.938 -10.867 1 96.12 335 LEU A O 1
ATOM 2519 N N . PHE A 1 336 ? 7.398 10.484 -11.906 1 95.88 336 PHE A N 1
ATOM 2520 C CA . PHE A 1 336 ? 7.508 9.406 -12.891 1 95.88 336 PHE A CA 1
ATOM 2521 C C . PHE A 1 336 ? 8.023 9.938 -14.219 1 95.88 336 PHE A C 1
ATOM 2523 O O . PHE A 1 336 ? 7.938 9.258 -15.242 1 95.88 336 PHE A O 1
ATOM 2530 N N . ASP A 1 337 ? 8.516 11.156 -14.195 1 94.38 337 ASP A N 1
ATOM 2531 C CA . ASP A 1 337 ? 9.117 11.672 -15.422 1 94.38 337 ASP A CA 1
ATOM 2532 C C . ASP A 1 337 ? 10.227 10.742 -15.922 1 94.38 337 ASP A C 1
ATOM 2534 O O . ASP A 1 337 ? 11.07 10.312 -15.141 1 94.38 337 ASP A O 1
ATOM 2538 N N . GLY A 1 338 ? 10.156 10.406 -17.156 1 92.56 338 GLY A N 1
ATOM 2539 C CA . GLY A 1 338 ? 11.148 9.531 -17.75 1 92.56 338 GLY A CA 1
ATOM 2540 C C . GLY A 1 338 ? 10.781 8.062 -17.672 1 92.56 338 GLY A C 1
ATOM 2541 O O . GLY A 1 338 ? 11.477 7.207 -18.219 1 92.56 338 GLY A O 1
ATOM 2542 N N . ILE A 1 339 ? 9.719 7.797 -16.953 1 94.75 339 ILE A N 1
ATOM 2543 C CA . ILE A 1 339 ? 9.211 6.434 -16.859 1 94.75 339 ILE A CA 1
ATOM 2544 C C . ILE A 1 339 ? 8.039 6.254 -17.828 1 94.75 339 ILE A C 1
ATOM 2546 O O . ILE A 1 339 ? 6.918 6.672 -17.531 1 94.75 339 ILE A O 1
ATOM 2550 N N . GLU A 1 340 ? 8.281 5.535 -18.906 1 90.44 340 GLU A N 1
ATOM 2551 C CA . GLU A 1 340 ? 7.281 5.438 -19.953 1 90.44 340 GLU A CA 1
ATOM 2552 C C . GLU A 1 340 ? 6.539 4.105 -19.891 1 90.44 340 GLU A C 1
ATOM 2554 O O . GLU A 1 340 ? 7.043 3.137 -19.312 1 90.44 340 GLU A O 1
ATOM 2559 N N . ALA A 1 341 ? 5.328 4.148 -20.484 1 89.38 341 ALA A N 1
ATOM 2560 C CA . ALA A 1 341 ? 4.531 2.928 -20.547 1 89.38 341 ALA A CA 1
ATOM 2561 C C . ALA A 1 341 ? 5.051 1.995 -21.641 1 89.38 341 ALA A C 1
ATOM 2563 O O . ALA A 1 341 ? 4.977 0.771 -21.5 1 89.38 341 ALA A O 1
ATOM 2564 N N . GLU A 1 342 ? 5.562 2.529 -22.672 1 93.38 342 GLU A N 1
ATOM 2565 C CA . GLU A 1 342 ? 6.055 1.749 -23.812 1 93.38 342 GLU A CA 1
ATOM 2566 C C . GLU A 1 342 ? 7.527 1.394 -23.641 1 93.38 342 GLU A C 1
ATOM 2568 O O . GLU A 1 342 ? 8.234 2.018 -22.844 1 93.38 342 GLU A O 1
ATOM 2573 N N . MET A 1 343 ? 7.965 0.363 -24.406 1 95.88 343 MET A N 1
ATOM 2574 C CA . MET A 1 343 ? 9.352 -0.077 -24.344 1 95.88 343 MET A CA 1
ATOM 2575 C C . MET A 1 343 ? 10.297 1.028 -24.812 1 95.88 343 MET A C 1
ATOM 2577 O O . MET A 1 343 ? 10.008 1.716 -25.797 1 95.88 343 MET A O 1
ATOM 2581 N N . ASP A 1 344 ? 11.344 1.2 -24.078 1 95.38 344 ASP A N 1
ATOM 2582 C CA . ASP A 1 344 ? 12.391 2.098 -24.547 1 95.38 344 ASP A CA 1
ATOM 2583 C C . ASP A 1 344 ? 13.336 1.383 -25.516 1 95.38 344 ASP A C 1
ATOM 2585 O O . ASP A 1 344 ? 13.078 0.242 -25.906 1 95.38 344 ASP A O 1
ATOM 2589 N N . ALA A 1 345 ? 14.438 2.031 -25.938 1 95.69 345 ALA A N 1
ATOM 2590 C CA . ALA A 1 345 ? 15.344 1.489 -26.953 1 95.69 345 ALA A CA 1
ATOM 2591 C C . ALA A 1 345 ? 16.016 0.214 -26.453 1 95.69 345 ALA A C 1
ATOM 2593 O O . ALA A 1 345 ? 16.156 -0.755 -27.203 1 95.69 345 ALA A O 1
ATOM 2594 N N . GLU A 1 346 ? 16.422 0.244 -25.219 1 96.25 346 GLU A N 1
ATOM 2595 C CA . GLU A 1 346 ? 17.109 -0.92 -24.656 1 96.25 346 GLU A CA 1
ATOM 2596 C C . GLU A 1 346 ? 16.156 -2.111 -24.547 1 96.25 346 GLU A C 1
ATOM 2598 O O . GLU A 1 346 ? 16.547 -3.242 -24.859 1 96.25 346 GLU A O 1
ATOM 2603 N N . GLU A 1 347 ? 14.969 -1.872 -24.078 1 97.06 347 GLU A N 1
ATOM 2604 C CA . GLU A 1 347 ? 13.961 -2.92 -23.953 1 97.06 347 GLU A CA 1
ATOM 2605 C C . GLU A 1 347 ? 13.57 -3.486 -25.312 1 97.06 347 GLU A C 1
ATOM 2607 O O . GLU A 1 347 ? 13.375 -4.695 -25.453 1 97.06 347 GLU A O 1
ATOM 2612 N N . THR A 1 348 ? 13.484 -2.611 -26.281 1 96.69 348 THR A N 1
ATOM 2613 C CA . THR A 1 348 ? 13.18 -3.039 -27.641 1 96.69 348 THR A CA 1
ATOM 2614 C C . THR A 1 348 ? 14.297 -3.926 -28.188 1 96.69 348 THR A C 1
ATOM 2616 O O . THR A 1 348 ? 14.023 -4.938 -28.844 1 96.69 348 THR A O 1
ATOM 2619 N N . ALA A 1 349 ? 15.508 -3.521 -27.922 1 97.06 349 ALA A N 1
ATOM 2620 C CA . ALA A 1 349 ? 16.641 -4.332 -28.359 1 97.06 349 ALA A CA 1
ATOM 2621 C C . ALA A 1 349 ? 16.609 -5.711 -27.703 1 97.06 349 ALA A C 1
ATOM 2623 O O . ALA A 1 349 ? 16.922 -6.715 -28.344 1 97.06 349 ALA A O 1
ATOM 2624 N N . LEU A 1 350 ? 16.219 -5.746 -26.438 1 96.94 350 LEU A N 1
ATOM 2625 C CA . LEU A 1 350 ? 16.078 -7.023 -25.75 1 96.94 350 LEU A CA 1
ATOM 2626 C C . LEU A 1 350 ? 14.992 -7.875 -26.391 1 96.94 350 LEU A C 1
ATOM 2628 O O . LEU A 1 350 ? 15.188 -9.07 -26.609 1 96.94 350 LEU A O 1
ATOM 2632 N N . SER A 1 351 ? 13.883 -7.242 -26.641 1 96.44 351 SER A N 1
ATOM 2633 C CA . SER A 1 351 ? 12.766 -7.938 -27.281 1 96.44 351 SER A CA 1
ATOM 2634 C C . SER A 1 351 ? 13.195 -8.57 -28.609 1 96.44 351 SER A C 1
ATOM 2636 O O . SER A 1 351 ? 12.805 -9.703 -28.906 1 96.44 351 SER A O 1
ATOM 2638 N N . ARG A 1 352 ? 14.016 -7.926 -29.328 1 96.44 352 ARG A N 1
ATOM 2639 C CA . ARG A 1 352 ? 14.406 -8.352 -30.672 1 96.44 352 ARG A CA 1
ATOM 2640 C C . ARG A 1 352 ? 15.594 -9.297 -30.625 1 96.44 352 ARG A C 1
ATOM 2642 O O . ARG A 1 352 ? 15.945 -9.922 -31.625 1 96.44 352 ARG A O 1
ATOM 2649 N N . SER A 1 353 ? 16.188 -9.398 -29.484 1 96.31 353 SER A N 1
ATOM 2650 C CA . SER A 1 353 ? 17.406 -10.18 -29.359 1 96.31 353 SER A CA 1
ATOM 2651 C C . SER A 1 353 ? 17.125 -11.68 -29.422 1 96.31 353 SER A C 1
ATOM 2653 O O . SER A 1 353 ? 18.047 -12.492 -29.531 1 96.31 353 SER A O 1
ATOM 2655 N N . THR A 1 354 ? 15.867 -12.078 -29.312 1 95.38 354 THR A N 1
ATOM 2656 C CA . THR A 1 354 ? 15.438 -13.461 -29.453 1 95.38 354 THR A CA 1
ATOM 2657 C C . THR A 1 354 ? 14.281 -13.586 -30.438 1 95.38 354 THR A C 1
ATOM 2659 O O . THR A 1 354 ? 13.57 -12.609 -30.688 1 95.38 354 THR A O 1
ATOM 2662 N N . PRO A 1 355 ? 14.07 -14.648 -30.984 1 91.69 355 PRO A N 1
ATOM 2663 C CA . PRO A 1 355 ? 13.258 -14.727 -32.188 1 91.69 355 PRO A CA 1
ATOM 2664 C C . PRO A 1 355 ? 11.758 -14.742 -31.906 1 91.69 355 PRO A C 1
ATOM 2666 O O . PRO A 1 355 ? 10.953 -14.445 -32.812 1 91.69 355 PRO A O 1
ATOM 2669 N N . SER A 1 356 ? 11.383 -15.047 -30.703 1 90.06 356 SER A N 1
ATOM 2670 C CA . SER A 1 356 ? 9.953 -15.289 -30.516 1 90.06 356 SER A CA 1
ATOM 2671 C C . SER A 1 356 ? 9.289 -14.133 -29.781 1 90.06 356 SER A C 1
ATOM 2673 O O . SER A 1 356 ? 9.969 -13.328 -29.141 1 90.06 356 SER A O 1
ATOM 2675 N N . CYS A 1 357 ? 7.895 -13.969 -29.953 1 92.69 357 CYS A N 1
ATOM 2676 C CA . CYS A 1 357 ? 7 -13.125 -29.172 1 92.69 357 CYS A CA 1
ATOM 2677 C C . CYS A 1 357 ? 7.402 -11.656 -29.266 1 92.69 357 CYS A C 1
ATOM 2679 O O . CYS A 1 357 ? 7.496 -10.969 -28.25 1 92.69 357 CYS A O 1
ATOM 2681 N N . GLN A 1 358 ? 7.688 -11.203 -30.484 1 90.75 358 GLN A N 1
ATOM 2682 C CA . GLN A 1 358 ? 8.023 -9.812 -30.781 1 90.75 358 GLN A CA 1
ATOM 2683 C C . GLN A 1 358 ? 6.844 -9.086 -31.422 1 90.75 358 GLN A C 1
ATOM 2685 O O . GLN A 1 358 ? 5.957 -9.727 -32 1 90.75 358 GLN A O 1
ATOM 2690 N N . PHE A 1 359 ? 6.883 -7.809 -31.203 1 89.19 359 PHE A N 1
ATOM 2691 C CA . PHE A 1 359 ? 5.953 -7.004 -31.984 1 89.19 359 PHE A CA 1
ATOM 2692 C C . PHE A 1 359 ? 6.438 -6.859 -33.406 1 89.19 359 PHE A C 1
ATOM 2694 O O . PHE A 1 359 ? 7.645 -6.871 -33.688 1 89.19 359 PHE A O 1
ATOM 2701 N N . GLU A 1 360 ? 5.531 -6.77 -34.219 1 81.75 360 GLU A N 1
ATOM 2702 C CA . GLU A 1 360 ? 5.914 -6.547 -35.625 1 81.75 360 GLU A CA 1
ATOM 2703 C C . GLU A 1 360 ? 6.668 -5.23 -35.781 1 81.75 360 GLU A C 1
ATOM 2705 O O . GLU A 1 360 ? 6.41 -4.27 -35.062 1 81.75 360 GLU A O 1
ATOM 2710 N N . ALA A 1 361 ? 7.688 -5.164 -36.656 1 69.69 361 ALA A N 1
ATOM 2711 C CA . ALA A 1 361 ? 8.477 -3.961 -36.906 1 69.69 361 ALA A CA 1
ATOM 2712 C C . ALA A 1 361 ? 7.645 -2.91 -37.656 1 69.69 361 ALA A C 1
ATOM 2714 O O . ALA A 1 361 ? 6.801 -3.244 -38.469 1 69.69 361 ALA A O 1
ATOM 2715 N N . MET B 1 1 ? -23.453 3.408 30.141 1 26.47 1 MET B N 1
ATOM 2716 C CA . MET B 1 1 ? -22.172 4.078 30.344 1 26.47 1 MET B CA 1
ATOM 2717 C C . MET B 1 1 ? -21.344 4.066 29.078 1 26.47 1 MET B C 1
ATOM 2719 O O . MET B 1 1 ? -21.016 3 28.547 1 26.47 1 MET B O 1
ATOM 2723 N N . LEU B 1 2 ? -21.609 4.883 28.125 1 34.34 2 LEU B N 1
ATOM 2724 C CA . LEU B 1 2 ? -21.016 4.918 26.797 1 34.34 2 LEU B CA 1
ATOM 2725 C C . LEU B 1 2 ? -19.516 4.68 26.844 1 34.34 2 LEU B C 1
ATOM 2727 O O . LEU B 1 2 ? -18.797 5.383 27.562 1 34.34 2 LEU B O 1
ATOM 2731 N N . HIS B 1 3 ? -19 3.562 26.891 1 40.66 3 HIS B N 1
ATOM 2732 C CA . HIS B 1 3 ? -17.594 3.195 27 1 40.66 3 HIS B CA 1
ATOM 2733 C C . HIS B 1 3 ? -16.688 4.273 26.406 1 40.66 3 HIS B C 1
ATOM 2735 O O . HIS B 1 3 ? -16.844 4.641 25.25 1 40.66 3 HIS B O 1
ATOM 2741 N N . GLN B 1 4 ? -16.469 5.293 27.141 1 48.31 4 GLN B N 1
ATOM 2742 C CA . GLN B 1 4 ? -15.633 6.441 26.812 1 48.31 4 GLN B CA 1
ATOM 2743 C C . GLN B 1 4 ? -14.445 6.023 25.938 1 48.31 4 GLN B C 1
ATOM 2745 O O . GLN B 1 4 ? -13.555 5.309 26.406 1 48.31 4 GLN B O 1
ATOM 2750 N N . LEU B 1 5 ? -14.617 5.863 24.578 1 67.44 5 LEU B N 1
ATOM 2751 C CA . LEU B 1 5 ? -13.648 5.453 23.562 1 67.44 5 LEU B CA 1
ATOM 2752 C C . LEU B 1 5 ? -12.367 6.273 23.672 1 67.44 5 LEU B C 1
ATOM 2754 O O . LEU B 1 5 ? -12.414 7.5 23.766 1 67.44 5 LEU B O 1
ATOM 2758 N N . LYS B 1 6 ? -11.328 5.734 24.328 1 89.81 6 LYS B N 1
ATOM 2759 C CA . LYS B 1 6 ? -10 6.344 24.453 1 89.81 6 LYS B CA 1
ATOM 2760 C C . LYS B 1 6 ? -9.32 6.434 23.078 1 89.81 6 LYS B C 1
ATOM 2762 O O . LYS B 1 6 ? -9.727 5.762 22.141 1 89.81 6 LYS B O 1
ATOM 2767 N N . ILE B 1 7 ? -8.57 7.469 23 1 97.12 7 ILE B N 1
ATOM 2768 C CA . ILE B 1 7 ? -7.766 7.613 21.797 1 97.12 7 ILE B CA 1
ATOM 2769 C C . ILE B 1 7 ? -6.992 6.32 21.531 1 97.12 7 ILE B C 1
ATOM 2771 O O . ILE B 1 7 ? -6.48 5.695 22.469 1 97.12 7 ILE B O 1
ATOM 2775 N N . ARG B 1 8 ? -6.98 5.895 20.312 1 97.56 8 ARG B N 1
ATOM 2776 C CA . ARG B 1 8 ? -6.238 4.691 19.953 1 97.56 8 ARG B CA 1
ATOM 2777 C C . ARG B 1 8 ? -4.758 4.84 20.281 1 97.56 8 ARG B C 1
ATOM 2779 O O . ARG B 1 8 ? -4.195 5.93 20.141 1 97.56 8 ARG B O 1
ATOM 2786 N N . THR B 1 9 ? -4.164 3.76 20.688 1 98.25 9 THR B N 1
ATOM 2787 C CA . THR B 1 9 ? -2.729 3.727 20.938 1 98.25 9 THR B CA 1
ATOM 2788 C C . THR B 1 9 ? -2.066 2.584 20.172 1 98.25 9 THR B C 1
ATOM 2790 O O . THR B 1 9 ? -2.727 1.604 19.828 1 98.25 9 THR B O 1
ATOM 2793 N N . THR B 1 10 ? -0.845 2.768 19.734 1 98.25 10 THR B N 1
ATOM 2794 C CA . THR B 1 10 ? 0.008 1.717 19.188 1 98.25 10 THR B CA 1
ATOM 2795 C C . THR B 1 10 ? 1.34 1.663 19.938 1 98.25 10 THR B C 1
ATOM 2797 O O . THR B 1 10 ? 1.634 2.533 20.766 1 98.25 10 THR B O 1
ATOM 2800 N N . ALA B 1 11 ? 2.125 0.597 19.812 1 97.44 11 ALA B N 1
ATOM 2801 C CA . ALA B 1 11 ? 3.342 0.395 20.594 1 97.44 11 ALA B CA 1
ATOM 2802 C C . ALA B 1 11 ? 4.566 0.299 19.688 1 97.44 11 ALA B C 1
ATOM 2804 O O . ALA B 1 11 ? 5.703 0.345 20.156 1 97.44 11 ALA B O 1
ATOM 2805 N N . GLY B 1 12 ? 4.34 0.228 18.359 1 97.88 12 GLY B N 1
ATOM 2806 C CA . GLY B 1 12 ? 5.441 -0.035 17.438 1 97.88 12 GLY B CA 1
ATOM 2807 C C . GLY B 1 12 ? 5.68 -1.515 17.203 1 97.88 12 GLY B C 1
ATOM 2808 O O . GLY B 1 12 ? 4.902 -2.355 17.672 1 97.88 12 GLY B O 1
ATOM 2809 N N . ARG B 1 13 ? 6.664 -1.848 16.406 1 97.56 13 ARG B N 1
ATOM 2810 C CA . ARG B 1 13 ? 6.977 -3.227 16.047 1 97.56 13 ARG B CA 1
ATOM 2811 C C . ARG B 1 13 ? 7.941 -3.854 17.047 1 97.56 13 ARG B C 1
ATOM 2813 O O . ARG B 1 13 ? 8.141 -5.07 17.047 1 97.56 13 ARG B O 1
ATOM 2820 N N . GLY B 1 14 ? 8.492 -3.002 17.922 1 96.94 14 GLY B N 1
ATOM 2821 C CA . GLY B 1 14 ? 9.414 -3.479 18.938 1 96.94 14 GLY B CA 1
ATOM 2822 C C . GLY B 1 14 ? 10.766 -3.877 18.391 1 96.94 14 GLY B C 1
ATOM 2823 O O . GLY B 1 14 ? 11.492 -4.652 19.016 1 96.94 14 GLY B O 1
ATOM 2824 N N . ARG B 1 15 ? 11.031 -3.445 17.156 1 97.44 15 ARG B N 1
ATOM 2825 C CA . ARG B 1 15 ? 12.305 -3.754 16.5 1 97.44 15 ARG B CA 1
ATOM 2826 C C . ARG B 1 15 ? 12.602 -2.758 15.391 1 97.44 15 ARG B C 1
ATOM 2828 O O . ARG B 1 15 ? 11.703 -2.053 14.922 1 97.44 15 ARG B O 1
ATOM 2835 N N . LEU B 1 16 ? 13.875 -2.693 15.039 1 98.69 16 LEU B N 1
ATOM 2836 C CA . LEU B 1 16 ? 14.359 -2.021 13.836 1 98.69 16 LEU B CA 1
ATOM 2837 C C . LEU B 1 16 ? 14.625 -3.029 12.727 1 98.69 16 LEU B C 1
ATOM 2839 O O . LEU B 1 16 ? 15.375 -3.986 12.914 1 98.69 16 LEU B O 1
ATOM 2843 N N . PHE B 1 17 ? 13.992 -2.869 11.555 1 98.75 17 PHE B N 1
ATOM 2844 C CA . PHE B 1 17 ? 14.133 -3.824 10.469 1 98.75 17 PHE B CA 1
ATOM 2845 C C . PHE B 1 17 ? 15.445 -3.598 9.719 1 98.75 17 PHE B C 1
ATOM 2847 O O . PHE B 1 17 ? 15.82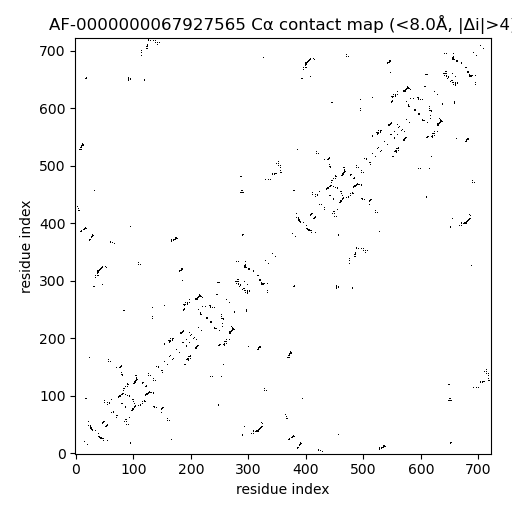8 -2.455 9.461 1 98.75 17 PHE B O 1
ATOM 2854 N N . ASP B 1 18 ? 16.125 -4.656 9.336 1 98.44 18 ASP B N 1
ATOM 2855 C CA . ASP B 1 18 ? 17.438 -4.57 8.719 1 98.44 18 ASP B CA 1
ATOM 2856 C C . ASP B 1 18 ? 17.328 -4.129 7.258 1 98.44 18 ASP B C 1
ATOM 2858 O O . ASP B 1 18 ? 18.297 -3.613 6.688 1 98.44 18 ASP B O 1
ATOM 2862 N N . SER B 1 19 ? 16.172 -4.402 6.645 1 98.56 19 SER B N 1
ATOM 2863 C CA . SER B 1 19 ? 15.883 -3.963 5.285 1 98.56 19 SER B CA 1
ATOM 2864 C C . SER B 1 19 ? 14.383 -4.012 5.008 1 98.56 19 SER B C 1
ATOM 2866 O O . SER B 1 19 ? 13.609 -4.551 5.805 1 98.56 19 SER B O 1
ATOM 2868 N N . ILE B 1 20 ? 13.992 -3.441 3.859 1 98.88 20 ILE B N 1
ATOM 2869 C CA . ILE B 1 20 ? 12.594 -3.486 3.428 1 98.88 20 ILE B CA 1
ATOM 2870 C C . ILE B 1 20 ? 12.148 -4.938 3.281 1 98.88 20 ILE B C 1
ATOM 2872 O O . ILE B 1 20 ? 10.969 -5.254 3.471 1 98.88 20 ILE B O 1
ATOM 2876 N N . LEU B 1 21 ? 13.07 -5.902 3.02 1 98.81 21 LEU B N 1
ATOM 2877 C CA . LEU B 1 21 ? 12.758 -7.305 2.775 1 98.81 21 LEU B CA 1
ATOM 2878 C C . LEU B 1 21 ? 12.289 -7.988 4.055 1 98.81 21 LEU B C 1
ATOM 2880 O O . LEU B 1 21 ? 11.5 -8.93 4.004 1 98.81 21 LEU B O 1
ATOM 2884 N N . ASP B 1 22 ? 12.711 -7.438 5.191 1 98.69 22 ASP B N 1
ATOM 2885 C CA . ASP B 1 22 ? 12.352 -8.008 6.484 1 98.69 22 ASP B CA 1
ATOM 2886 C C . ASP B 1 22 ? 10.906 -7.652 6.855 1 98.69 22 ASP B C 1
ATOM 2888 O O . ASP B 1 22 ? 10.352 -8.203 7.809 1 98.69 22 ASP B O 1
ATOM 2892 N N . THR B 1 23 ? 10.273 -6.766 6.062 1 98.75 23 THR B N 1
ATOM 2893 C CA . THR B 1 23 ? 8.906 -6.344 6.363 1 98.75 23 THR B CA 1
ATOM 2894 C C . THR B 1 23 ? 7.895 -7.203 5.609 1 98.75 23 THR B C 1
ATOM 2896 O O . THR B 1 23 ? 6.688 -7.047 5.789 1 98.75 23 THR B O 1
ATOM 2899 N N . VAL B 1 24 ? 8.359 -8.156 4.77 1 98.88 24 VAL B N 1
ATOM 2900 C CA . VAL B 1 24 ? 7.461 -9.031 4.023 1 98.88 24 VAL B CA 1
ATOM 2901 C C . VAL B 1 24 ? 6.812 -10.039 4.977 1 98.88 24 VAL B C 1
ATOM 2903 O O . VAL B 1 24 ? 7.504 -10.727 5.723 1 98.88 24 VAL B O 1
ATOM 2906 N N . GLY B 1 25 ? 5.496 -10.109 4.953 1 98.69 25 GLY B N 1
ATOM 2907 C CA . GLY B 1 25 ? 4.762 -11.07 5.758 1 98.69 25 GLY B CA 1
ATOM 2908 C C . GLY B 1 25 ? 4.117 -10.453 6.984 1 98.69 25 GLY B C 1
ATOM 2909 O O . GLY B 1 25 ? 3.975 -9.234 7.07 1 98.69 25 GLY B O 1
ATOM 2910 N N . ASP B 1 26 ? 3.508 -11.305 7.828 1 98.69 26 ASP B N 1
ATOM 2911 C CA . ASP B 1 26 ? 2.73 -10.93 9.008 1 98.69 26 ASP B CA 1
ATOM 2912 C C . ASP B 1 26 ? 1.615 -9.953 8.641 1 98.69 26 ASP B C 1
ATOM 2914 O O . ASP B 1 26 ? 1.451 -8.922 9.297 1 98.69 26 ASP B O 1
ATOM 2918 N N . THR B 1 27 ? 0.94 -10.289 7.516 1 98.88 27 THR B N 1
ATOM 2919 C CA . THR B 1 27 ? -0.171 -9.461 7.07 1 98.88 27 THR B CA 1
ATOM 2920 C C . THR B 1 27 ? -1.406 -9.695 7.934 1 98.88 27 THR B C 1
ATOM 2922 O O . THR B 1 27 ? -1.6 -10.797 8.461 1 98.88 27 THR B O 1
ATOM 2925 N N . PRO B 1 28 ? -2.273 -8.734 8.086 1 98.88 28 PRO B N 1
ATOM 2926 C CA . PRO B 1 28 ? -3.389 -8.836 9.031 1 98.88 28 PRO B CA 1
ATOM 2927 C C . PRO B 1 28 ? -4.547 -9.672 8.492 1 98.88 28 PRO B C 1
ATOM 2929 O O . PRO B 1 28 ? -4.73 -9.766 7.277 1 98.88 28 PRO B O 1
ATOM 2932 N N . VAL B 1 29 ? -5.219 -10.344 9.383 1 98.94 29 VAL B N 1
ATOM 2933 C CA . VAL B 1 29 ? -6.539 -10.93 9.18 1 98.94 29 VAL B CA 1
ATOM 2934 C C . VAL B 1 29 ? -7.613 -10 9.734 1 98.94 29 VAL B C 1
ATOM 2936 O O . VAL B 1 29 ? -7.633 -9.711 10.93 1 98.94 29 VAL B O 1
ATOM 2939 N N . ILE B 1 30 ? -8.539 -9.531 8.852 1 98.94 30 ILE B N 1
ATOM 2940 C CA . ILE B 1 30 ? -9.43 -8.43 9.203 1 98.94 30 ILE B CA 1
ATOM 2941 C C . ILE B 1 30 ? -10.883 -8.883 9.109 1 98.94 30 ILE B C 1
ATOM 2943 O O . ILE B 1 30 ? -11.297 -9.469 8.102 1 98.94 30 ILE B O 1
ATOM 2947 N N . ARG B 1 31 ? -11.648 -8.594 10.07 1 98.88 31 ARG B N 1
ATOM 2948 C CA . ARG B 1 31 ? -13.07 -8.945 10.094 1 98.88 31 ARG B CA 1
ATOM 2949 C C . ARG B 1 31 ? -13.867 -8.062 9.141 1 98.88 31 ARG B C 1
ATOM 2951 O O . ARG B 1 31 ? -13.625 -6.859 9.055 1 98.88 31 ARG B O 1
ATOM 2958 N N . ILE B 1 32 ? -14.75 -8.664 8.367 1 98.81 32 ILE B N 1
ATOM 2959 C CA . ILE B 1 32 ? -15.75 -7.949 7.574 1 98.81 32 ILE B CA 1
ATOM 2960 C C . ILE B 1 32 ? -16.953 -7.605 8.453 1 98.81 32 ILE B C 1
ATOM 2962 O O . ILE B 1 32 ? -17.484 -8.469 9.148 1 98.81 32 ILE B O 1
ATOM 2966 N N . ASN B 1 33 ? -17.438 -6.375 8.422 1 98.5 33 ASN B N 1
ATOM 2967 C CA . ASN B 1 33 ? -18.453 -5.914 9.367 1 98.5 33 ASN B CA 1
ATOM 2968 C C . ASN B 1 33 ? -19.781 -5.605 8.672 1 98.5 33 ASN B C 1
ATOM 2970 O O . ASN B 1 33 ? -20.844 -5.852 9.234 1 98.5 33 ASN B O 1
ATOM 2974 N N . ASN B 1 34 ? -19.703 -5.148 7.465 1 98.38 34 ASN B N 1
ATOM 2975 C CA . ASN B 1 34 ? -20.891 -4.559 6.863 1 98.38 34 ASN B CA 1
ATOM 2976 C C . ASN B 1 34 ? -21.422 -5.414 5.719 1 98.38 34 ASN B C 1
ATOM 2978 O O . ASN B 1 34 ? -22.578 -5.266 5.309 1 98.38 34 ASN B O 1
ATOM 2982 N N . LEU B 1 35 ? -20.609 -6.371 5.203 1 98.5 35 LEU B N 1
ATOM 2983 C CA . LEU B 1 35 ? -20.953 -7.027 3.947 1 98.5 35 LEU B CA 1
ATOM 2984 C C . LEU B 1 35 ? -21.219 -8.516 4.164 1 98.5 35 LEU B C 1
ATOM 2986 O O . LEU B 1 35 ? -21.531 -9.242 3.215 1 98.5 35 LEU B O 1
ATOM 2990 N N . GLY B 1 36 ? -21.031 -9.031 5.312 1 95.94 36 GLY B N 1
ATOM 2991 C CA . GLY B 1 36 ? -21.281 -10.438 5.578 1 95.94 36 GLY B CA 1
ATOM 2992 C C . GLY B 1 36 ? -22.688 -10.711 6.098 1 95.94 36 GLY B C 1
ATOM 2993 O O . GLY B 1 36 ? -23.359 -9.797 6.566 1 95.94 36 GLY B O 1
ATOM 2994 N N . PRO B 1 37 ? -23.109 -11.984 5.926 1 95.62 37 PRO B N 1
ATOM 2995 C CA . PRO B 1 37 ? -24.391 -12.336 6.555 1 95.62 37 PRO B CA 1
ATOM 2996 C C . PRO B 1 37 ? -24.312 -12.336 8.078 1 95.62 37 PRO B C 1
ATOM 2998 O O . PRO B 1 37 ? -23.219 -12.492 8.648 1 95.62 37 PRO B O 1
ATOM 3001 N N . GLY B 1 38 ? -25.484 -12.211 8.742 1 95.25 38 GLY B N 1
ATOM 3002 C CA . GLY B 1 38 ? -25.531 -12.086 10.188 1 95.25 38 GLY B CA 1
ATOM 3003 C C . GLY B 1 38 ? -25.156 -13.359 10.914 1 95.25 38 GLY B C 1
ATOM 3004 O O . GLY B 1 38 ? -24.672 -13.305 12.055 1 95.25 38 GLY B O 1
ATOM 3005 N N . HIS B 1 39 ? -25.25 -14.539 10.266 1 97.69 39 HIS B N 1
ATOM 3006 C CA . HIS B 1 39 ? -25.094 -15.797 10.984 1 97.69 39 HIS B CA 1
ATOM 3007 C C . HIS B 1 39 ? -23.703 -16.375 10.797 1 97.69 39 HIS B C 1
ATOM 3009 O O . HIS B 1 39 ? -23.359 -17.406 11.375 1 97.69 39 HIS B O 1
ATOM 3015 N N . ALA B 1 40 ? -22.828 -15.773 9.961 1 98.44 40 ALA B N 1
ATOM 3016 C CA . ALA B 1 40 ? -21.453 -16.219 9.695 1 98.44 40 ALA B CA 1
ATOM 3017 C C . ALA B 1 40 ? -20.484 -15.055 9.773 1 98.44 40 ALA B C 1
ATOM 3019 O O . ALA B 1 40 ? -20.875 -13.898 9.617 1 98.44 40 ALA B O 1
ATOM 3020 N N . THR B 1 41 ? -19.281 -15.328 10.133 1 98.75 41 THR B N 1
ATOM 3021 C CA . THR B 1 41 ? -18.219 -14.32 10.188 1 98.75 41 THR B CA 1
ATOM 3022 C C . THR B 1 41 ? -17.234 -14.5 9.031 1 98.75 41 THR B C 1
ATOM 3024 O O . THR B 1 41 ? -16.766 -15.617 8.789 1 98.75 41 THR B O 1
ATOM 3027 N N . ILE B 1 42 ? -17 -13.484 8.297 1 98.88 42 ILE B N 1
ATOM 3028 C CA . ILE B 1 42 ? -16.016 -13.508 7.234 1 98.88 42 ILE B CA 1
ATOM 3029 C C . ILE B 1 42 ? -14.805 -12.656 7.633 1 98.88 42 ILE B C 1
ATOM 3031 O O . ILE B 1 42 ? -14.961 -11.531 8.117 1 98.88 42 ILE B O 1
ATOM 3035 N N . TYR B 1 43 ? -13.609 -13.227 7.566 1 98.94 43 TYR B N 1
ATOM 3036 C CA . TYR B 1 43 ? -12.336 -12.523 7.664 1 98.94 43 TYR B CA 1
ATOM 3037 C C . TYR B 1 43 ? -11.633 -12.477 6.309 1 98.94 43 TYR B C 1
ATOM 3039 O O . TYR B 1 43 ? -11.867 -13.328 5.449 1 98.94 43 TYR B O 1
ATOM 3047 N N . VAL B 1 44 ? -10.82 -11.453 6.148 1 98.94 44 VAL B N 1
ATOM 3048 C CA . VAL B 1 44 ? -9.977 -11.375 4.961 1 98.94 44 VAL B CA 1
ATOM 3049 C C . VAL B 1 44 ? -8.508 -11.297 5.375 1 98.94 44 VAL B C 1
ATOM 3051 O O . VAL B 1 44 ? -8.172 -10.641 6.367 1 98.94 44 VAL B O 1
ATOM 3054 N N . LYS B 1 45 ? -7.621 -12.062 4.773 1 98.94 45 LYS B N 1
ATOM 3055 C CA . LYS B 1 45 ? -6.18 -11.898 4.91 1 98.94 45 LYS B CA 1
ATOM 3056 C C . LYS B 1 45 ? -5.641 -10.883 3.908 1 98.94 45 LYS B C 1
ATOM 3058 O O . LYS B 1 45 ? -5.523 -11.18 2.717 1 98.94 45 LYS B O 1
ATOM 3063 N N . ALA B 1 46 ? -5.266 -9.688 4.352 1 98.88 46 ALA B N 1
ATOM 3064 C CA . ALA B 1 46 ? -4.98 -8.531 3.498 1 98.88 46 ALA B CA 1
ATOM 3065 C C . ALA B 1 46 ? -3.504 -8.492 3.105 1 98.88 46 ALA B C 1
ATOM 3067 O O . ALA B 1 46 ? -2.697 -7.836 3.766 1 98.88 46 ALA B O 1
ATOM 3068 N N . GLU B 1 47 ? -3.207 -9.07 1.987 1 98.81 47 GLU B N 1
ATOM 3069 C CA . GLU B 1 47 ? -1.825 -9.25 1.556 1 98.81 47 GLU B CA 1
ATOM 3070 C C . GLU B 1 47 ? -1.25 -7.957 0.983 1 98.81 47 GLU B C 1
ATOM 3072 O O . GLU B 1 47 ? -0.036 -7.836 0.806 1 98.81 47 GLU B O 1
ATOM 3077 N N . PHE B 1 48 ? -2.123 -6.945 0.722 1 98.38 48 PHE B N 1
ATOM 3078 C CA . PHE B 1 48 ? -1.633 -5.664 0.229 1 98.38 48 PHE B CA 1
ATOM 3079 C C . PHE B 1 48 ? -0.856 -4.926 1.313 1 98.38 48 PHE B C 1
ATOM 3081 O O . PHE B 1 48 ? -0.265 -3.877 1.056 1 98.38 48 PHE B O 1
ATOM 3088 N N . PHE B 1 49 ? -0.72 -5.496 2.566 1 98.69 49 PHE B N 1
ATOM 3089 C CA . PHE B 1 49 ? 0.105 -4.941 3.633 1 98.69 49 PHE B CA 1
ATOM 3090 C C . PHE B 1 49 ? 1.567 -5.328 3.443 1 98.69 49 PHE B C 1
ATOM 3092 O O . PHE B 1 49 ? 2.439 -4.859 4.176 1 98.69 49 PHE B O 1
ATOM 3099 N N . ASN B 1 50 ? 1.889 -6.184 2.484 1 98.81 50 ASN B N 1
ATOM 3100 C CA . ASN B 1 50 ? 3.283 -6.371 2.094 1 98.81 50 ASN B CA 1
ATOM 3101 C C . ASN B 1 50 ? 3.867 -5.109 1.469 1 98.81 50 ASN B C 1
ATOM 3103 O O . ASN B 1 50 ? 3.131 -4.277 0.935 1 98.81 50 ASN B O 1
ATOM 3107 N N . PRO B 1 51 ? 5.211 -4.902 1.51 1 98.56 51 PRO B N 1
ATOM 3108 C CA . PRO B 1 51 ? 5.816 -3.627 1.114 1 98.56 51 PRO B CA 1
ATOM 3109 C C . PRO B 1 51 ? 5.574 -3.289 -0.354 1 98.56 51 PRO B C 1
ATOM 3111 O O . PRO B 1 51 ? 5.484 -2.111 -0.714 1 98.56 51 PRO B O 1
ATOM 3114 N N . ALA B 1 52 ? 5.484 -4.309 -1.166 1 98.06 52 ALA B N 1
ATOM 3115 C CA . ALA B 1 52 ? 5.168 -4.043 -2.566 1 98.06 52 ALA B CA 1
ATOM 3116 C C . ALA B 1 52 ? 3.691 -4.297 -2.852 1 98.06 52 ALA B C 1
ATOM 3118 O O . ALA B 1 52 ? 3.287 -4.418 -4.012 1 98.06 52 ALA B O 1
ATOM 3119 N N . ALA B 1 53 ? 2.861 -4.523 -1.816 1 98.19 53 ALA B N 1
ATOM 3120 C CA . ALA B 1 53 ? 1.405 -4.418 -1.755 1 98.19 53 ALA B CA 1
ATOM 3121 C C . ALA B 1 53 ? 0.74 -5.625 -2.41 1 98.19 53 ALA B C 1
ATOM 3123 O O . ALA B 1 53 ? -0.302 -5.492 -3.057 1 98.19 53 ALA B O 1
ATOM 3124 N N . SER B 1 54 ? 1.374 -6.836 -2.311 1 98.25 54 SER B N 1
ATOM 3125 C CA . SER B 1 54 ? 0.688 -8.031 -2.791 1 98.25 54 SER B CA 1
ATOM 3126 C C . SER B 1 54 ? 1.257 -9.289 -2.146 1 98.25 54 SER B C 1
ATOM 3128 O O . SER B 1 54 ? 2.295 -9.242 -1.485 1 98.25 54 SER B O 1
ATOM 3130 N N . VAL B 1 55 ? 0.583 -10.367 -2.391 1 98.75 55 VAL B N 1
ATOM 3131 C CA . VAL B 1 55 ? 0.975 -11.68 -1.887 1 98.75 55 VAL B CA 1
ATOM 3132 C C . VAL B 1 55 ? 2.254 -12.141 -2.582 1 98.75 55 VAL B C 1
ATOM 3134 O O . VAL B 1 55 ? 3.006 -12.953 -2.037 1 98.75 55 VAL B O 1
ATOM 3137 N N . LYS B 1 56 ? 2.588 -11.523 -3.754 1 98.69 56 LYS B N 1
ATOM 3138 C CA . LYS B 1 56 ? 3.684 -12 -4.59 1 98.69 56 LYS B CA 1
ATOM 3139 C C . LYS B 1 56 ? 5.031 -11.539 -4.051 1 98.69 56 LYS B C 1
ATOM 3141 O O . LYS B 1 56 ? 6.078 -12.062 -4.441 1 98.69 56 LYS B O 1
ATOM 3146 N N . ASP B 1 57 ? 4.992 -10.578 -3.111 1 98.81 57 ASP B N 1
ATOM 3147 C CA . ASP B 1 57 ? 6.23 -10.211 -2.434 1 98.81 57 ASP B CA 1
ATOM 3148 C C . ASP B 1 57 ? 6.902 -11.438 -1.814 1 98.81 57 ASP B C 1
ATOM 3150 O O . ASP B 1 57 ? 8.133 -11.547 -1.828 1 98.81 57 ASP B O 1
ATOM 3154 N N . ARG B 1 58 ? 6.07 -12.344 -1.334 1 98.88 58 ARG B N 1
ATOM 3155 C CA . ARG B 1 58 ? 6.566 -13.516 -0.614 1 98.88 58 ARG B CA 1
ATOM 3156 C C . ARG B 1 58 ? 7.352 -14.438 -1.54 1 98.88 58 ARG B C 1
ATOM 3158 O O . ARG B 1 58 ? 8.508 -14.766 -1.26 1 98.88 58 ARG B O 1
ATOM 3165 N N . LEU B 1 59 ? 6.766 -14.805 -2.662 1 98.62 59 LEU B N 1
ATOM 3166 C CA . LEU B 1 59 ? 7.465 -15.727 -3.551 1 98.62 59 LEU B CA 1
ATOM 3167 C C . LEU B 1 59 ? 8.664 -15.047 -4.199 1 98.62 59 LEU B C 1
ATOM 3169 O O . LEU B 1 59 ? 9.711 -15.672 -4.398 1 98.62 59 LEU B O 1
ATOM 3173 N N . ALA B 1 60 ? 8.516 -13.727 -4.578 1 98.81 60 ALA B N 1
ATOM 3174 C CA . ALA B 1 60 ? 9.641 -13 -5.156 1 98.81 60 ALA B CA 1
ATOM 3175 C C . ALA B 1 60 ? 10.859 -13.055 -4.234 1 98.81 60 ALA B C 1
ATOM 3177 O O . ALA B 1 60 ? 11.969 -13.352 -4.684 1 98.81 60 ALA B O 1
ATOM 3178 N N . LEU B 1 61 ? 10.617 -12.836 -2.969 1 98.88 61 LEU B N 1
AT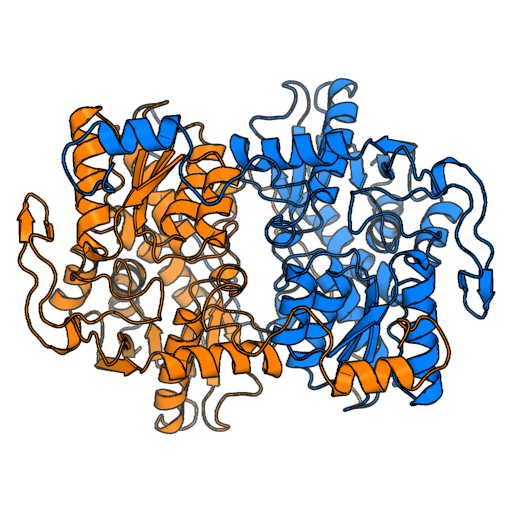OM 3179 C CA . LEU B 1 61 ? 11.68 -12.828 -1.97 1 98.88 61 LEU B CA 1
ATOM 3180 C C . LEU B 1 61 ? 12.32 -14.211 -1.858 1 98.88 61 LEU B C 1
ATOM 3182 O O . LEU B 1 61 ? 13.547 -14.336 -1.928 1 98.88 61 LEU B O 1
ATOM 3186 N N . ASN B 1 62 ? 11.539 -15.234 -1.728 1 98.88 62 ASN B N 1
ATOM 3187 C CA . ASN B 1 62 ? 12.094 -16.562 -1.488 1 98.88 62 ASN B CA 1
ATOM 3188 C C . ASN B 1 62 ? 12.758 -17.125 -2.742 1 98.88 62 ASN B C 1
ATOM 3190 O O . ASN B 1 62 ? 13.727 -17.891 -2.652 1 98.88 62 ASN B O 1
ATOM 3194 N N . ILE B 1 63 ? 12.234 -16.828 -3.924 1 98.75 63 ILE B N 1
ATOM 3195 C CA . ILE B 1 63 ? 12.859 -17.281 -5.16 1 98.75 63 ILE B CA 1
ATOM 3196 C C . ILE B 1 63 ? 14.289 -16.75 -5.242 1 98.75 63 ILE B C 1
ATOM 3198 O O . ILE B 1 63 ? 15.219 -17.5 -5.527 1 98.75 63 ILE B O 1
ATOM 3202 N N . ILE B 1 64 ? 14.477 -15.453 -4.984 1 98.81 64 ILE B N 1
ATOM 3203 C CA . ILE B 1 64 ? 15.797 -14.836 -5.062 1 98.81 64 ILE B CA 1
ATOM 3204 C C . ILE B 1 64 ? 16.703 -15.414 -3.977 1 98.81 64 ILE B C 1
ATOM 3206 O O . ILE B 1 64 ? 17.828 -15.836 -4.258 1 98.81 64 ILE B O 1
ATOM 3210 N N . GLU B 1 65 ? 16.188 -15.539 -2.775 1 98.69 65 GLU B N 1
ATOM 3211 C CA . GLU B 1 65 ? 17.031 -16 -1.675 1 98.69 65 GLU B CA 1
ATOM 3212 C C . GLU B 1 65 ? 17.344 -17.484 -1.809 1 98.69 65 GLU B C 1
ATOM 3214 O O . GLU B 1 65 ? 18.422 -17.938 -1.432 1 98.69 65 GLU B O 1
ATOM 3219 N N . GLU B 1 66 ? 16.406 -18.312 -2.285 1 98.44 66 GLU B N 1
ATOM 3220 C CA . GLU B 1 66 ? 16.703 -19.703 -2.594 1 98.44 66 GLU B CA 1
ATOM 3221 C C . GLU B 1 66 ? 17.781 -19.812 -3.666 1 98.44 66 GLU B C 1
ATOM 3223 O O . GLU B 1 66 ? 18.656 -20.688 -3.592 1 98.44 66 GLU B O 1
ATOM 3228 N N . GLY B 1 67 ? 17.656 -18.953 -4.73 1 98.38 67 GLY B N 1
ATOM 3229 C CA . GLY B 1 67 ? 18.719 -18.906 -5.73 1 98.38 67 GLY B CA 1
ATOM 3230 C C . GLY B 1 67 ? 20.078 -18.594 -5.137 1 98.38 67 GLY B C 1
ATOM 3231 O O . GLY B 1 67 ? 21.078 -19.203 -5.527 1 98.38 67 GLY B O 1
ATOM 3232 N N . GLU B 1 68 ? 20.094 -17.656 -4.219 1 98.25 68 GLU B N 1
ATOM 3233 C CA . GLU B 1 68 ? 21.344 -17.312 -3.525 1 98.25 68 GLU B CA 1
ATOM 3234 C C . GLU B 1 68 ? 21.844 -18.484 -2.689 1 98.25 68 GLU B C 1
ATOM 3236 O O . GLU B 1 68 ? 23.016 -18.844 -2.756 1 98.25 68 GLU B O 1
ATOM 3241 N N . ARG B 1 69 ? 20.953 -19.141 -1.913 1 97.12 69 ARG B N 1
ATOM 3242 C CA . ARG B 1 69 ? 21.312 -20.234 -1.013 1 97.12 69 ARG B CA 1
ATOM 3243 C C . ARG B 1 69 ? 21.828 -21.422 -1.79 1 97.12 69 ARG B C 1
ATOM 3245 O O . ARG B 1 69 ? 22.766 -22.094 -1.352 1 97.12 69 ARG B O 1
ATOM 3252 N N . SER B 1 70 ? 21.234 -21.703 -2.914 1 96.69 70 SER B N 1
ATOM 3253 C CA . SER B 1 70 ? 21.594 -22.859 -3.709 1 96.69 70 SER B CA 1
ATOM 3254 C C . SER B 1 70 ? 22.797 -22.578 -4.602 1 96.69 70 SER B C 1
ATOM 3256 O O . SER B 1 70 ? 23.406 -23.5 -5.16 1 96.69 70 SER B O 1
ATOM 3258 N N . GLY B 1 71 ? 23.109 -21.281 -4.766 1 97 71 GLY B N 1
ATOM 3259 C CA . GLY B 1 71 ? 24.219 -20.875 -5.617 1 97 71 GLY B CA 1
ATOM 3260 C C . GLY B 1 71 ? 23.828 -20.734 -7.074 1 97 71 GLY B C 1
ATOM 3261 O O . GLY B 1 71 ? 24.656 -20.344 -7.906 1 97 71 GLY B O 1
ATOM 3262 N N . LYS B 1 72 ? 22.594 -20.938 -7.391 1 97.56 72 LYS B N 1
ATOM 3263 C CA . LYS B 1 72 ? 22.125 -20.844 -8.773 1 97.56 72 LYS B CA 1
ATOM 3264 C C . LYS B 1 72 ? 22.078 -19.391 -9.234 1 97.56 72 LYS B C 1
ATOM 3266 O O . LYS B 1 72 ? 22.234 -19.109 -10.43 1 97.56 72 LYS B O 1
ATOM 3271 N N . LEU B 1 73 ? 21.859 -18.484 -8.305 1 98.38 73 LEU B N 1
ATOM 3272 C CA . LEU B 1 73 ? 21.922 -17.047 -8.586 1 98.38 73 LEU B CA 1
ATOM 3273 C C . LEU B 1 73 ? 23.219 -16.453 -8.094 1 98.38 73 LEU B C 1
ATOM 3275 O O . LEU B 1 73 ? 23.484 -16.438 -6.887 1 98.38 73 LEU B O 1
ATOM 3279 N N . LYS B 1 74 ? 23.984 -15.977 -9.016 1 97.94 74 LYS B N 1
ATOM 3280 C CA . LYS B 1 74 ? 25.281 -15.383 -8.68 1 97.94 74 LYS B CA 1
ATOM 3281 C C . LYS B 1 74 ? 25.141 -13.883 -8.43 1 97.94 74 LYS B C 1
ATOM 3283 O O . LYS B 1 74 ? 24.25 -13.234 -8.984 1 97.94 74 LYS B O 1
ATOM 3288 N N . PRO B 1 75 ? 26.047 -13.391 -7.574 1 96.88 75 PRO B N 1
ATOM 3289 C CA . PRO B 1 75 ? 26.031 -11.945 -7.348 1 96.88 75 PRO B CA 1
ATOM 3290 C C . PRO B 1 75 ? 26.125 -11.148 -8.641 1 96.88 75 PRO B C 1
ATOM 3292 O O . PRO B 1 75 ? 27 -11.398 -9.469 1 96.88 75 PRO B O 1
ATOM 3295 N N . GLY B 1 76 ? 25.141 -10.234 -8.82 1 96.94 76 GLY B N 1
ATOM 3296 C CA . GLY B 1 76 ? 25.156 -9.336 -9.961 1 96.94 76 GLY B CA 1
ATOM 3297 C C . GLY B 1 76 ? 24.547 -9.945 -11.211 1 96.94 76 GLY B C 1
ATOM 3298 O O . GLY B 1 76 ? 24.391 -9.266 -12.227 1 96.94 76 GLY B O 1
ATOM 3299 N N . GLN B 1 77 ? 24.156 -11.219 -11.133 1 98.56 77 GLN B N 1
ATOM 3300 C CA . GLN B 1 77 ? 23.531 -11.867 -12.273 1 98.56 77 GLN B CA 1
ATOM 3301 C C . GLN B 1 77 ? 22.141 -11.273 -12.555 1 98.56 77 GLN B C 1
ATOM 3303 O O . GLN B 1 77 ? 21.406 -10.945 -11.625 1 98.56 77 GLN B O 1
ATOM 3308 N N . THR B 1 78 ? 21.812 -11.141 -13.844 1 98.81 78 THR B N 1
ATOM 3309 C CA . THR B 1 78 ? 20.484 -10.641 -14.219 1 98.81 78 THR B CA 1
ATOM 3310 C C . THR B 1 78 ? 19.422 -11.68 -13.93 1 98.81 78 THR B C 1
ATOM 3312 O O . THR B 1 78 ? 19.609 -12.867 -14.195 1 98.81 78 THR B O 1
ATOM 3315 N N . VAL B 1 79 ? 18.344 -11.242 -13.328 1 98.94 79 VAL B N 1
ATOM 3316 C CA . VAL B 1 79 ? 17.141 -12.047 -13.125 1 98.94 79 VAL B CA 1
ATOM 3317 C C . VAL B 1 79 ? 16.125 -11.75 -14.227 1 98.94 79 VAL B C 1
ATOM 3319 O O . VAL B 1 79 ? 15.992 -10.609 -14.656 1 98.94 79 VAL B O 1
ATOM 3322 N N . VAL B 1 80 ? 15.445 -12.758 -14.734 1 98.81 80 VAL B N 1
ATOM 3323 C CA . VAL B 1 80 ? 14.391 -12.57 -15.727 1 98.81 80 VAL B CA 1
ATOM 3324 C C . VAL B 1 80 ? 13.172 -13.406 -15.359 1 98.81 80 VAL B C 1
ATOM 3326 O O . VAL B 1 80 ? 13.305 -14.492 -14.773 1 98.81 80 VAL B O 1
ATOM 3329 N N . GLU B 1 81 ? 11.984 -12.891 -15.602 1 98.44 81 GLU B N 1
ATOM 3330 C CA . GLU B 1 81 ? 10.766 -13.633 -15.297 1 98.44 81 GLU B CA 1
ATOM 3331 C C . GLU B 1 81 ? 9.578 -13.102 -16.094 1 98.44 81 GLU B C 1
ATOM 3333 O O . GLU B 1 81 ? 9.555 -11.922 -16.469 1 98.44 81 GLU B O 1
ATOM 3338 N N . ALA B 1 82 ? 8.633 -13.992 -16.406 1 96.5 82 ALA B N 1
ATOM 3339 C CA . ALA B 1 82 ? 7.336 -13.633 -16.984 1 96.5 82 ALA B CA 1
ATOM 3340 C C . ALA B 1 82 ? 6.301 -13.383 -15.898 1 96.5 82 ALA B C 1
ATOM 3342 O O . ALA B 1 82 ? 6.207 -14.148 -14.938 1 96.5 82 ALA B O 1
ATOM 3343 N N . THR B 1 83 ? 5.539 -12.266 -16.078 1 93.25 83 THR B N 1
ATOM 3344 C CA . THR B 1 83 ? 4.543 -11.992 -15.047 1 93.25 83 THR B CA 1
ATOM 3345 C C . THR B 1 83 ? 3.453 -11.062 -15.578 1 93.25 83 THR B C 1
ATOM 3347 O O . THR B 1 83 ? 3.686 -10.297 -16.516 1 93.25 83 THR B O 1
ATOM 3350 N N . SER B 1 84 ? 2.312 -11.141 -14.898 1 86.5 84 SER B N 1
ATOM 3351 C CA . SER B 1 84 ? 1.216 -10.211 -15.148 1 86.5 84 SER B CA 1
ATOM 3352 C C . SER B 1 84 ? 1.408 -8.906 -14.383 1 86.5 84 SER B C 1
ATOM 3354 O O . SER B 1 84 ? 0.668 -7.945 -14.586 1 86.5 84 SER B O 1
ATOM 3356 N N . GLY B 1 85 ? 2.301 -8.891 -13.422 1 91.06 85 GLY B N 1
ATOM 3357 C CA . GLY B 1 85 ? 2.562 -7.594 -12.82 1 91.06 85 GLY B CA 1
ATOM 3358 C C . GLY B 1 85 ? 3.066 -7.691 -11.391 1 91.06 85 GLY B C 1
ATOM 3359 O O . GLY B 1 85 ? 4.195 -7.297 -11.094 1 91.06 85 GLY B O 1
ATOM 3360 N N . ASN B 1 86 ? 2.322 -8.367 -10.453 1 96.25 86 ASN B N 1
ATOM 3361 C CA . ASN B 1 86 ? 2.637 -8.32 -9.023 1 96.25 86 ASN B CA 1
ATOM 3362 C C . ASN B 1 86 ? 3.926 -9.078 -8.711 1 96.25 86 ASN B C 1
ATOM 3364 O O . ASN B 1 86 ? 4.727 -8.633 -7.887 1 96.25 86 ASN B O 1
ATOM 3368 N N . THR B 1 87 ? 4.133 -10.219 -9.367 1 98 87 THR B N 1
ATOM 3369 C CA . THR B 1 87 ? 5.41 -10.898 -9.188 1 98 87 THR B CA 1
ATOM 3370 C C . THR B 1 87 ? 6.566 -10.016 -9.633 1 98 87 THR B C 1
ATOM 3372 O O . THR B 1 87 ? 7.602 -9.953 -8.969 1 98 87 THR B O 1
ATOM 3375 N N . GLY B 1 88 ? 6.395 -9.383 -10.805 1 98.06 88 GLY B N 1
ATOM 3376 C CA . GLY B 1 88 ? 7.406 -8.469 -11.312 1 98.06 88 GLY B CA 1
ATOM 3377 C C . GLY B 1 88 ? 7.73 -7.348 -10.344 1 98.06 88 GLY B C 1
ATOM 3378 O O . GLY B 1 88 ? 8.898 -7.012 -10.148 1 98.06 88 GLY B O 1
ATOM 3379 N N . ILE B 1 89 ? 6.711 -6.781 -9.75 1 98.31 89 ILE B N 1
ATOM 3380 C CA . ILE B 1 89 ? 6.898 -5.691 -8.797 1 98.31 89 ILE B CA 1
ATOM 3381 C C . ILE B 1 89 ? 7.613 -6.211 -7.551 1 98.31 89 ILE B C 1
ATOM 3383 O O . ILE B 1 89 ? 8.539 -5.57 -7.043 1 98.31 89 ILE B O 1
ATOM 3387 N N . GLY B 1 90 ? 7.195 -7.383 -7.023 1 98.75 90 GLY B N 1
ATOM 3388 C CA . GLY B 1 90 ? 7.898 -8.016 -5.918 1 98.75 90 GLY B CA 1
ATOM 3389 C C . GLY B 1 90 ? 9.359 -8.281 -6.219 1 98.75 90 GLY B C 1
ATOM 3390 O O . GLY B 1 90 ? 10.234 -7.965 -5.406 1 98.75 90 GLY B O 1
ATOM 3391 N N . LEU B 1 91 ? 9.625 -8.852 -7.398 1 98.88 91 LEU B N 1
ATOM 3392 C CA . LEU B 1 91 ? 11 -9.109 -7.812 1 98.88 91 LEU B CA 1
ATOM 3393 C C . LEU B 1 91 ? 11.781 -7.809 -7.938 1 98.88 91 LEU B C 1
ATOM 3395 O O . LEU B 1 91 ? 12.961 -7.754 -7.574 1 98.88 91 LEU B O 1
ATOM 3399 N N . ALA B 1 92 ? 11.133 -6.801 -8.484 1 98.81 92 ALA B N 1
ATOM 3400 C CA . ALA B 1 92 ? 11.797 -5.512 -8.641 1 98.81 92 ALA B CA 1
ATOM 3401 C C . ALA B 1 92 ? 12.234 -4.953 -7.289 1 98.81 92 ALA B C 1
ATOM 3403 O O . ALA B 1 92 ? 13.344 -4.434 -7.152 1 98.81 92 ALA B O 1
ATOM 3404 N N . MET B 1 93 ? 11.406 -5.047 -6.289 1 98.81 93 MET B N 1
ATOM 3405 C CA . MET B 1 93 ? 11.734 -4.598 -4.938 1 98.81 93 MET B CA 1
ATOM 3406 C C . MET B 1 93 ? 12.938 -5.359 -4.395 1 98.81 93 MET B C 1
ATOM 3408 O O . MET B 1 93 ? 13.898 -4.75 -3.922 1 98.81 93 MET B O 1
ATOM 3412 N N . VAL B 1 94 ? 12.906 -6.695 -4.5 1 98.88 94 VAL B N 1
ATOM 3413 C CA . VAL B 1 94 ? 13.953 -7.543 -3.943 1 98.88 94 VAL B CA 1
ATOM 3414 C C . VAL B 1 94 ? 15.266 -7.301 -4.688 1 98.88 94 VAL B C 1
ATOM 3416 O O . VAL B 1 94 ? 16.312 -7.156 -4.066 1 98.88 94 VAL B O 1
ATOM 3419 N N . CYS B 1 95 ? 15.18 -7.262 -5.996 1 98.88 95 CYS B N 1
ATOM 3420 C CA . CYS B 1 95 ? 16.359 -7.07 -6.832 1 98.88 95 CYS B CA 1
ATOM 3421 C C . CYS B 1 95 ? 16.984 -5.695 -6.598 1 98.88 95 CYS B C 1
ATOM 3423 O O . CYS B 1 95 ? 18.203 -5.555 -6.578 1 98.88 95 CYS B O 1
ATOM 3425 N N . ALA B 1 96 ? 16.141 -4.68 -6.465 1 98.75 96 ALA B N 1
ATOM 3426 C CA . ALA B 1 96 ? 16.656 -3.348 -6.145 1 98.75 96 ALA B CA 1
ATOM 3427 C C . ALA B 1 96 ? 17.438 -3.359 -4.84 1 98.75 96 ALA B C 1
ATOM 3429 O O . ALA B 1 96 ? 18.562 -2.844 -4.777 1 98.75 96 ALA B O 1
ATOM 3430 N N . GLN B 1 97 ? 16.891 -3.965 -3.793 1 98.69 97 GLN B N 1
ATOM 3431 C CA . GLN B 1 97 ? 17.516 -4 -2.473 1 98.69 97 GLN B CA 1
ATOM 3432 C C . GLN B 1 97 ? 18.812 -4.789 -2.5 1 98.69 97 GLN B C 1
ATOM 3434 O O . GLN B 1 97 ? 19.781 -4.441 -1.807 1 98.69 97 GLN B O 1
ATOM 3439 N N . LYS B 1 98 ? 18.875 -5.871 -3.334 1 98.5 98 LYS B N 1
ATOM 3440 C CA . LYS B 1 98 ? 20 -6.805 -3.266 1 98.5 98 LYS B CA 1
ATOM 3441 C C . LYS B 1 98 ? 21 -6.551 -4.391 1 98.5 98 LYS B C 1
ATOM 3443 O O . LYS B 1 98 ? 22.078 -7.148 -4.418 1 98.5 98 LYS B O 1
ATOM 3448 N N . GLY B 1 99 ? 20.625 -5.695 -5.34 1 98.19 99 GLY B N 1
ATOM 3449 C CA . GLY B 1 99 ? 21.578 -5.293 -6.371 1 98.19 99 GLY B CA 1
ATOM 3450 C C . GLY B 1 99 ? 21.594 -6.23 -7.562 1 98.19 99 GLY B C 1
ATOM 3451 O O . GLY B 1 99 ? 22.641 -6.504 -8.133 1 98.19 99 GLY B O 1
ATOM 3452 N N . TYR B 1 100 ? 20.469 -6.863 -7.945 1 98.81 100 TYR B N 1
ATOM 3453 C CA . TYR B 1 100 ? 20.344 -7.684 -9.141 1 98.81 100 TYR B CA 1
ATOM 3454 C C . TYR B 1 100 ? 19.641 -6.918 -10.258 1 98.81 100 TYR B C 1
ATOM 3456 O O . TYR B 1 100 ? 18.578 -6.316 -10.039 1 98.81 100 TYR B O 1
ATOM 3464 N N . PRO B 1 101 ? 20.203 -6.875 -11.508 1 98.75 101 PRO B N 1
ATOM 3465 C CA . PRO B 1 101 ? 19.375 -6.395 -12.617 1 98.75 101 PRO B CA 1
ATOM 3466 C C . PRO B 1 101 ? 18.172 -7.285 -12.883 1 98.75 101 PRO B C 1
ATOM 3468 O O . PRO B 1 101 ? 18.25 -8.508 -12.75 1 98.75 101 PRO B O 1
ATOM 3471 N N . LEU B 1 102 ? 17.062 -6.676 -13.242 1 98.88 102 LEU B N 1
ATOM 3472 C CA . LEU B 1 102 ? 15.828 -7.43 -13.469 1 98.88 102 LEU B CA 1
ATOM 3473 C C . LEU B 1 102 ? 15.227 -7.094 -14.828 1 98.88 102 LEU B C 1
ATOM 3475 O O . LEU B 1 102 ? 15.117 -5.922 -15.188 1 98.88 102 LEU B O 1
ATOM 3479 N N . VAL B 1 103 ? 14.891 -8.102 -15.578 1 98.81 103 VAL B N 1
ATOM 3480 C CA . VAL B 1 103 ? 14.102 -7.992 -16.797 1 98.81 103 VAL B CA 1
ATOM 3481 C C . VAL B 1 103 ? 12.797 -8.758 -16.641 1 98.81 103 VAL B C 1
ATOM 3483 O O . VAL B 1 103 ? 12.797 -9.938 -16.266 1 98.81 103 VAL B O 1
ATOM 3486 N N . VAL B 1 104 ? 11.734 -8.094 -16.938 1 98.5 104 VAL B N 1
ATOM 3487 C CA . VAL B 1 104 ? 10.414 -8.711 -16.859 1 98.5 104 VAL B CA 1
ATOM 3488 C C . VAL B 1 104 ? 9.797 -8.773 -18.266 1 98.5 104 VAL B C 1
ATOM 3490 O O . VAL B 1 104 ? 9.852 -7.805 -19.016 1 98.5 104 VAL B O 1
ATOM 3493 N N . THR B 1 105 ? 9.258 -9.906 -18.609 1 98 105 THR B N 1
ATOM 3494 C CA . THR B 1 105 ? 8.453 -10.031 -19.828 1 98 105 THR B CA 1
ATOM 3495 C C . THR B 1 105 ? 6.965 -10.055 -19.469 1 98 105 THR B C 1
ATOM 3497 O O . THR B 1 105 ? 6.559 -10.727 -18.516 1 98 105 THR B O 1
ATOM 3500 N N . MET B 1 106 ? 6.219 -9.328 -20.172 1 95.62 106 MET B N 1
ATOM 3501 C CA . MET B 1 106 ? 4.793 -9.25 -19.875 1 95.62 106 MET B CA 1
ATOM 3502 C C . MET B 1 106 ? 3.992 -8.938 -21.125 1 95.62 106 MET B C 1
ATOM 3504 O O . MET B 1 106 ? 4.477 -8.234 -22.016 1 95.62 106 MET B O 1
ATOM 3508 N N . ALA B 1 107 ? 2.746 -9.445 -21.172 1 93.75 107 ALA B N 1
ATOM 3509 C CA . ALA B 1 107 ? 1.871 -9.141 -22.297 1 93.75 107 ALA B CA 1
ATOM 3510 C C . ALA B 1 107 ? 1.44 -7.672 -22.281 1 93.75 107 ALA B C 1
ATOM 3512 O O . ALA B 1 107 ? 1.305 -7.078 -21.203 1 93.75 107 ALA B O 1
ATOM 3513 N N . ASP B 1 108 ? 1.136 -7.09 -23.406 1 92.12 108 ASP B N 1
ATOM 3514 C CA . ASP B 1 108 ? 0.813 -5.672 -23.516 1 92.12 108 ASP B CA 1
ATOM 3515 C C . ASP B 1 108 ? -0.623 -5.398 -23.078 1 92.12 108 ASP B C 1
ATOM 3517 O O . ASP B 1 108 ? -1.066 -4.25 -23.062 1 92.12 108 ASP B O 1
ATOM 3521 N N . SER B 1 109 ? -1.348 -6.449 -22.609 1 88.31 109 SER B N 1
ATOM 3522 C CA . SER B 1 109 ? -2.723 -6.297 -22.156 1 88.31 109 SER B CA 1
ATOM 3523 C C . SER B 1 109 ? -2.768 -5.883 -20.688 1 88.31 109 SER B C 1
ATOM 3525 O O . SER B 1 109 ? -3.812 -5.457 -20.188 1 88.31 109 SER B O 1
ATOM 3527 N N . PHE B 1 110 ? -1.703 -6.031 -19.984 1 87.5 110 PHE B N 1
ATOM 3528 C CA . PHE B 1 110 ? -1.708 -5.746 -18.547 1 87.5 110 PHE B CA 1
ATOM 3529 C C . PHE B 1 110 ? -1.566 -4.246 -18.297 1 87.5 110 PHE B C 1
ATOM 3531 O O . PHE B 1 110 ? -1.183 -3.496 -19.203 1 87.5 110 PHE B O 1
ATOM 3538 N N . SER B 1 111 ? -1.882 -3.869 -17.094 1 86.5 111 SER B N 1
ATOM 3539 C CA . SER B 1 111 ? -2.098 -2.459 -16.797 1 86.5 111 SER B CA 1
ATOM 3540 C C . SER B 1 111 ? -0.814 -1.653 -16.969 1 86.5 111 SER B C 1
ATOM 3542 O O . SER B 1 111 ? 0.28 -2.156 -16.703 1 86.5 111 SER B O 1
ATOM 3544 N N . ILE B 1 112 ? -0.963 -0.396 -17.375 1 88.38 112 ILE B N 1
ATOM 3545 C CA . ILE B 1 112 ? 0.126 0.557 -17.547 1 88.38 112 ILE B CA 1
ATOM 3546 C C . ILE B 1 112 ? 0.781 0.859 -16.203 1 88.38 112 ILE B C 1
ATOM 3548 O O . ILE B 1 112 ? 1.998 1.047 -16.125 1 88.38 112 ILE B O 1
ATOM 3552 N N . GLU B 1 113 ? 0.013 0.887 -15.148 1 90.25 113 GLU B N 1
ATOM 3553 C CA . GLU B 1 113 ? 0.501 1.18 -13.805 1 90.25 113 GLU B CA 1
ATOM 3554 C C . GLU B 1 113 ? 1.585 0.191 -13.383 1 90.25 113 GLU B C 1
ATOM 3556 O O . GLU B 1 113 ? 2.633 0.591 -12.875 1 90.25 113 GLU B O 1
ATOM 3561 N N . ARG B 1 114 ? 1.345 -1.062 -13.695 1 92.5 114 ARG B N 1
ATOM 3562 C CA . ARG B 1 114 ? 2.289 -2.096 -13.281 1 92.5 114 ARG B CA 1
ATOM 3563 C C . ARG B 1 114 ? 3.602 -1.976 -14.055 1 92.5 114 ARG B C 1
ATOM 3565 O O . ARG B 1 114 ? 4.68 -2.148 -13.484 1 92.5 114 ARG B O 1
ATOM 3572 N N . ARG B 1 115 ? 3.52 -1.66 -15.344 1 94.31 115 ARG B N 1
ATOM 3573 C CA . ARG B 1 115 ? 4.715 -1.458 -16.156 1 94.31 115 ARG B CA 1
ATOM 3574 C C . ARG B 1 115 ? 5.566 -0.322 -15.609 1 94.31 115 ARG B C 1
ATOM 3576 O O . ARG B 1 115 ? 6.777 -0.475 -15.445 1 94.31 115 ARG B O 1
ATOM 3583 N N . LYS B 1 116 ? 4.91 0.74 -15.305 1 94.75 116 LYS B N 1
ATOM 3584 C CA . LYS B 1 116 ? 5.605 1.929 -14.82 1 94.75 116 LYS B CA 1
ATOM 3585 C C . LYS B 1 116 ? 6.203 1.692 -13.438 1 94.75 116 LYS B C 1
ATOM 3587 O O . LYS B 1 116 ? 7.309 2.154 -13.148 1 94.75 116 LYS B O 1
ATOM 3592 N N . LEU B 1 117 ? 5.473 1.013 -12.641 1 96 117 LEU B N 1
ATOM 3593 C CA . LEU B 1 117 ? 5.949 0.719 -11.297 1 96 117 LEU B CA 1
ATOM 3594 C C . LEU B 1 117 ? 7.223 -0.12 -11.344 1 96 117 LEU B C 1
ATOM 3596 O O . LEU B 1 117 ? 8.18 0.158 -10.617 1 96 117 LEU B O 1
ATOM 3600 N N . MET B 1 118 ? 7.223 -1.142 -12.172 1 97.44 118 MET B N 1
ATOM 3601 C CA . MET B 1 118 ? 8.406 -1.988 -12.297 1 97.44 118 MET B CA 1
ATOM 3602 C C . MET B 1 118 ? 9.602 -1.184 -12.797 1 97.44 118 MET B C 1
ATOM 3604 O O . MET B 1 118 ? 10.711 -1.317 -12.266 1 97.44 118 MET B O 1
ATOM 3608 N N . ARG B 1 119 ? 9.375 -0.332 -13.766 1 97.56 119 ARG B N 1
ATOM 3609 C CA . ARG B 1 119 ? 10.453 0.516 -14.273 1 97.56 119 ARG B CA 1
ATOM 3610 C C . ARG B 1 119 ? 10.945 1.48 -13.195 1 97.56 119 ARG B C 1
ATOM 3612 O O . ARG B 1 119 ? 12.141 1.736 -13.094 1 97.56 119 ARG B O 1
ATOM 3619 N N . MET B 1 120 ? 10 2.018 -12.414 1 97.62 120 MET B N 1
ATOM 3620 C CA . MET B 1 120 ? 10.344 2.924 -11.328 1 97.62 120 MET B CA 1
ATOM 3621 C C . MET B 1 120 ? 11.281 2.244 -10.328 1 97.62 120 MET B C 1
ATOM 3623 O O . MET B 1 120 ? 12.18 2.883 -9.781 1 97.62 120 MET B O 1
ATOM 3627 N N . LEU B 1 121 ? 11.102 0.97 -10.164 1 98.06 121 LEU B N 1
ATOM 3628 C CA . LEU B 1 121 ? 11.906 0.205 -9.211 1 98.06 121 LEU B CA 1
ATOM 3629 C C . LEU B 1 121 ? 13.195 -0.288 -9.859 1 98.06 121 LEU B C 1
ATOM 3631 O O . LEU B 1 121 ? 13.969 -1.013 -9.234 1 98.06 121 LEU B O 1
ATOM 3635 N N . GLY B 1 122 ? 13.375 0.016 -11.125 1 97.44 122 GLY B N 1
ATOM 3636 C CA . GLY B 1 122 ? 14.664 -0.239 -11.758 1 97.44 122 GLY B CA 1
ATOM 3637 C C . GLY B 1 122 ? 14.633 -1.412 -12.719 1 97.44 122 GLY B C 1
ATOM 3638 O O . GLY B 1 122 ? 15.641 -1.73 -13.352 1 97.44 122 GLY B O 1
ATOM 3639 N N . ALA B 1 123 ? 13.492 -2.031 -12.883 1 98.31 123 ALA B N 1
ATOM 3640 C CA . ALA B 1 123 ? 13.391 -3.182 -13.773 1 98.31 123 ALA B CA 1
ATOM 3641 C C . ALA B 1 123 ? 13.273 -2.74 -15.227 1 98.31 123 ALA B C 1
ATOM 3643 O O . ALA B 1 123 ? 12.875 -1.606 -15.508 1 98.31 123 ALA B O 1
ATOM 3644 N N . LYS B 1 124 ? 13.703 -3.57 -16.156 1 98.25 124 LYS B N 1
ATOM 3645 C CA . LYS B 1 124 ? 13.344 -3.461 -17.562 1 98.25 124 LYS B CA 1
ATOM 3646 C C . LYS B 1 124 ? 12.125 -4.316 -17.891 1 98.25 124 LYS B C 1
ATOM 3648 O O . LYS B 1 124 ? 11.953 -5.402 -17.328 1 98.25 124 LYS B O 1
ATOM 3653 N N . VAL B 1 125 ? 11.281 -3.779 -18.781 1 98.06 125 VAL B N 1
ATOM 3654 C CA . VAL B 1 125 ? 10.039 -4.469 -19.109 1 98.06 125 VAL B CA 1
ATOM 3655 C C . VAL B 1 125 ? 9.977 -4.73 -20.609 1 98.06 125 VAL B C 1
ATOM 3657 O O . VAL B 1 125 ? 9.938 -3.791 -21.406 1 98.06 125 VAL B O 1
ATOM 3660 N N . VAL B 1 126 ? 9.977 -5.938 -20.984 1 97.94 126 VAL B N 1
ATOM 3661 C CA . VAL B 1 126 ? 9.812 -6.371 -22.375 1 97.94 126 VAL B CA 1
ATOM 3662 C C . VAL B 1 126 ? 8.367 -6.801 -22.609 1 97.94 126 VAL B C 1
ATOM 3664 O O . VAL B 1 126 ? 7.906 -7.793 -22.031 1 97.94 126 VAL B O 1
ATOM 3667 N N . LEU B 1 127 ? 7.699 -6.117 -23.469 1 96.75 127 LEU B N 1
ATOM 3668 C CA . LEU B 1 127 ? 6.301 -6.41 -23.766 1 96.75 127 LEU B CA 1
ATOM 3669 C C . LEU B 1 127 ? 6.18 -7.434 -24.891 1 96.75 127 LEU B C 1
ATOM 3671 O O . LEU B 1 127 ? 6.969 -7.422 -25.828 1 96.75 127 LEU B O 1
ATOM 3675 N N . THR B 1 128 ? 5.285 -8.312 -24.719 1 96.5 128 THR B N 1
ATOM 3676 C CA . THR B 1 128 ? 4.953 -9.297 -25.75 1 96.5 128 THR B CA 1
ATOM 3677 C C . THR B 1 128 ? 3.523 -9.102 -26.25 1 96.5 128 THR B C 1
ATOM 3679 O O . THR B 1 128 ? 2.686 -8.547 -25.531 1 96.5 128 THR B O 1
ATOM 3682 N N . PRO B 1 129 ? 3.184 -9.516 -27.469 1 94.44 129 PRO B N 1
ATOM 3683 C CA . PRO B 1 129 ? 1.828 -9.336 -28 1 94.44 129 PRO B CA 1
ATOM 3684 C C . PRO B 1 129 ? 0.775 -10.086 -27.188 1 94.44 129 PRO B C 1
ATOM 3686 O O . PRO B 1 129 ? 0.944 -11.273 -26.891 1 94.44 129 PRO B O 1
ATOM 3689 N N . ARG B 1 130 ? -0.349 -9.406 -26.891 1 91.31 130 ARG B N 1
ATOM 3690 C CA . ARG B 1 130 ? -1.422 -9.969 -26.078 1 91.31 130 ARG B CA 1
ATOM 3691 C C . ARG B 1 130 ? -1.979 -11.242 -26.703 1 91.31 130 ARG B C 1
ATOM 3693 O O . ARG B 1 130 ? -2.477 -12.125 -26 1 91.31 130 ARG B O 1
ATOM 3700 N N . ALA B 1 131 ? -1.87 -11.367 -28.031 1 91.38 131 ALA B N 1
ATOM 3701 C CA . ALA B 1 131 ? -2.395 -12.523 -28.75 1 91.38 131 ALA B CA 1
ATOM 3702 C C . ALA B 1 131 ? -1.678 -13.805 -28.312 1 91.38 131 ALA B C 1
ATOM 3704 O O . ALA B 1 131 ? -2.232 -14.898 -28.438 1 91.38 131 ALA B O 1
ATOM 3705 N N . GLN B 1 132 ? -0.5 -13.664 -27.766 1 91.38 132 GLN B N 1
ATOM 3706 C CA . GLN B 1 132 ? 0.281 -14.828 -27.359 1 91.38 132 GLN B CA 1
ATOM 3707 C C . GLN B 1 132 ? 0.056 -15.148 -25.891 1 91.38 132 GLN B C 1
ATOM 3709 O O . GLN B 1 132 ? 0.682 -16.062 -25.344 1 91.38 132 GLN B O 1
ATOM 3714 N N . LYS B 1 133 ? -0.779 -14.484 -25.203 1 91.31 133 LYS B N 1
ATOM 3715 C CA . LYS B 1 133 ? -1.259 -14.734 -23.844 1 91.31 133 LYS B CA 1
ATOM 3716 C C . LYS B 1 133 ? -0.095 -14.906 -22.875 1 91.31 133 LYS B C 1
ATOM 3718 O O . LYS B 1 133 ? 0.968 -14.312 -23.047 1 91.31 133 LYS B O 1
ATOM 3723 N N . GLY B 1 134 ? -0.386 -15.477 -21.797 1 91.31 134 GLY B N 1
ATOM 3724 C CA . GLY B 1 134 ? 0.615 -15.742 -20.781 1 91.31 134 GLY B CA 1
ATOM 3725 C C . GLY B 1 134 ? 1.716 -16.672 -21.25 1 91.31 134 GLY B C 1
ATOM 3726 O O . GLY B 1 134 ? 2.881 -16.5 -20.891 1 91.31 134 GLY B O 1
ATOM 3727 N N . PHE B 1 135 ? 1.383 -17.594 -22.094 1 92.31 135 PHE B N 1
ATOM 3728 C CA . PHE B 1 135 ? 2.355 -18.547 -22.625 1 92.31 135 PHE B CA 1
ATOM 3729 C C . PHE B 1 135 ? 3.412 -17.812 -23.453 1 92.31 135 PHE B C 1
ATOM 3731 O O . PHE B 1 135 ? 4.586 -18.188 -23.422 1 92.31 135 PHE B O 1
ATOM 3738 N N . GLY B 1 136 ? 3.068 -16.812 -24.141 1 93.06 136 GLY B N 1
ATOM 3739 C CA . GLY B 1 136 ? 4.004 -16.016 -24.922 1 93.06 136 GLY B CA 1
ATOM 3740 C C . GLY B 1 136 ? 5.035 -15.297 -24.078 1 93.06 136 GLY B C 1
ATOM 3741 O O . GLY B 1 136 ? 6.227 -15.32 -24.391 1 93.06 136 GLY B O 1
ATOM 3742 N N . MET B 1 137 ? 4.551 -14.625 -23.062 1 94.56 137 MET B N 1
ATOM 3743 C CA . MET B 1 137 ? 5.5 -13.922 -22.203 1 94.56 137 MET B CA 1
ATOM 3744 C C . MET B 1 137 ? 6.414 -14.914 -21.484 1 94.56 137 MET B C 1
ATOM 3746 O O . MET B 1 137 ? 7.594 -14.625 -21.266 1 94.56 137 MET B O 1
ATOM 3750 N N . TYR B 1 138 ? 5.887 -16.094 -21.141 1 94.81 138 TYR B N 1
ATOM 3751 C CA . TYR B 1 138 ? 6.699 -17.156 -20.547 1 94.81 138 TYR B CA 1
ATOM 3752 C C . TYR B 1 138 ? 7.805 -17.578 -21.5 1 94.81 138 TYR B C 1
ATOM 3754 O O . TYR B 1 138 ? 8.977 -17.641 -21.109 1 94.81 138 TYR B O 1
ATOM 3762 N N . LYS B 1 139 ? 7.473 -17.875 -22.734 1 94.88 139 LYS B N 1
ATOM 3763 C CA . LYS B 1 139 ? 8.43 -18.297 -23.766 1 94.88 139 LYS B CA 1
ATOM 3764 C C . LYS B 1 139 ? 9.516 -17.25 -23.953 1 94.88 139 LYS B C 1
ATOM 3766 O O . LYS B 1 139 ? 10.695 -17.594 -24.062 1 94.88 139 LYS B O 1
ATOM 3771 N N . LYS B 1 140 ? 9.133 -16.031 -24.016 1 97 140 LYS B N 1
ATOM 3772 C CA . LYS B 1 140 ? 10.086 -14.945 -24.188 1 97 140 LYS B CA 1
ATOM 3773 C C . LYS B 1 140 ? 11.086 -14.898 -23.031 1 97 140 LYS B C 1
ATOM 3775 O O . LYS B 1 140 ? 12.281 -14.719 -23.25 1 97 140 LYS B O 1
ATOM 3780 N N . ALA B 1 141 ? 10.609 -15.023 -21.812 1 97.81 141 ALA B N 1
ATOM 3781 C CA . ALA B 1 141 ? 11.484 -15.016 -20.641 1 97.81 141 ALA B CA 1
ATOM 3782 C C . ALA B 1 141 ? 12.5 -16.156 -20.719 1 97.81 141 ALA B C 1
ATOM 3784 O O . ALA B 1 141 ? 13.688 -15.961 -20.438 1 97.81 141 ALA B O 1
ATOM 3785 N N . VAL B 1 142 ? 12.023 -17.344 -21.062 1 96.75 142 VAL B N 1
ATOM 3786 C CA . VAL B 1 142 ? 12.883 -18.516 -21.172 1 96.75 142 VAL B CA 1
ATOM 3787 C C . VAL B 1 142 ? 13.953 -18.281 -22.234 1 96.75 142 VAL B C 1
ATOM 3789 O O . VAL B 1 142 ? 15.133 -18.547 -22.016 1 96.75 142 VAL B O 1
ATOM 3792 N N . GLU B 1 143 ? 13.539 -17.734 -23.359 1 97.31 143 GLU B N 1
ATOM 3793 C CA . GLU B 1 143 ? 14.469 -17.453 -24.453 1 97.31 143 GLU B CA 1
ATOM 3794 C C . GLU B 1 143 ? 15.547 -16.469 -24.016 1 97.31 143 GLU B C 1
ATOM 3796 O O . GLU B 1 143 ? 16.734 -16.656 -24.312 1 97.31 143 GLU B O 1
ATOM 3801 N N . LEU B 1 144 ? 15.133 -15.422 -23.391 1 98.19 144 LEU B N 1
ATOM 3802 C CA . LEU B 1 144 ? 16.078 -14.406 -22.938 1 98.19 144 LEU B CA 1
ATOM 3803 C C . LEU B 1 144 ? 17.047 -14.977 -21.906 1 98.19 144 LEU B C 1
ATOM 3805 O O . LEU B 1 144 ? 18.234 -14.664 -21.938 1 98.19 144 LEU B O 1
ATOM 3809 N N . ALA B 1 145 ? 16.547 -15.789 -21 1 98.25 145 ALA B N 1
ATOM 3810 C CA . ALA B 1 145 ? 17.391 -16.422 -20 1 98.25 145 ALA B CA 1
ATOM 3811 C C . ALA B 1 145 ? 18.469 -17.281 -20.656 1 98.25 145 ALA B C 1
ATOM 3813 O O . ALA B 1 145 ? 19.641 -17.188 -20.297 1 98.25 145 ALA B O 1
ATOM 3814 N N . GLU B 1 146 ? 18.031 -18.109 -21.578 1 97.25 146 GLU B N 1
ATOM 3815 C CA . GLU B 1 146 ? 18.938 -19.031 -22.266 1 97.25 146 GLU B CA 1
ATOM 3816 C C . GLU B 1 146 ? 19.969 -18.266 -23.094 1 97.25 146 GLU B C 1
ATOM 3818 O O . GLU B 1 146 ? 21.156 -18.594 -23.062 1 97.25 146 GLU B O 1
ATOM 3823 N N . ALA B 1 147 ? 19.516 -17.312 -23.812 1 97.88 147 ALA B N 1
ATOM 3824 C CA . ALA B 1 147 ? 20.375 -16.562 -24.719 1 97.88 147 ALA B CA 1
ATOM 3825 C C . ALA B 1 147 ? 21.453 -15.797 -23.969 1 97.88 147 ALA B C 1
ATOM 3827 O O . ALA B 1 147 ? 22.562 -15.57 -24.484 1 97.88 147 ALA B O 1
ATOM 3828 N N . ASN B 1 148 ? 21.203 -15.406 -22.719 1 98.12 148 ASN B N 1
ATOM 3829 C CA . ASN B 1 148 ? 22.109 -14.484 -22.031 1 98.12 148 ASN B CA 1
ATOM 3830 C C . ASN B 1 148 ? 22.719 -15.109 -20.781 1 98.12 148 ASN B C 1
ATOM 3832 O O . ASN B 1 148 ? 23.547 -14.5 -20.109 1 98.12 148 ASN B O 1
ATOM 3836 N N . GLY B 1 149 ? 22.281 -16.328 -20.438 1 97.94 149 GLY B N 1
ATOM 3837 C CA . GLY B 1 149 ? 22.734 -16.938 -19.203 1 97.94 149 GLY B CA 1
ATOM 3838 C C . GLY B 1 149 ? 22.172 -16.266 -17.969 1 97.94 149 GLY B C 1
ATOM 3839 O O . GLY B 1 149 ? 22.859 -16.125 -16.953 1 97.94 149 GLY B O 1
ATOM 3840 N N . TRP B 1 150 ? 20.969 -15.711 -18.062 1 98.75 150 TRP B N 1
ATOM 3841 C CA . TRP B 1 150 ? 20.312 -15.031 -16.953 1 98.75 150 TRP B CA 1
ATOM 3842 C C . TRP B 1 150 ? 19.641 -16.031 -16.016 1 98.75 150 TRP B C 1
ATOM 3844 O O . TRP B 1 150 ? 19.391 -17.172 -16.406 1 98.75 150 TRP B O 1
ATOM 3854 N N . PHE B 1 151 ? 19.469 -15.664 -14.758 1 98.75 151 PHE B N 1
ATOM 3855 C CA . PHE B 1 151 ? 18.734 -16.453 -13.789 1 98.75 151 PHE B CA 1
ATOM 3856 C C . PHE B 1 151 ? 17.234 -16.344 -14.031 1 98.75 151 PHE B C 1
ATOM 3858 O O . PHE B 1 151 ? 16.641 -15.281 -13.852 1 98.75 151 PHE B O 1
ATOM 3865 N N . LEU B 1 152 ? 16.625 -17.422 -14.5 1 98.5 152 LEU B N 1
ATOM 3866 C CA . LEU B 1 152 ? 15.172 -17.484 -14.648 1 98.5 152 LEU B CA 1
ATOM 3867 C C . LEU B 1 152 ? 14.5 -17.812 -13.32 1 98.5 152 LEU B C 1
ATOM 3869 O O . LEU B 1 152 ? 14.781 -18.844 -12.719 1 98.5 152 LEU B O 1
ATOM 3873 N N . ALA B 1 153 ? 13.555 -16.969 -12.852 1 98.31 153 ALA B N 1
ATOM 3874 C CA . ALA B 1 153 ? 12.938 -17.094 -11.539 1 98.31 153 ALA B CA 1
ATOM 3875 C C . ALA B 1 153 ? 12.055 -18.344 -11.469 1 98.31 153 ALA B C 1
ATOM 3877 O O . ALA B 1 153 ? 11.945 -18.969 -10.414 1 98.31 153 ALA B O 1
ATOM 3878 N N . ARG B 1 154 ? 11.336 -18.672 -12.547 1 97.75 154 ARG B N 1
ATOM 3879 C CA . ARG B 1 154 ? 10.539 -19.875 -12.695 1 97.75 154 ARG B CA 1
ATOM 3880 C C . ARG B 1 154 ? 9.406 -19.922 -11.672 1 97.75 154 ARG B C 1
ATOM 3882 O O . ARG B 1 154 ? 9.219 -20.922 -10.984 1 97.75 154 ARG B O 1
ATOM 3889 N N . GLN B 1 155 ? 8.664 -18.828 -11.594 1 98.25 155 GLN B N 1
ATOM 3890 C CA . GLN B 1 155 ? 7.641 -18.688 -10.562 1 98.25 155 GLN B CA 1
ATOM 3891 C C . GLN B 1 155 ? 6.586 -19.781 -10.68 1 98.25 155 GLN B C 1
ATOM 3893 O O . GLN B 1 155 ? 5.926 -20.125 -9.695 1 98.25 155 GLN B O 1
ATOM 3898 N N . PHE B 1 156 ? 6.441 -20.391 -11.859 1 97.94 156 PHE B N 1
ATOM 3899 C CA . PHE B 1 156 ? 5.359 -21.344 -12.109 1 97.94 156 PHE B CA 1
ATOM 3900 C C . PHE B 1 156 ? 5.809 -22.766 -11.805 1 97.94 156 PHE B C 1
ATOM 3902 O O . PHE B 1 156 ? 4.988 -23.688 -11.773 1 97.94 156 PHE B O 1
ATOM 3909 N N . GLU B 1 157 ? 7.121 -22.953 -11.555 1 97.62 157 GLU B N 1
ATOM 3910 C CA . GLU B 1 157 ? 7.648 -24.312 -11.438 1 97.62 157 GLU B CA 1
ATOM 3911 C C . GLU B 1 157 ? 8.406 -24.5 -10.125 1 97.62 157 GLU B C 1
ATOM 3913 O O . GLU B 1 157 ? 8.461 -25.609 -9.586 1 97.62 157 GLU B O 1
ATOM 3918 N N . THR B 1 158 ? 9 -23.469 -9.617 1 97.62 158 THR B N 1
ATOM 3919 C CA . THR B 1 158 ? 9.969 -23.609 -8.539 1 97.62 158 THR B CA 1
ATOM 3920 C C . THR B 1 158 ? 9.266 -23.969 -7.227 1 97.62 158 THR B C 1
ATOM 3922 O O . THR B 1 158 ? 8.203 -23.422 -6.926 1 97.62 158 THR B O 1
ATOM 3925 N N . GLU B 1 159 ? 9.922 -24.812 -6.457 1 97.44 159 GLU B N 1
ATOM 3926 C CA . GLU B 1 159 ? 9.406 -25.203 -5.152 1 97.44 159 GLU B CA 1
ATOM 3927 C C . GLU B 1 159 ? 9.469 -24.062 -4.152 1 97.44 159 GLU B C 1
ATOM 3929 O O . GLU B 1 159 ? 8.719 -24.031 -3.174 1 97.44 159 GLU B O 1
ATOM 3934 N N . ALA B 1 160 ? 10.328 -23.078 -4.414 1 98.5 160 ALA B N 1
ATOM 3935 C CA . ALA B 1 160 ? 10.5 -21.922 -3.529 1 98.5 160 ALA B CA 1
ATOM 3936 C C . ALA B 1 160 ? 9.188 -21.156 -3.383 1 98.5 160 ALA B C 1
ATOM 3938 O O . ALA B 1 160 ? 8.953 -20.516 -2.357 1 98.5 160 ALA B O 1
ATOM 3939 N N . ASN B 1 161 ? 8.383 -21.281 -4.438 1 98.62 161 ASN B N 1
ATOM 3940 C CA . ASN B 1 161 ? 7.105 -20.578 -4.484 1 98.62 161 ASN B CA 1
ATOM 3941 C C . ASN B 1 161 ? 6.156 -21.078 -3.393 1 98.62 161 ASN B C 1
ATOM 3943 O O . ASN B 1 161 ? 5.723 -20.297 -2.545 1 98.62 161 ASN B O 1
ATOM 3947 N N . ALA B 1 162 ? 5.91 -22.359 -3.303 1 98.81 162 ALA B N 1
ATOM 3948 C CA . ALA B 1 162 ? 5.023 -22.922 -2.287 1 98.81 162 ALA B CA 1
ATOM 3949 C C . ALA B 1 162 ? 5.695 -22.938 -0.918 1 98.81 162 ALA B C 1
ATOM 3951 O O . ALA B 1 162 ? 5.035 -22.75 0.108 1 98.81 162 ALA B O 1
ATOM 3952 N N . ALA B 1 163 ? 6.984 -23.094 -0.917 1 98.88 163 ALA B N 1
ATOM 3953 C CA . ALA B 1 163 ? 7.734 -23.219 0.33 1 98.88 163 ALA B CA 1
ATOM 3954 C C . ALA B 1 163 ? 7.594 -21.969 1.188 1 98.88 163 ALA B C 1
ATOM 3956 O O . ALA B 1 163 ? 7.48 -22.047 2.412 1 98.88 163 ALA B O 1
ATOM 3957 N N . ILE B 1 164 ? 7.57 -20.812 0.599 1 98.94 164 ILE B N 1
ATOM 3958 C CA . ILE B 1 164 ? 7.516 -19.578 1.373 1 98.94 164 ILE B CA 1
ATOM 3959 C C . ILE B 1 164 ? 6.129 -19.422 1.989 1 98.94 164 ILE B C 1
ATOM 3961 O O . ILE B 1 164 ? 5.984 -18.859 3.076 1 98.94 164 ILE B O 1
ATOM 3965 N N . HIS B 1 165 ? 5.078 -19.891 1.296 1 98.94 165 HIS B N 1
ATOM 3966 C CA . HIS B 1 165 ? 3.73 -19.812 1.847 1 98.94 165 HIS B CA 1
ATOM 3967 C C . HIS B 1 165 ? 3.537 -20.828 2.973 1 98.94 165 HIS B C 1
ATOM 3969 O O . HIS B 1 165 ? 2.791 -20.578 3.92 1 98.94 165 HIS B O 1
ATOM 3975 N N . GLU B 1 166 ? 4.227 -21.953 2.867 1 98.81 166 GLU B N 1
ATOM 3976 C CA . GLU B 1 166 ? 4.25 -22.891 3.992 1 98.81 166 GLU B CA 1
ATOM 3977 C C . GLU B 1 166 ? 4.938 -22.266 5.207 1 98.81 166 GLU B C 1
ATOM 3979 O O . GLU B 1 166 ? 4.453 -22.406 6.332 1 98.81 166 GLU B O 1
ATOM 3984 N N . ALA B 1 167 ? 5.98 -21.531 4.969 1 98.75 167 ALA B N 1
ATOM 3985 C CA . ALA B 1 167 ? 6.852 -21.031 6.031 1 98.75 167 ALA B CA 1
ATOM 3986 C C . ALA B 1 167 ? 6.332 -19.719 6.598 1 98.75 167 ALA B C 1
ATOM 3988 O O . ALA B 1 167 ? 6.754 -19.281 7.672 1 98.75 167 ALA B O 1
ATOM 3989 N N . THR B 1 168 ? 5.383 -19.031 5.883 1 98.81 168 THR B N 1
ATOM 3990 C CA . THR B 1 168 ? 4.914 -17.719 6.328 1 98.81 168 THR B CA 1
ATOM 3991 C C . THR B 1 168 ? 3.389 -17.672 6.328 1 98.81 168 THR B C 1
ATOM 3993 O O . THR B 1 168 ? 2.752 -17.906 7.355 1 98.81 168 THR B O 1
ATOM 3996 N N . THR B 1 169 ? 2.75 -17.672 5.148 1 98.88 169 THR B N 1
ATOM 3997 C CA . THR B 1 169 ? 1.312 -17.484 5.012 1 98.88 169 THR B CA 1
ATOM 3998 C C . THR B 1 169 ? 0.547 -18.484 5.879 1 98.88 169 THR B C 1
ATOM 4000 O O . THR B 1 169 ? -0.347 -18.094 6.637 1 98.88 169 THR B O 1
ATOM 4003 N N . ALA B 1 170 ? 0.926 -19.734 5.734 1 98.88 170 ALA B N 1
ATOM 4004 C CA . ALA B 1 170 ? 0.237 -20.781 6.48 1 98.88 170 ALA B CA 1
ATOM 4005 C C . ALA B 1 170 ? 0.473 -20.625 7.98 1 98.88 170 ALA B C 1
ATOM 4007 O O . ALA B 1 170 ? -0.46 -20.75 8.781 1 98.88 170 ALA B O 1
ATOM 4008 N N . ARG B 1 171 ? 1.694 -20.359 8.352 1 98.56 171 ARG B N 1
ATOM 4009 C CA . ARG B 1 171 ? 2.039 -20.172 9.75 1 98.56 171 ARG B CA 1
ATOM 4010 C C . ARG B 1 171 ? 1.279 -19 10.352 1 98.56 171 ARG B C 1
ATOM 4012 O O . ARG B 1 171 ? 0.821 -19.062 11.492 1 98.56 171 ARG B O 1
ATOM 4019 N N . GLU B 1 172 ? 1.194 -17.953 9.609 1 98.88 172 GLU B N 1
ATOM 4020 C CA . GLU B 1 172 ? 0.458 -16.781 10.07 1 98.88 172 GLU B CA 1
ATOM 4021 C C . GLU B 1 172 ? -1.01 -17.109 10.32 1 98.88 172 GLU B C 1
ATOM 4023 O O . GLU B 1 172 ? -1.575 -16.703 11.336 1 98.88 172 GLU B O 1
ATOM 4028 N N . ILE B 1 173 ? -1.644 -17.844 9.375 1 98.94 173 ILE B N 1
ATOM 4029 C CA . ILE B 1 173 ? -3.049 -18.203 9.508 1 98.94 173 ILE B CA 1
ATOM 4030 C C . ILE B 1 173 ? -3.24 -19.062 10.758 1 98.94 173 ILE B C 1
ATOM 4032 O O . ILE B 1 173 ? -4.141 -18.812 11.562 1 98.94 173 ILE B O 1
ATOM 4036 N N . ILE B 1 174 ? -2.352 -20.047 10.961 1 98.81 174 ILE B N 1
ATOM 4037 C CA . ILE B 1 174 ? -2.439 -20.953 12.109 1 98.81 174 ILE B CA 1
ATOM 4038 C C . ILE B 1 174 ? -2.342 -20.141 13.398 1 98.81 174 ILE B C 1
ATOM 4040 O O . ILE B 1 174 ? -3.16 -20.297 14.305 1 98.81 174 ILE B O 1
ATOM 4044 N N . ASN B 1 175 ? -1.393 -19.203 13.461 1 98.75 175 ASN B N 1
ATOM 4045 C CA . ASN B 1 175 ? -1.128 -18.469 14.688 1 98.75 175 ASN B CA 1
ATOM 4046 C C . ASN B 1 175 ? -2.178 -17.391 14.93 1 98.75 175 ASN B C 1
ATOM 4048 O O . ASN B 1 175 ? -2.562 -17.141 16.078 1 98.75 175 ASN B O 1
ATOM 4052 N N . ASP B 1 176 ? -2.617 -16.703 13.906 1 98.75 176 ASP B N 1
ATOM 4053 C CA . ASP B 1 176 ? -3.617 -15.648 14.07 1 98.75 176 ASP B CA 1
ATOM 4054 C C . ASP B 1 176 ? -4.957 -16.234 14.516 1 98.75 176 ASP B C 1
ATOM 4056 O O . ASP B 1 176 ? -5.703 -15.586 15.258 1 98.75 176 ASP B O 1
ATOM 4060 N N . PHE B 1 177 ? -5.254 -17.438 14.062 1 98.75 177 PHE B N 1
ATOM 4061 C CA . PHE B 1 177 ? -6.512 -18.094 14.414 1 98.75 177 PHE B CA 1
ATOM 4062 C C . PHE B 1 177 ? -6.332 -19.016 15.602 1 98.75 177 PHE B C 1
ATOM 4064 O O . PHE B 1 177 ? -7.207 -19.828 15.898 1 98.75 177 PHE B O 1
ATOM 4071 N N . ALA B 1 178 ? -5.117 -18.969 16.219 1 97.88 178 ALA B N 1
ATOM 4072 C CA . ALA B 1 178 ? -4.898 -19.859 17.359 1 97.88 178 ALA B CA 1
ATOM 4073 C C . ALA B 1 178 ? -6.004 -19.703 18.391 1 97.88 178 ALA B C 1
ATOM 4075 O O . ALA B 1 178 ? -6.262 -18.594 18.875 1 97.88 178 ALA B O 1
ATOM 4076 N N . GLY B 1 179 ? -6.684 -20.781 18.703 1 96.12 179 GLY B N 1
ATOM 4077 C CA . GLY B 1 179 ? -7.762 -20.766 19.688 1 96.12 179 GLY B CA 1
ATOM 4078 C C . GLY B 1 179 ? -9.07 -20.25 19.109 1 96.12 179 GLY B C 1
ATOM 4079 O O . GLY B 1 179 ? -10.039 -20.062 19.859 1 96.12 179 GLY B O 1
ATOM 4080 N N . SER B 1 180 ? -9.125 -20.016 17.812 1 97.81 180 SER B N 1
ATOM 4081 C CA . SER B 1 180 ? -10.328 -19.516 17.156 1 97.81 180 SER B CA 1
ATOM 4082 C C . SER B 1 180 ? -10.828 -20.5 16.109 1 97.81 180 SER B C 1
ATOM 4084 O O . SER B 1 180 ? -10.047 -21.281 15.562 1 97.81 180 SER B O 1
ATOM 4086 N N . ARG B 1 181 ? -12.07 -20.453 15.922 1 98 181 ARG B N 1
ATOM 4087 C CA . ARG B 1 181 ? -12.711 -21.266 14.891 1 98 181 ARG B CA 1
ATOM 4088 C C . ARG B 1 181 ? -12.328 -20.781 13.5 1 98 181 ARG B C 1
ATOM 4090 O O . ARG B 1 181 ? -12.156 -19.594 13.273 1 98 181 ARG B O 1
ATOM 4097 N N . LEU B 1 182 ? -12.102 -21.656 12.602 1 98.88 182 LEU B N 1
ATOM 4098 C CA . LEU B 1 182 ? -11.93 -21.438 11.172 1 98.88 182 LEU B CA 1
ATOM 4099 C C . LEU B 1 182 ? -12.477 -22.625 10.375 1 98.88 182 LEU B C 1
ATOM 4101 O O . LEU B 1 182 ? -11.984 -23.75 10.5 1 98.88 182 LEU B O 1
ATOM 4105 N N . ASP B 1 183 ? -13.5 -22.312 9.594 1 98.88 183 ASP B N 1
ATOM 4106 C CA . ASP B 1 183 ? -14.172 -23.406 8.906 1 98.88 183 ASP B CA 1
ATOM 4107 C C . ASP B 1 183 ? -13.758 -23.484 7.441 1 98.88 183 ASP B C 1
ATOM 4109 O O . ASP B 1 183 ? -13.641 -24.578 6.879 1 98.88 183 ASP B O 1
ATOM 4113 N N . TYR B 1 184 ? -13.547 -22.328 6.828 1 98.88 184 TYR B N 1
ATOM 4114 C CA . TYR B 1 184 ? -13.266 -22.281 5.398 1 98.88 184 TYR B CA 1
ATOM 4115 C C . TYR B 1 184 ? -12.102 -21.344 5.105 1 98.88 184 TYR B C 1
ATOM 4117 O O . TYR B 1 184 ? -11.977 -20.297 5.738 1 98.88 184 TYR B O 1
ATOM 4125 N N . LEU B 1 185 ? -11.312 -21.75 4.211 1 98.94 185 LEU B N 1
ATOM 4126 C CA . LEU B 1 185 ? -10.367 -20.859 3.533 1 98.94 185 LEU B CA 1
ATOM 4127 C C . LEU B 1 185 ? -10.703 -20.75 2.049 1 98.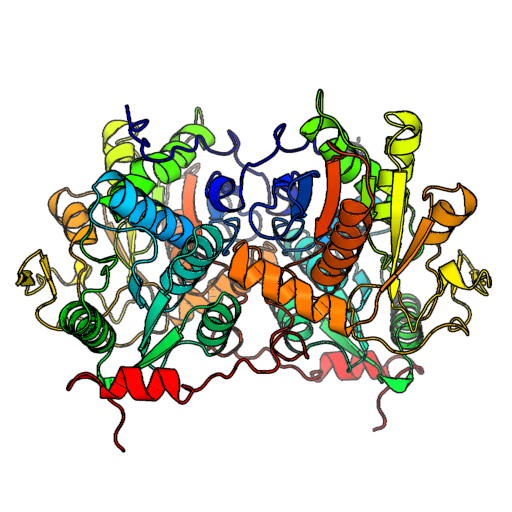94 185 LEU B C 1
ATOM 4129 O O . LEU B 1 185 ? -10.836 -21.766 1.357 1 98.94 185 LEU B O 1
ATOM 4133 N N . VAL B 1 186 ? -10.891 -19.531 1.584 1 98.94 186 VAL B N 1
ATOM 4134 C CA . VAL B 1 186 ? -11.172 -19.297 0.173 1 98.94 186 VAL B CA 1
ATOM 4135 C C . VAL B 1 186 ? -9.977 -18.594 -0.479 1 98.94 186 VAL B C 1
ATOM 4137 O O . VAL B 1 186 ? -9.531 -17.547 -0.009 1 98.94 186 VAL B O 1
ATOM 4140 N N . THR B 1 187 ? -9.461 -19.156 -1.507 1 98.88 187 THR B N 1
ATOM 4141 C CA . THR B 1 187 ? -8.383 -18.531 -2.266 1 98.88 187 THR B CA 1
ATOM 4142 C C . THR B 1 187 ? -8.523 -18.828 -3.756 1 98.88 187 THR B C 1
ATOM 4144 O O . THR B 1 187 ? -9.219 -19.781 -4.137 1 98.88 187 THR B O 1
ATOM 4147 N N . GLY B 1 188 ? -8.062 -17.906 -4.59 1 98.5 188 GLY B N 1
ATOM 4148 C CA . GLY B 1 188 ? -7.801 -18.203 -5.984 1 98.5 188 GLY B CA 1
ATOM 4149 C C . GLY B 1 188 ? -6.379 -18.688 -6.238 1 98.5 188 GLY B C 1
ATOM 4150 O O . GLY B 1 188 ? -5.68 -19.094 -5.305 1 98.5 188 GLY B O 1
ATOM 4151 N N . TYR B 1 189 ? -6.035 -18.75 -7.523 1 98.25 189 TYR B N 1
ATOM 4152 C CA . TYR B 1 189 ? -4.668 -19.156 -7.832 1 98.25 189 TYR B CA 1
ATOM 4153 C C . TYR B 1 189 ? -4.152 -18.422 -9.062 1 98.25 189 TYR B C 1
ATOM 4155 O O . TYR B 1 189 ? -4.914 -18.141 -10 1 98.25 189 TYR B O 1
ATOM 4163 N N . GLY B 1 190 ? -2.928 -17.969 -8.961 1 96.69 190 GLY B N 1
ATOM 4164 C CA . GLY B 1 190 ? -2.109 -17.594 -10.102 1 96.69 190 GLY B CA 1
ATOM 4165 C C . GLY B 1 190 ? -1.04 -18.625 -10.43 1 96.69 190 GLY B C 1
ATOM 4166 O O . GLY B 1 190 ? -1.274 -19.531 -11.227 1 96.69 190 GLY B O 1
ATOM 4167 N N . THR B 1 191 ? -0.019 -18.594 -9.602 1 97.5 191 THR B N 1
ATOM 4168 C CA . THR B 1 191 ? 1.035 -19.594 -9.727 1 97.5 191 THR B CA 1
ATOM 4169 C C . THR B 1 191 ? 0.687 -20.859 -8.938 1 97.5 191 THR B C 1
ATOM 4171 O O . THR B 1 191 ? 1.193 -21.938 -9.227 1 97.5 191 THR B O 1
ATOM 4174 N N . GLY B 1 192 ? -0.122 -20.75 -7.938 1 98.44 192 GLY B N 1
ATOM 4175 C CA . GLY B 1 192 ? -0.545 -21.875 -7.133 1 98.44 192 GLY B CA 1
ATOM 4176 C C . GLY B 1 192 ? 0.228 -22.016 -5.832 1 98.44 192 GLY B C 1
ATOM 4177 O O . GLY B 1 192 ? -0.07 -22.891 -5.016 1 98.44 192 GLY B O 1
ATOM 4178 N N . GLY B 1 193 ? 1.172 -21.078 -5.598 1 98.69 193 GLY B N 1
ATOM 4179 C CA . GLY B 1 193 ? 2.006 -21.156 -4.41 1 98.69 193 GLY B CA 1
ATOM 4180 C C . GLY B 1 193 ? 1.219 -21.031 -3.117 1 98.69 193 GLY B C 1
ATOM 4181 O O . GLY B 1 193 ? 1.474 -21.766 -2.156 1 98.69 193 GLY B O 1
ATOM 4182 N N . THR B 1 194 ? 0.258 -20.141 -3.045 1 98.81 194 THR B N 1
ATOM 4183 C CA . THR B 1 194 ? -0.521 -19.891 -1.837 1 98.81 194 THR B CA 1
ATOM 4184 C C . THR B 1 194 ? -1.307 -21.141 -1.438 1 98.81 194 THR B C 1
ATOM 4186 O O . THR B 1 194 ? -1.167 -21.641 -0.317 1 98.81 194 THR B O 1
ATOM 4189 N N . VAL B 1 195 ? -2.082 -21.719 -2.377 1 98.81 195 VAL B N 1
ATOM 4190 C CA . VAL B 1 195 ? -2.926 -22.844 -2.02 1 98.81 195 VAL B CA 1
ATOM 4191 C C . VAL B 1 195 ? -2.055 -24.062 -1.702 1 98.81 195 VAL B C 1
ATOM 4193 O O . VAL B 1 195 ? -2.369 -24.844 -0.798 1 98.81 195 VAL B O 1
ATOM 4196 N N . ALA B 1 196 ? -0.931 -24.219 -2.43 1 98.88 196 ALA B N 1
ATOM 4197 C CA . ALA B 1 196 ? -0.047 -25.359 -2.17 1 98.88 196 ALA B CA 1
ATOM 4198 C C . ALA B 1 196 ? 0.603 -25.234 -0.793 1 98.88 196 ALA B C 1
ATOM 4200 O O . ALA B 1 196 ? 0.534 -26.172 0.012 1 98.88 196 ALA B O 1
ATOM 4201 N N . GLY B 1 197 ? 1.213 -24.078 -0.517 1 98.88 197 GLY B N 1
ATOM 4202 C CA . GLY B 1 197 ? 1.893 -23.891 0.754 1 98.88 197 GLY B CA 1
ATOM 4203 C C . GLY B 1 197 ? 0.951 -23.906 1.943 1 98.88 197 GLY B C 1
ATOM 4204 O O . GLY B 1 197 ? 1.256 -24.531 2.969 1 98.88 197 GLY B O 1
ATOM 4205 N N . VAL B 1 198 ? -0.174 -23.281 1.826 1 98.88 198 VAL B N 1
ATOM 4206 C CA . VAL B 1 198 ? -1.151 -23.219 2.908 1 98.88 198 VAL B CA 1
ATOM 4207 C C . VAL B 1 198 ? -1.802 -24.594 3.08 1 98.88 198 VAL B C 1
ATOM 4209 O O . VAL B 1 198 ? -2.035 -25.047 4.207 1 98.88 198 VAL B O 1
ATOM 4212 N N . GLY B 1 199 ? -2.086 -25.25 1.934 1 98.81 199 GLY B N 1
ATOM 4213 C CA . GLY B 1 199 ? -2.652 -26.578 1.979 1 98.81 199 GLY B CA 1
ATOM 4214 C C . GLY B 1 199 ? -1.785 -27.578 2.732 1 98.81 199 GLY B C 1
ATOM 4215 O O . GLY B 1 199 ? -2.291 -28.375 3.521 1 98.81 199 GLY B O 1
ATOM 4216 N N . ARG B 1 200 ? -0.435 -27.531 2.543 1 98.69 200 ARG B N 1
ATOM 4217 C CA . ARG B 1 200 ? 0.506 -28.391 3.246 1 98.69 200 ARG B CA 1
ATOM 4218 C C . ARG B 1 200 ? 0.291 -28.328 4.754 1 98.69 200 ARG B C 1
ATOM 4220 O O . ARG B 1 200 ? 0.271 -29.359 5.43 1 98.69 200 ARG B O 1
ATOM 4227 N N . VAL B 1 201 ? 0.089 -27.125 5.238 1 98.75 201 VAL B N 1
ATOM 4228 C CA . VAL B 1 201 ? 0.07 -26.891 6.68 1 98.75 201 VAL B CA 1
ATOM 4229 C C . VAL B 1 201 ? -1.334 -27.141 7.223 1 98.75 201 VAL B C 1
ATOM 4231 O O . VAL B 1 201 ? -1.499 -27.812 8.25 1 98.75 201 VAL B O 1
ATOM 4234 N N . LEU B 1 202 ? -2.375 -26.656 6.527 1 98.56 202 LEU B N 1
ATOM 4235 C CA . LEU B 1 202 ? -3.736 -26.812 7.027 1 98.56 202 LEU B CA 1
ATOM 4236 C C . LEU B 1 202 ? -4.125 -28.297 7.082 1 98.56 202 LEU B C 1
ATOM 4238 O O . LEU B 1 202 ? -4.797 -28.734 8.016 1 98.56 202 LEU B O 1
ATOM 4242 N N . ARG B 1 203 ? -3.691 -29.078 6.113 1 98.56 203 ARG B N 1
ATOM 4243 C CA . ARG B 1 203 ? -4.023 -30.5 6.094 1 98.56 203 ARG B CA 1
ATOM 4244 C C . ARG B 1 203 ? -3.35 -31.234 7.25 1 98.56 203 ARG B C 1
ATOM 4246 O O . ARG B 1 203 ? -3.865 -32.25 7.738 1 98.56 203 ARG B O 1
ATOM 4253 N N . ARG B 1 204 ? -2.279 -30.703 7.711 1 98.12 204 ARG B N 1
ATOM 4254 C CA . ARG B 1 204 ? -1.535 -31.312 8.805 1 98.12 204 ARG B CA 1
ATOM 4255 C C . ARG B 1 204 ? -2.031 -30.812 10.156 1 98.12 204 ARG B C 1
ATOM 4257 O O . ARG B 1 204 ? -2.201 -31.594 11.094 1 98.12 204 ARG B O 1
ATOM 4264 N N . GLU B 1 205 ? -2.326 -29.562 10.25 1 98.06 205 GLU B N 1
ATOM 4265 C CA . GLU B 1 205 ? -2.498 -28.953 11.562 1 98.06 205 GLU B CA 1
ATOM 4266 C C . GLU B 1 205 ? -3.965 -28.625 11.836 1 98.06 205 GLU B C 1
ATOM 4268 O O . GLU B 1 205 ? -4.387 -28.547 12.992 1 98.06 205 GLU B O 1
ATOM 4273 N N . ARG B 1 206 ? -4.719 -28.406 10.797 1 98.31 206 ARG B N 1
ATOM 4274 C CA . ARG B 1 206 ? -6.148 -28.141 10.906 1 98.31 206 ARG B CA 1
ATOM 4275 C C . ARG B 1 206 ? -6.918 -28.812 9.773 1 98.31 206 ARG B C 1
ATOM 4277 O O . ARG B 1 206 ? -7.574 -28.125 8.977 1 98.31 206 ARG B O 1
ATOM 4284 N N . PRO B 1 207 ? -6.906 -30.094 9.789 1 98 207 PRO B N 1
ATOM 4285 C CA . PRO B 1 207 ? -7.477 -30.828 8.656 1 98 207 PRO B CA 1
ATOM 4286 C C . PRO B 1 207 ? -8.984 -30.609 8.516 1 98 207 PRO B C 1
ATOM 4288 O O . PRO B 1 207 ? -9.562 -30.953 7.48 1 98 207 PRO B O 1
ATOM 4291 N N . GLU B 1 208 ? -9.602 -30.016 9.508 1 97.69 208 GLU B N 1
ATOM 4292 C CA . GLU B 1 208 ? -11.047 -29.781 9.477 1 97.69 208 GLU B CA 1
ATOM 4293 C C . GLU B 1 208 ? -11.391 -28.578 8.617 1 97.69 208 GLU B C 1
ATOM 4295 O O . GLU B 1 208 ? -12.547 -28.391 8.227 1 97.69 208 GLU B O 1
ATOM 4300 N N . VAL B 1 209 ? -10.438 -27.688 8.383 1 98.75 209 VAL B N 1
ATOM 4301 C CA . VAL B 1 209 ? -10.688 -26.5 7.578 1 98.75 209 VAL B CA 1
ATOM 4302 C C . VAL B 1 209 ? -10.914 -26.891 6.121 1 98.75 209 VAL B C 1
ATOM 4304 O O . VAL B 1 209 ? -10.086 -27.578 5.523 1 98.75 209 VAL B O 1
ATOM 4307 N N . ARG B 1 210 ? -12.023 -26.516 5.559 1 98.75 210 ARG B N 1
ATOM 4308 C CA . ARG B 1 210 ? -12.297 -26.734 4.145 1 98.75 210 ARG B CA 1
ATOM 4309 C C . ARG B 1 210 ? -11.648 -25.656 3.287 1 98.75 210 ARG B C 1
ATOM 4311 O O . ARG B 1 210 ? -11.797 -24.453 3.561 1 98.75 210 ARG B O 1
ATOM 4318 N N . ILE B 1 211 ? -10.906 -26.047 2.301 1 98.88 211 ILE B N 1
ATOM 4319 C CA . ILE B 1 211 ? -10.25 -25.109 1.386 1 98.88 211 ILE B CA 1
ATOM 4320 C C . ILE B 1 211 ? -11.039 -25.047 0.078 1 98.88 211 ILE B C 1
ATOM 4322 O O . ILE B 1 211 ? -11.273 -26.062 -0.567 1 98.88 211 ILE B O 1
ATOM 4326 N N . VAL B 1 212 ? -11.453 -23.859 -0.256 1 98.88 212 VAL B N 1
ATOM 4327 C CA . VAL B 1 212 ? -12.195 -23.594 -1.483 1 98.88 212 VAL B CA 1
ATOM 4328 C C . VAL B 1 212 ? -11.297 -22.875 -2.48 1 98.88 212 VAL B C 1
ATOM 4330 O O . VAL B 1 212 ? -10.773 -21.797 -2.182 1 98.88 212 VAL B O 1
ATOM 4333 N N . LEU B 1 213 ? -11.109 -23.453 -3.627 1 98.81 213 LEU B N 1
ATOM 4334 C CA . LEU B 1 213 ? -10.328 -22.859 -4.707 1 98.81 213 LEU B CA 1
ATOM 4335 C C . LEU B 1 213 ? -11.234 -22.203 -5.738 1 98.81 213 LEU B C 1
ATOM 4337 O O . LEU B 1 213 ? -12.164 -22.844 -6.254 1 98.81 213 LEU B O 1
ATOM 4341 N N . ALA B 1 214 ? -11 -20.922 -6 1 98.75 214 ALA B N 1
ATOM 4342 C CA . ALA B 1 214 ? -11.836 -20.188 -6.949 1 98.75 214 ALA B CA 1
ATOM 4343 C C . ALA B 1 214 ? -11.094 -19.969 -8.266 1 98.75 214 ALA B C 1
ATOM 4345 O O . ALA B 1 214 ? -9.875 -19.812 -8.289 1 98.75 214 ALA B O 1
ATOM 4346 N N . GLU B 1 215 ? -11.758 -19.969 -9.328 1 98.56 215 GLU B N 1
ATOM 4347 C CA . GLU B 1 215 ? -11.203 -19.641 -10.641 1 98.56 215 GLU B CA 1
ATOM 4348 C C . GLU B 1 215 ? -12.242 -18.938 -11.508 1 98.56 215 GLU B C 1
ATOM 4350 O O . GLU B 1 215 ? -13.438 -18.969 -11.219 1 98.56 215 GLU B O 1
ATOM 4355 N N . PRO B 1 216 ? -11.82 -18.172 -12.555 1 98.56 216 PRO B N 1
ATOM 4356 C CA . PRO B 1 216 ? -12.781 -17.484 -13.422 1 98.56 216 PRO B CA 1
ATOM 4357 C C . PRO B 1 216 ? -13.766 -18.438 -14.086 1 98.56 216 PRO B C 1
ATOM 4359 O O . PRO B 1 216 ? -13.375 -19.5 -14.562 1 98.56 216 PRO B O 1
ATOM 4362 N N . ALA B 1 217 ? -15.008 -18.016 -14.18 1 98.62 217 ALA B N 1
ATOM 4363 C CA . ALA B 1 217 ? -16.062 -18.875 -14.703 1 98.62 217 ALA B CA 1
ATOM 4364 C C . ALA B 1 217 ? -15.812 -19.234 -16.172 1 98.62 217 ALA B C 1
ATOM 4366 O O . ALA B 1 217 ? -16.188 -20.312 -16.625 1 98.62 217 ALA B O 1
ATOM 4367 N N . ASN B 1 218 ? -15.125 -18.359 -16.875 1 98 218 ASN B N 1
ATOM 4368 C CA . ASN B 1 218 ? -14.867 -18.609 -18.297 1 98 218 ASN B CA 1
ATOM 4369 C C . ASN B 1 218 ? -13.469 -19.172 -18.516 1 98 218 ASN B C 1
ATOM 4371 O O . ASN B 1 218 ? -12.984 -19.219 -19.641 1 98 218 ASN B O 1
ATOM 4375 N N . ALA B 1 219 ? -12.781 -19.516 -17.484 1 98.06 219 ALA B N 1
ATOM 4376 C CA . ALA B 1 219 ? -11.453 -20.141 -17.547 1 98.06 219 ALA B CA 1
ATOM 4377 C C . ALA B 1 219 ? -11.281 -21.172 -16.438 1 98.06 219 ALA B C 1
ATOM 4379 O O . ALA B 1 219 ? -10.375 -21.078 -15.617 1 98.06 219 ALA B O 1
ATOM 4380 N N . GLN B 1 220 ? -12.102 -22.188 -16.469 1 98.31 220 GLN B N 1
ATOM 4381 C CA . GLN B 1 220 ? -12.094 -23.25 -15.469 1 98.31 220 GLN B CA 1
ATOM 4382 C C . GLN B 1 220 ? -11.047 -24.312 -15.805 1 98.31 220 GLN B C 1
ATOM 4384 O O . GLN B 1 220 ? -11.398 -25.422 -16.203 1 98.31 220 GLN B O 1
ATOM 4389 N N . LEU B 1 221 ? -9.828 -23.984 -15.539 1 98.44 221 LEU B N 1
ATOM 4390 C CA . LEU B 1 221 ? -8.758 -24.922 -15.867 1 98.44 221 LEU B CA 1
ATOM 4391 C C . LEU B 1 221 ? -8.805 -26.141 -14.961 1 98.44 221 LEU B C 1
ATOM 4393 O O . LEU B 1 221 ? -8.898 -27.281 -15.445 1 98.44 221 LEU B O 1
ATOM 4397 N N . VAL B 1 222 ? -8.781 -25.938 -13.68 1 98.5 222 VAL B N 1
ATOM 4398 C CA . VAL B 1 222 ? -8.836 -27.031 -12.703 1 98.5 222 VAL B CA 1
ATOM 4399 C C . VAL B 1 222 ? -10.219 -27.688 -12.742 1 98.5 222 VAL B C 1
ATOM 4401 O O . VAL B 1 222 ? -10.328 -28.906 -12.758 1 98.5 222 VAL B O 1
ATOM 4404 N N . GLY B 1 223 ? -11.203 -26.875 -12.859 1 97.88 223 GLY B N 1
ATOM 4405 C CA . GLY B 1 223 ? -12.578 -27.344 -12.836 1 97.88 223 GLY B CA 1
ATOM 4406 C C . GLY B 1 223 ? -12.938 -28.203 -14.031 1 97.88 223 GLY B C 1
ATOM 4407 O O . GLY B 1 223 ? -13.852 -29.031 -13.961 1 97.88 223 GLY B O 1
ATOM 4408 N N . SER B 1 224 ? -12.188 -28.047 -15.125 1 97.69 224 SER B N 1
ATOM 4409 C CA . SER B 1 224 ? -12.477 -28.812 -16.328 1 97.69 224 SER B CA 1
ATOM 4410 C C . SER B 1 224 ? -12.031 -30.266 -16.172 1 97.69 224 SER B C 1
ATOM 4412 O O . SER B 1 224 ? -12.477 -31.141 -16.922 1 97.69 224 SER B O 1
ATOM 4414 N N . GLY B 1 225 ? -11.07 -30.469 -15.312 1 96.94 225 GLY B N 1
ATOM 4415 C CA . GLY B 1 225 ? -10.523 -31.797 -15.125 1 96.94 225 GLY B CA 1
ATOM 4416 C C . GLY B 1 225 ? -9.508 -32.188 -16.188 1 96.94 225 GLY B C 1
ATOM 4417 O O . GLY B 1 225 ? -8.914 -33.281 -16.125 1 96.94 225 GLY B O 1
ATOM 4418 N N . LYS B 1 226 ? -9.273 -31.281 -17.141 1 97.19 226 LYS B N 1
ATOM 4419 C CA . LYS B 1 226 ? -8.305 -31.562 -18.188 1 97.19 226 LYS B CA 1
ATOM 4420 C C . LYS B 1 226 ? -6.883 -31.25 -17.734 1 97.19 226 LYS B C 1
ATOM 4422 O O . LYS B 1 226 ? -6.617 -30.156 -17.234 1 97.19 226 LYS B O 1
ATOM 4427 N N . GLY B 1 227 ? -6.035 -32.156 -17.922 1 97.12 227 GLY B N 1
ATOM 4428 C CA . GLY B 1 227 ? -4.656 -32 -17.5 1 97.12 227 GLY B CA 1
ATOM 4429 C C . GLY B 1 227 ? -3.881 -31.016 -18.344 1 97.12 227 GLY B C 1
ATOM 4430 O O . GLY B 1 227 ? -4.301 -30.672 -19.469 1 97.12 227 GLY B O 1
ATOM 4431 N N . GLN B 1 228 ? -2.793 -30.5 -17.812 1 97.25 228 GLN B N 1
ATOM 4432 C CA . GLN B 1 228 ? -1.894 -29.594 -18.516 1 97.25 228 GLN B CA 1
ATOM 4433 C C . GLN B 1 228 ? -0.827 -30.375 -19.297 1 97.25 228 GLN B C 1
ATOM 4435 O O . GLN B 1 228 ? -0.146 -31.234 -18.719 1 97.25 228 GLN B O 1
ATOM 4440 N N . GLU B 1 229 ? -0.695 -30.141 -20.625 1 96.62 229 GLU B N 1
ATOM 4441 C CA . GLU B 1 229 ? 0.464 -30.656 -21.359 1 96.62 229 GLU B CA 1
ATOM 4442 C C . GLU B 1 229 ? 1.75 -29.984 -20.875 1 96.62 229 GLU B C 1
ATOM 4444 O O . GLU B 1 229 ? 1.822 -28.75 -20.797 1 96.62 229 GLU B O 1
ATOM 4449 N N . ARG B 1 230 ? 2.746 -30.812 -20.594 1 96.44 230 ARG B N 1
ATOM 4450 C CA . ARG B 1 230 ? 3.951 -30.266 -19.984 1 96.44 230 ARG B CA 1
ATOM 4451 C C . ARG B 1 230 ? 5.199 -30.672 -20.766 1 96.44 230 ARG B C 1
ATOM 4453 O O . ARG B 1 230 ? 5.234 -31.75 -21.359 1 96.44 230 ARG B O 1
ATOM 4460 N N . GLY B 1 231 ? 6.098 -29.766 -20.688 1 92.81 231 GLY B N 1
ATOM 4461 C CA . GLY B 1 231 ? 7.434 -30.047 -21.188 1 92.81 231 GLY B CA 1
ATOM 4462 C C . GLY B 1 231 ? 8.43 -30.344 -20.078 1 92.81 231 GLY B C 1
ATOM 4463 O O . GLY B 1 231 ? 8.062 -30.859 -19.031 1 92.81 231 GLY B O 1
ATOM 4464 N N . ALA B 1 232 ? 9.711 -30.094 -20.438 1 89.69 232 ALA B N 1
ATOM 4465 C CA . ALA B 1 232 ? 10.797 -30.344 -19.484 1 89.69 232 ALA B CA 1
ATOM 4466 C C . ALA B 1 232 ? 10.648 -29.5 -18.234 1 89.69 232 ALA B C 1
ATOM 4468 O O . ALA B 1 232 ? 10.297 -28.312 -18.312 1 89.69 232 ALA B O 1
ATOM 4469 N N . GLY B 1 233 ? 10.836 -30.125 -17.078 1 90.62 233 GLY B N 1
ATOM 4470 C CA . GLY B 1 233 ? 10.867 -29.422 -15.805 1 90.62 233 GLY B CA 1
ATOM 4471 C C . GLY B 1 233 ? 9.492 -28.969 -15.344 1 90.62 233 GLY B C 1
ATOM 4472 O O . GLY B 1 233 ? 9.383 -28.062 -14.5 1 90.62 233 GLY B O 1
ATOM 4473 N N . GLY B 1 234 ? 8.414 -29.469 -16.016 1 94.12 234 GLY B N 1
ATOM 4474 C CA . GLY B 1 234 ? 7.062 -29.125 -15.602 1 94.12 234 GLY B CA 1
ATOM 4475 C C . GLY B 1 234 ? 6.52 -27.891 -16.281 1 94.12 234 GLY B C 1
ATOM 4476 O O . GLY B 1 234 ? 5.418 -27.438 -15.969 1 94.12 234 GLY B O 1
ATOM 4477 N N . ALA B 1 235 ? 7.305 -27.344 -17.266 1 94.19 235 ALA B N 1
ATOM 4478 C CA . ALA B 1 235 ? 6.895 -26.156 -18.016 1 94.19 235 ALA B CA 1
ATOM 4479 C C . ALA B 1 235 ? 5.648 -26.438 -18.844 1 94.19 235 ALA B C 1
ATOM 4481 O O . ALA B 1 235 ? 5.477 -27.547 -19.359 1 94.19 235 ALA B O 1
ATOM 4482 N N . PRO B 1 236 ? 4.789 -25.484 -18.891 1 95.19 236 PRO B N 1
ATOM 4483 C CA . PRO B 1 236 ? 3.668 -25.703 -19.797 1 95.19 236 PRO B CA 1
ATOM 4484 C C . PRO B 1 236 ? 4.109 -25.828 -21.25 1 95.19 236 PRO B C 1
ATOM 4486 O O . PRO B 1 236 ? 4.934 -25.047 -21.719 1 95.19 236 PRO B O 1
ATOM 4489 N N . ALA B 1 237 ? 3.529 -26.766 -21.906 1 94.81 237 ALA B N 1
ATOM 4490 C CA . ALA B 1 237 ? 3.898 -26.984 -23.312 1 94.81 237 ALA B CA 1
ATOM 4491 C C . ALA B 1 237 ? 2.914 -26.312 -24.25 1 94.81 237 ALA B C 1
ATOM 4493 O O . ALA B 1 237 ? 3.213 -26.109 -25.438 1 94.81 237 ALA B O 1
ATOM 4494 N N . ALA B 1 238 ? 1.761 -26.016 -23.75 1 93.31 238 ALA B N 1
ATOM 4495 C CA . ALA B 1 238 ? 0.719 -25.359 -24.547 1 93.31 238 ALA B CA 1
ATOM 4496 C C . ALA B 1 238 ? -0.278 -24.641 -23.625 1 93.31 238 ALA B C 1
ATOM 4498 O O . ALA B 1 238 ? -0.336 -24.906 -22.438 1 93.31 238 ALA B O 1
ATOM 4499 N N . SER B 1 239 ? -0.96 -23.688 -24.188 1 95.19 239 SER B N 1
ATOM 4500 C CA . SER B 1 239 ? -2.105 -23.109 -23.5 1 95.19 239 SER B CA 1
ATOM 4501 C C . SER B 1 239 ? -3.156 -24.172 -23.188 1 95.19 239 SER B C 1
ATOM 4503 O O . SER B 1 239 ? -3.344 -25.109 -23.953 1 95.19 239 SER B O 1
ATOM 4505 N N . HIS B 1 240 ? -3.752 -24.031 -22.062 1 97.25 240 HIS B N 1
ATOM 4506 C CA . HIS B 1 240 ? -4.797 -24.969 -21.656 1 97.25 240 HIS B CA 1
ATOM 4507 C C . HIS B 1 240 ? -6.066 -24.766 -22.484 1 97.25 240 HIS B C 1
ATOM 4509 O O . HIS B 1 240 ? -6.484 -23.625 -22.703 1 97.25 240 HIS B O 1
ATOM 4515 N N . PRO B 1 241 ? -6.719 -25.75 -22.938 1 96.69 241 PRO B N 1
ATOM 4516 C CA . PRO B 1 241 ? -7.855 -25.609 -23.844 1 96.69 241 PRO B CA 1
ATOM 4517 C C . PRO B 1 241 ? -9.078 -25 -23.172 1 96.69 241 PRO B C 1
ATOM 4519 O O . PRO B 1 241 ? -9.977 -24.484 -23.844 1 96.69 241 PRO B O 1
ATOM 4522 N N . ALA B 1 242 ? -9.133 -25.031 -21.828 1 97.62 242 ALA B N 1
ATOM 4523 C CA . ALA B 1 242 ? -10.297 -24.516 -21.109 1 97.62 242 ALA B CA 1
ATOM 4524 C C . ALA B 1 242 ? -10.156 -23.016 -20.844 1 97.62 242 ALA B C 1
ATOM 4526 O O . ALA B 1 242 ? -11.039 -22.406 -20.234 1 97.62 242 ALA B O 1
ATOM 4527 N N . PHE B 1 243 ? -9.102 -22.453 -21.297 1 97.25 243 PHE B N 1
ATOM 4528 C CA . PHE B 1 243 ? -8.828 -21.047 -20.984 1 97.25 243 PHE B CA 1
ATOM 4529 C C . PHE B 1 243 ? -9.586 -20.125 -21.922 1 97.25 243 PHE B C 1
ATOM 4531 O O . PHE B 1 243 ? -9.57 -20.312 -23.141 1 97.25 243 PHE B O 1
ATOM 4538 N N . GLU B 1 244 ? -10.211 -19.156 -21.359 1 96.5 244 GLU B N 1
ATOM 4539 C CA . GLU B 1 244 ? -10.656 -17.938 -22.047 1 96.5 244 GLU B CA 1
ATOM 4540 C C . GLU B 1 244 ? -10.172 -16.688 -21.312 1 96.5 244 GLU B C 1
ATOM 4542 O O . GLU B 1 244 ? -10.117 -16.672 -20.078 1 96.5 244 GLU B O 1
ATOM 4547 N N . PRO B 1 245 ? -9.812 -15.695 -22.094 1 93.75 245 PRO B N 1
ATOM 4548 C CA . PRO B 1 245 ? -9.391 -14.461 -21.422 1 93.75 245 PRO B CA 1
ATOM 4549 C C . PRO B 1 245 ? -10.414 -13.969 -20.406 1 93.75 245 PRO B C 1
ATOM 4551 O O . PRO B 1 245 ? -11.617 -14.062 -20.625 1 93.75 245 PRO B O 1
ATOM 4554 N N . HIS B 1 246 ? -9.977 -13.586 -19.312 1 94.44 246 HIS B N 1
ATOM 4555 C CA . HIS B 1 246 ? -10.812 -13.086 -18.219 1 94.44 246 HIS B CA 1
ATOM 4556 C C . HIS B 1 246 ? -10.203 -11.859 -17.562 1 94.44 246 HIS B C 1
ATOM 4558 O O . HIS B 1 246 ? -9 -11.617 -17.688 1 94.44 246 HIS B O 1
ATOM 4564 N N . PRO B 1 247 ? -10.992 -11.062 -16.781 1 92.56 247 PRO B N 1
ATOM 4565 C CA . PRO B 1 247 ? -10.508 -9.789 -16.25 1 92.56 247 PRO B CA 1
ATOM 4566 C C . PRO B 1 247 ? -9.891 -9.922 -14.867 1 92.56 247 PRO B C 1
ATOM 4568 O O . PRO B 1 247 ? -9.492 -8.922 -14.266 1 92.56 247 PRO B O 1
ATOM 4571 N N . ILE B 1 248 ? -9.828 -11.086 -14.273 1 95.56 248 ILE B N 1
ATOM 4572 C CA . ILE B 1 248 ? -9.305 -11.266 -12.922 1 95.56 248 ILE B CA 1
ATOM 4573 C C . ILE B 1 248 ? -7.789 -11.43 -12.977 1 95.56 248 ILE B C 1
ATOM 4575 O O . ILE B 1 248 ? -7.27 -12.531 -12.781 1 95.56 248 ILE B O 1
ATOM 4579 N N . GLN B 1 249 ? -7.152 -10.305 -13.094 1 90.44 249 GLN B N 1
ATOM 4580 C CA . GLN B 1 249 ? -5.703 -10.273 -13.281 1 90.44 249 GLN B CA 1
ATOM 4581 C C . GLN B 1 249 ? -4.988 -10.898 -12.086 1 90.44 249 GLN B C 1
ATOM 4583 O O . GLN B 1 249 ? -5.367 -10.664 -10.938 1 90.44 249 GLN B O 1
ATOM 4588 N N . GLY B 1 250 ? -4.031 -11.672 -12.281 1 91.69 250 GLY B N 1
ATOM 4589 C CA . GLY B 1 250 ? -3.262 -12.352 -11.25 1 91.69 250 GLY B CA 1
ATOM 4590 C C . GLY B 1 250 ? -3.691 -13.789 -11.039 1 91.69 250 GLY B C 1
ATOM 4591 O O . GLY B 1 250 ? -2.971 -14.57 -10.414 1 91.69 250 GLY B O 1
ATOM 4592 N N . TRP B 1 251 ? -4.902 -14.047 -11.539 1 95.81 251 TRP B N 1
ATOM 4593 C CA . TRP B 1 251 ? -5.418 -15.414 -11.43 1 95.81 251 TRP B CA 1
ATOM 4594 C C . TRP B 1 251 ? -5.254 -16.156 -12.742 1 95.81 251 TRP B C 1
ATOM 4596 O O . TRP B 1 251 ? -5.262 -15.555 -13.82 1 95.81 251 TRP B O 1
ATOM 4606 N N . THR B 1 252 ? -5.129 -17.406 -12.648 1 95.81 252 THR B N 1
ATOM 4607 C CA . THR B 1 252 ? -5.402 -18.375 -13.695 1 95.81 252 THR B CA 1
ATOM 4608 C C . THR B 1 252 ? -4.727 -17.984 -15 1 95.81 252 THR B C 1
ATOM 4610 O O . THR B 1 252 ? -5.398 -17.562 -15.953 1 95.81 252 THR B O 1
ATOM 4613 N N . PRO B 1 253 ? -3.404 -18.078 -15.125 1 94.81 253 PRO B N 1
ATOM 4614 C CA . PRO B 1 253 ? -2.814 -17.969 -16.469 1 94.81 253 PRO B CA 1
ATOM 4615 C C . PRO B 1 253 ? -3.381 -19 -17.438 1 94.81 253 PRO B C 1
ATOM 4617 O O . PRO B 1 253 ? -4.184 -19.844 -17.047 1 94.81 253 PRO B O 1
ATOM 4620 N N . ASP B 1 254 ? -3 -18.922 -18.766 1 96.56 254 ASP B N 1
ATOM 4621 C CA . ASP B 1 254 ? -3.631 -19.797 -19.75 1 96.56 254 ASP B CA 1
ATOM 4622 C C . ASP B 1 254 ? -3.025 -21.203 -19.703 1 96.56 254 ASP B C 1
ATOM 4624 O O . ASP B 1 254 ? -3.023 -21.906 -20.719 1 96.56 254 ASP B O 1
ATOM 4628 N N . PHE B 1 255 ? -2.486 -21.625 -18.625 1 97.06 255 PHE B N 1
ATOM 4629 C CA . PHE B 1 255 ? -1.987 -22.969 -18.344 1 97.06 255 PHE B CA 1
ATOM 4630 C C . PHE B 1 255 ? -2.062 -23.281 -16.859 1 97.06 255 PHE B C 1
ATOM 4632 O O . PHE B 1 255 ? -2.189 -22.359 -16.031 1 97.06 255 PHE B O 1
ATOM 4639 N N . ILE B 1 256 ? -2.049 -24.516 -16.438 1 98.12 256 ILE B N 1
ATOM 4640 C CA . ILE B 1 256 ? -1.943 -24.906 -15.031 1 98.12 256 ILE B CA 1
ATOM 4641 C C . ILE B 1 256 ? -0.477 -24.906 -14.609 1 98.12 256 ILE B C 1
ATOM 4643 O O . ILE B 1 256 ? 0.309 -25.75 -15.062 1 98.12 256 ILE B O 1
ATOM 4647 N N . PRO B 1 257 ? -0.077 -23.953 -13.719 1 98.06 257 PRO B N 1
ATOM 4648 C CA . PRO B 1 257 ? 1.315 -23.953 -13.258 1 98.06 257 PRO B CA 1
ATOM 4649 C C . PRO B 1 257 ? 1.716 -25.25 -12.562 1 98.06 257 PRO B C 1
ATOM 4651 O O . PRO B 1 257 ? 0.892 -25.875 -11.891 1 98.06 257 PRO B O 1
ATOM 4654 N N . ASN B 1 258 ? 2.973 -25.594 -12.734 1 98.19 258 ASN B N 1
ATOM 4655 C CA . ASN B 1 258 ? 3.459 -26.812 -12.094 1 98.19 258 ASN B CA 1
ATOM 4656 C C . ASN B 1 258 ? 3.346 -26.734 -10.57 1 98.19 258 ASN B C 1
ATOM 4658 O O . ASN B 1 258 ? 3.111 -27.75 -9.906 1 98.19 258 ASN B O 1
ATOM 4662 N N . VAL B 1 259 ? 3.523 -25.578 -10 1 98.5 259 VAL B N 1
ATOM 4663 C CA . VAL B 1 259 ? 3.389 -25.359 -8.562 1 98.5 259 VAL B CA 1
ATOM 4664 C C . VAL B 1 259 ? 1.978 -25.734 -8.117 1 98.5 259 VAL B C 1
ATOM 4666 O O . VAL B 1 259 ? 1.797 -26.328 -7.051 1 98.5 259 VAL B O 1
ATOM 4669 N N . LEU B 1 260 ? 0.968 -25.406 -8.898 1 98.56 260 LEU B N 1
ATOM 4670 C CA . LEU B 1 260 ? -0.426 -25.688 -8.578 1 98.56 260 LEU B CA 1
ATOM 4671 C C . LEU B 1 260 ? -0.714 -27.188 -8.672 1 98.56 260 LEU B C 1
ATOM 4673 O O . LEU B 1 260 ? -1.602 -27.688 -7.984 1 98.56 260 LEU B O 1
ATOM 4677 N N . GLN B 1 261 ? 0.047 -27.891 -9.516 1 98.12 261 GLN B N 1
ATOM 4678 C CA . GLN B 1 261 ? -0.177 -29.312 -9.727 1 98.12 261 GLN B CA 1
ATOM 4679 C C . GLN B 1 261 ? -0.093 -30.078 -8.406 1 98.12 261 GLN B C 1
ATOM 4681 O O . GLN B 1 261 ? -0.826 -31.062 -8.203 1 98.12 261 GLN B O 1
ATOM 4686 N N . GLU B 1 262 ? 0.752 -29.641 -7.559 1 97.56 262 GLU B N 1
ATOM 4687 C CA . GLU B 1 262 ? 0.857 -30.266 -6.246 1 97.56 262 GLU B CA 1
ATOM 4688 C C . GLU B 1 262 ? -0.473 -30.219 -5.5 1 97.56 262 GLU B C 1
ATOM 4690 O O . GLU B 1 262 ? -0.899 -31.203 -4.91 1 97.56 262 GLU B O 1
ATOM 4695 N N . ALA B 1 263 ? -1.089 -29.062 -5.523 1 97.94 263 ALA B N 1
ATOM 4696 C CA . ALA B 1 263 ? -2.363 -28.906 -4.824 1 97.94 263 ALA B CA 1
ATOM 4697 C C . ALA B 1 263 ? -3.436 -29.812 -5.43 1 97.94 263 ALA B C 1
ATOM 4699 O O . ALA B 1 263 ? -4.297 -30.328 -4.715 1 97.94 263 ALA B O 1
ATOM 4700 N N . ILE B 1 264 ? -3.367 -29.953 -6.742 1 98.06 264 ILE B N 1
ATOM 4701 C CA . ILE B 1 264 ? -4.316 -30.812 -7.434 1 98.06 264 ILE B CA 1
ATOM 4702 C C . ILE B 1 264 ? -4.062 -32.281 -7.051 1 98.06 264 ILE B C 1
ATOM 4704 O O . ILE B 1 264 ? -4.984 -33 -6.641 1 98.06 264 ILE B O 1
ATOM 4708 N N . ASP B 1 265 ? -2.83 -32.656 -7.098 1 97.81 265 ASP B N 1
ATOM 4709 C CA . ASP B 1 265 ? -2.449 -34.031 -6.875 1 97.81 265 ASP B CA 1
ATOM 4710 C C . ASP B 1 265 ? -2.664 -34.438 -5.418 1 97.81 265 ASP B C 1
ATOM 4712 O O . ASP B 1 265 ? -3.072 -35.562 -5.133 1 97.81 265 ASP B O 1
ATOM 4716 N N . GLN B 1 266 ? -2.43 -33.562 -4.512 1 98 266 GLN B N 1
ATOM 4717 C CA . GLN B 1 266 ? -2.465 -33.875 -3.09 1 98 266 GLN B CA 1
ATOM 4718 C C . GLN B 1 266 ? -3.82 -33.531 -2.48 1 98 266 GLN B C 1
ATOM 4720 O O . GLN B 1 266 ? -4.016 -33.656 -1.272 1 98 266 GLN B O 1
ATOM 4725 N N . ARG B 1 267 ? -4.723 -33.031 -3.277 1 96.88 267 ARG B N 1
ATOM 4726 C CA . ARG B 1 267 ? -6.07 -32.688 -2.836 1 96.88 267 ARG B CA 1
ATOM 4727 C C . ARG B 1 267 ? -6.031 -31.672 -1.704 1 96.88 267 ARG B C 1
ATOM 4729 O O . ARG B 1 267 ? -6.629 -31.891 -0.647 1 96.88 267 ARG B O 1
ATOM 4736 N N . TYR B 1 268 ? -5.297 -30.578 -1.986 1 98.31 268 TYR B N 1
ATOM 4737 C CA . TYR B 1 268 ? -5.152 -29.531 -0.985 1 98.31 268 TYR B CA 1
ATOM 4738 C C . TYR B 1 268 ? -6.363 -28.594 -0.992 1 98.31 268 TYR B C 1
ATOM 4740 O O . TYR B 1 268 ? -6.363 -27.562 -0.315 1 98.31 268 TYR B O 1
ATOM 4748 N N . TYR B 1 269 ? -7.398 -28.906 -1.747 1 98.44 269 TYR B N 1
ATOM 4749 C CA . TYR B 1 269 ? -8.664 -28.172 -1.727 1 98.44 269 TYR B CA 1
ATOM 4750 C C . TYR B 1 269 ? -9.844 -29.125 -1.771 1 98.44 269 TYR B C 1
ATOM 4752 O O . TYR B 1 269 ? -9.711 -30.266 -2.229 1 98.44 269 TYR B O 1
ATOM 4760 N N . ASP B 1 270 ? -10.945 -28.625 -1.32 1 98.5 270 ASP B N 1
ATOM 4761 C CA . ASP B 1 270 ? -12.125 -29.484 -1.176 1 98.5 270 ASP B CA 1
ATOM 4762 C C . ASP B 1 270 ? -13.141 -29.203 -2.279 1 98.5 270 ASP B C 1
ATOM 4764 O O . ASP B 1 270 ? -13.992 -30.047 -2.574 1 98.5 270 ASP B O 1
ATOM 4768 N N . GLN B 1 271 ? -13.125 -28.047 -2.814 1 97.69 271 GLN B N 1
ATOM 4769 C CA . GLN B 1 271 ? -14.039 -27.688 -3.889 1 97.69 271 GLN B CA 1
ATOM 4770 C C . GLN B 1 271 ? -13.453 -26.594 -4.773 1 97.69 271 GLN B C 1
ATOM 4772 O O . GLN B 1 271 ? -12.609 -25.812 -4.324 1 97.69 271 GLN B O 1
ATOM 4777 N N . VAL B 1 272 ? -13.828 -26.562 -6.047 1 98.56 272 VAL B N 1
ATOM 4778 C CA . VAL B 1 272 ? -13.5 -25.516 -7.008 1 98.56 272 VAL B CA 1
ATOM 4779 C C . VAL B 1 272 ? -14.766 -24.734 -7.359 1 98.56 272 VAL B C 1
ATOM 4781 O O . VAL B 1 272 ? -15.781 -25.312 -7.746 1 98.56 272 VAL B O 1
ATOM 4784 N N . VAL B 1 273 ? -14.719 -23.453 -7.172 1 98.69 273 VAL B N 1
ATOM 4785 C CA . VAL B 1 273 ? -15.883 -22.609 -7.41 1 98.69 273 VAL B CA 1
ATOM 4786 C C . VAL B 1 273 ? -15.586 -21.625 -8.539 1 98.69 273 VAL B C 1
ATOM 4788 O O . VAL B 1 273 ? -14.656 -20.828 -8.445 1 98.69 273 VAL B O 1
ATOM 4791 N N . PRO B 1 274 ? -16.328 -21.703 -9.656 1 98.69 274 PRO B N 1
ATOM 4792 C CA . PRO B 1 274 ? -16.203 -20.688 -10.703 1 98.69 274 PRO B CA 1
ATOM 4793 C C . PRO B 1 274 ? -16.828 -19.344 -10.305 1 98.69 274 PRO B C 1
ATOM 4795 O O . PRO B 1 274 ? -17.859 -19.328 -9.648 1 98.69 274 PRO B O 1
ATOM 4798 N N . ILE B 1 275 ? -16.203 -18.281 -10.633 1 98.75 275 ILE B N 1
ATOM 4799 C CA . ILE B 1 275 ? -16.703 -16.953 -10.305 1 98.75 275 ILE B CA 1
ATOM 4800 C C . ILE B 1 275 ? -16.578 -16.031 -11.531 1 98.75 275 ILE B C 1
ATOM 4802 O O . ILE B 1 275 ? -15.5 -15.906 -12.109 1 98.75 275 ILE B O 1
ATOM 4806 N N . PRO B 1 276 ? -17.672 -15.383 -12.023 1 98.5 276 PRO B N 1
ATOM 4807 C CA . PRO B 1 276 ? -17.594 -14.438 -13.141 1 98.5 276 PRO B CA 1
ATOM 4808 C C . PRO B 1 276 ? -16.781 -13.188 -12.805 1 98.5 276 PRO B C 1
ATOM 4810 O O . PRO B 1 276 ? -16.859 -12.688 -11.68 1 98.5 276 PRO B O 1
ATOM 4813 N N . GLY B 1 277 ? -16.062 -12.672 -13.82 1 97.44 277 GLY B N 1
ATOM 4814 C CA . GLY B 1 277 ? -15.242 -11.477 -13.672 1 97.44 277 GLY B CA 1
ATOM 4815 C C . GLY B 1 277 ? -16 -10.305 -13.086 1 97.44 277 GLY B C 1
ATOM 4816 O O . GLY B 1 277 ? -15.531 -9.672 -12.133 1 97.44 277 GLY B O 1
ATOM 4817 N N . PRO B 1 278 ? -17.188 -10.047 -13.578 1 98.06 278 PRO B N 1
ATOM 4818 C CA . PRO B 1 278 ? -17.953 -8.898 -13.094 1 98.06 278 PRO B CA 1
ATOM 4819 C C . PRO B 1 278 ? -18.297 -9 -11.609 1 98.06 278 PRO B C 1
ATOM 4821 O O . PRO B 1 278 ? -18.406 -7.98 -10.922 1 98.06 278 PRO B O 1
ATOM 4824 N N . GLU B 1 279 ? -18.391 -10.242 -11.062 1 98.5 279 GLU B N 1
ATOM 4825 C CA . GLU B 1 279 ? -18.641 -10.406 -9.633 1 98.5 279 GLU B CA 1
ATOM 4826 C C . GLU B 1 279 ? -17.438 -9.945 -8.812 1 98.5 279 GLU B C 1
ATOM 4828 O O . GLU B 1 279 ? -17.594 -9.359 -7.738 1 98.5 279 GLU B O 1
ATOM 4833 N N . GLY B 1 280 ? -16.266 -10.266 -9.328 1 98.5 280 GLY B N 1
ATOM 4834 C CA . GLY B 1 280 ? -15.055 -9.773 -8.672 1 98.5 280 GLY B CA 1
ATOM 4835 C C . GLY B 1 280 ? -14.992 -8.258 -8.602 1 98.5 280 GLY B C 1
ATOM 4836 O O . GLY B 1 280 ? -14.625 -7.699 -7.566 1 98.5 280 GLY B O 1
ATOM 4837 N N . ILE B 1 281 ? -15.391 -7.609 -9.672 1 98.38 281 ILE B N 1
ATOM 4838 C CA . ILE B 1 281 ? -15.375 -6.152 -9.742 1 98.38 281 ILE B CA 1
ATOM 4839 C C . ILE B 1 281 ? -16.406 -5.578 -8.773 1 98.38 281 ILE B C 1
ATOM 4841 O O . ILE B 1 281 ? -16.078 -4.68 -7.988 1 98.38 281 ILE B O 1
ATOM 4845 N N . LYS B 1 282 ? -17.578 -6.16 -8.781 1 98.44 282 LYS B N 1
ATOM 4846 C CA . LYS B 1 282 ? -18.672 -5.727 -7.918 1 98.44 282 LYS B CA 1
ATOM 4847 C C . LYS B 1 282 ? -18.266 -5.758 -6.449 1 98.44 282 LYS B C 1
ATOM 4849 O O . LYS B 1 282 ? -18.438 -4.77 -5.73 1 98.44 282 LYS B O 1
ATOM 4854 N N . TRP B 1 283 ? -17.688 -6.805 -6.039 1 98.75 283 TRP B N 1
ATOM 4855 C CA . TRP B 1 283 ? -17.422 -6.984 -4.613 1 98.75 283 TRP B CA 1
ATOM 4856 C C . TRP B 1 283 ? -16.156 -6.262 -4.195 1 98.75 283 TRP B C 1
ATOM 4858 O O . TRP B 1 283 ? -16.016 -5.836 -3.043 1 98.75 283 TRP B O 1
ATOM 4868 N N . ALA B 1 284 ? -15.18 -6.078 -5.141 1 98.75 284 ALA B N 1
ATOM 4869 C CA . ALA B 1 284 ? -14.047 -5.211 -4.836 1 98.75 284 ALA B CA 1
ATOM 4870 C C . ALA B 1 284 ? -14.516 -3.787 -4.535 1 98.75 284 ALA B C 1
ATOM 4872 O O . ALA B 1 284 ? -14.039 -3.164 -3.582 1 98.75 284 ALA B O 1
ATOM 4873 N N . LYS B 1 285 ? -15.469 -3.277 -5.301 1 98.56 285 LYS B N 1
ATOM 4874 C CA . LYS B 1 285 ? -16.016 -1.94 -5.086 1 98.56 285 LYS B CA 1
ATOM 4875 C C . LYS B 1 285 ? -16.797 -1.868 -3.781 1 98.56 285 LYS B C 1
ATOM 4877 O O . LYS B 1 285 ? -16.672 -0.899 -3.029 1 98.56 285 LYS B O 1
ATOM 4882 N N . ALA B 1 286 ? -17.562 -2.916 -3.484 1 98.81 286 ALA B N 1
ATOM 4883 C CA . ALA B 1 286 ? -18.344 -2.947 -2.244 1 98.81 286 ALA B CA 1
ATOM 4884 C C . ALA B 1 286 ? -17.422 -2.949 -1.027 1 98.81 286 ALA B C 1
ATOM 4886 O O . ALA B 1 286 ? -17.688 -2.256 -0.041 1 98.81 286 ALA B O 1
ATOM 4887 N N . LEU B 1 287 ? -16.328 -3.756 -1.104 1 98.94 287 LEU B N 1
ATOM 4888 C CA . LEU B 1 287 ? -15.352 -3.779 -0.021 1 98.94 287 LEU B CA 1
ATOM 4889 C C . LEU B 1 287 ? -14.773 -2.391 0.216 1 98.94 287 LEU B C 1
ATOM 4891 O O . LEU B 1 287 ? -14.633 -1.959 1.363 1 98.94 287 LEU B O 1
ATOM 4895 N N . ALA B 1 288 ? -14.469 -1.669 -0.831 1 98.81 288 ALA B N 1
ATOM 4896 C CA . ALA B 1 288 ? -13.898 -0.326 -0.721 1 98.81 288 ALA B CA 1
ATOM 4897 C C . ALA B 1 288 ? -14.906 0.641 -0.102 1 98.81 288 ALA B C 1
ATOM 4899 O O . ALA B 1 288 ? -14.578 1.368 0.839 1 98.81 288 ALA B O 1
ATOM 4900 N N . GLN B 1 289 ? -16.125 0.571 -0.495 1 98.56 289 GLN B N 1
ATOM 4901 C CA . GLN B 1 289 ? -17.109 1.609 -0.204 1 98.56 289 GLN B CA 1
ATOM 4902 C C . GLN B 1 289 ? -17.812 1.344 1.124 1 98.56 289 GLN B C 1
ATOM 4904 O O . GLN B 1 289 ? -18.422 2.248 1.705 1 98.56 289 GLN B O 1
ATOM 4909 N N . GLN B 1 290 ? -17.719 0.061 1.59 1 98.75 290 GLN B N 1
ATOM 4910 C CA . GLN B 1 290 ? -18.516 -0.252 2.77 1 98.75 290 GLN B CA 1
ATOM 4911 C C . GLN B 1 290 ? -17.641 -0.792 3.898 1 98.75 290 GLN B C 1
ATOM 4913 O O . GLN B 1 290 ? -18.062 -0.822 5.055 1 98.75 290 GLN B O 1
ATOM 4918 N N . GLU B 1 291 ? -16.406 -1.279 3.598 1 98.88 291 GLU B N 1
ATOM 4919 C CA . GLU B 1 291 ? -15.516 -1.808 4.621 1 98.88 291 GLU B CA 1
ATOM 4920 C C . GLU B 1 291 ? -14.242 -0.973 4.723 1 98.88 291 GLU B C 1
ATOM 4922 O O . GLU B 1 291 ? -13.484 -1.103 5.688 1 98.88 291 GLU B O 1
ATOM 4927 N N . GLY B 1 292 ? -13.969 -0.026 3.723 1 98.81 292 GLY B N 1
ATOM 4928 C CA . GLY B 1 292 ? -12.703 0.697 3.658 1 98.81 292 GLY B CA 1
ATOM 4929 C C . GLY B 1 292 ? -11.539 -0.174 3.23 1 98.81 292 GLY B C 1
ATOM 4930 O O . GLY B 1 292 ? -10.383 0.175 3.463 1 98.81 292 GLY B O 1
ATOM 4931 N N . ILE B 1 293 ? -11.844 -1.349 2.705 1 98.88 293 ILE B N 1
ATOM 4932 C CA . ILE B 1 293 ? -10.82 -2.287 2.264 1 98.88 293 ILE B CA 1
ATOM 4933 C C . ILE B 1 293 ? -10.68 -2.225 0.744 1 98.88 293 ILE B C 1
ATOM 4935 O O . ILE B 1 293 ? -11.617 -2.57 0.016 1 98.88 293 ILE B O 1
ATOM 4939 N N . PHE B 1 294 ? -9.57 -1.727 0.243 1 98.19 294 PHE B N 1
ATOM 4940 C CA . PHE B 1 294 ? -9.359 -1.469 -1.177 1 98.19 294 PHE B CA 1
ATOM 4941 C C . PHE B 1 294 ? -8.484 -2.553 -1.799 1 98.19 294 PHE B C 1
ATOM 4943 O O . PHE B 1 294 ? -7.254 -2.482 -1.729 1 98.19 294 PHE B O 1
ATOM 4950 N N . THR B 1 295 ? -9.086 -3.543 -2.422 1 98.56 295 THR B N 1
ATOM 4951 C CA . THR B 1 295 ? -8.398 -4.676 -3.027 1 98.56 295 THR B CA 1
ATOM 4952 C C . THR B 1 295 ? -8.648 -4.723 -4.531 1 98.56 295 THR B C 1
ATOM 4954 O O . THR B 1 295 ? -9.477 -3.967 -5.051 1 98.56 295 THR B O 1
ATOM 4957 N N . GLY B 1 296 ? -7.84 -5.48 -5.262 1 97.44 296 GLY B N 1
ATOM 4958 C CA . GLY B 1 296 ? -8.023 -5.676 -6.691 1 97.44 296 GLY B CA 1
ATOM 4959 C C . GLY B 1 296 ? -9.172 -6.613 -7.02 1 97.44 296 GLY B C 1
ATOM 4960 O O . GLY B 1 296 ? -9.906 -7.043 -6.125 1 97.44 296 GLY B O 1
ATOM 4961 N N . ILE B 1 297 ? -9.273 -7 -8.305 1 97.81 297 ILE B N 1
ATOM 4962 C CA . ILE B 1 297 ? -10.391 -7.789 -8.805 1 97.81 297 ILE B CA 1
ATOM 4963 C C . ILE B 1 297 ? -10.32 -9.203 -8.25 1 97.81 297 ILE B C 1
ATOM 4965 O O . ILE B 1 297 ? -11.344 -9.797 -7.902 1 97.81 297 ILE B O 1
ATOM 4969 N N . SER B 1 298 ? -9.102 -9.727 -8.133 1 98.12 298 SER B N 1
ATOM 4970 C CA . SER B 1 298 ? -8.945 -11.07 -7.586 1 98.12 298 SER B CA 1
ATOM 4971 C C . SER B 1 298 ? -9.406 -11.133 -6.133 1 98.12 298 SER B C 1
ATOM 4973 O O . SER B 1 298 ? -10 -12.125 -5.699 1 98.12 298 SER B O 1
ATOM 4975 N N . GLY B 1 299 ? -9.094 -10.094 -5.379 1 98.75 299 GLY B N 1
ATOM 4976 C CA . GLY B 1 299 ? -9.602 -10.016 -4.02 1 98.75 299 GLY B CA 1
ATOM 4977 C C . GLY B 1 299 ? -11.117 -9.953 -3.949 1 98.75 299 GLY B C 1
ATOM 4978 O O . GLY B 1 299 ? -11.734 -10.625 -3.125 1 98.75 299 GLY B O 1
ATOM 4979 N N . GLY B 1 300 ? -11.695 -9.117 -4.863 1 98.81 300 GLY B N 1
ATOM 4980 C CA . GLY B 1 300 ? -13.148 -9.102 -4.965 1 98.81 300 GLY B CA 1
ATOM 4981 C C . GLY B 1 300 ? -13.734 -10.461 -5.309 1 98.81 300 GLY B C 1
ATOM 4982 O O . GLY B 1 300 ? -14.797 -10.82 -4.809 1 98.81 300 GLY B O 1
ATOM 4983 N N . ALA B 1 301 ? -13.047 -11.188 -6.148 1 98.88 301 ALA B N 1
ATOM 4984 C CA . ALA B 1 301 ? -13.516 -12.508 -6.578 1 98.88 301 ALA B CA 1
ATOM 4985 C C . ALA B 1 301 ? -13.492 -13.5 -5.426 1 98.88 301 ALA B C 1
ATOM 4987 O O . ALA B 1 301 ? -14.461 -14.242 -5.215 1 98.88 301 ALA B O 1
ATOM 4988 N N . THR B 1 302 ? -12.406 -13.562 -4.66 1 98.88 302 THR B N 1
ATOM 4989 C CA . THR B 1 302 ? -12.359 -14.453 -3.504 1 98.88 302 THR B CA 1
ATOM 4990 C C . THR B 1 302 ? -13.438 -14.078 -2.486 1 98.88 302 THR B C 1
ATOM 4992 O O . THR B 1 302 ? -14.07 -14.953 -1.896 1 98.88 302 THR B O 1
ATOM 4995 N N . PHE B 1 303 ? -13.641 -12.789 -2.275 1 98.94 303 PHE B N 1
ATOM 4996 C CA . PHE B 1 303 ? -14.656 -12.336 -1.338 1 98.94 303 PHE B CA 1
ATOM 4997 C C . PHE B 1 303 ? -16.047 -12.742 -1.806 1 98.94 303 PHE B C 1
ATOM 4999 O O . PHE B 1 303 ? -16.891 -13.141 -0.997 1 98.94 303 PHE B O 1
ATOM 5006 N N . ALA B 1 304 ? -16.281 -12.602 -3.117 1 98.88 304 ALA B N 1
ATOM 5007 C CA . ALA B 1 304 ? -17.562 -13.031 -3.68 1 98.88 304 ALA B CA 1
ATOM 5008 C C . ALA B 1 304 ? -17.844 -14.492 -3.346 1 98.88 304 ALA B C 1
ATOM 5010 O O . ALA B 1 304 ? -18.938 -14.844 -2.916 1 98.88 304 ALA B O 1
ATOM 5011 N N . VAL B 1 305 ? -16.859 -15.336 -3.545 1 98.94 305 VAL B N 1
ATOM 5012 C CA . VAL B 1 305 ? -17 -16.766 -3.26 1 98.94 305 VAL B CA 1
ATOM 5013 C C . VAL B 1 305 ? -17.188 -16.969 -1.759 1 98.94 305 VAL B C 1
ATOM 5015 O O . VAL B 1 305 ? -18.031 -17.781 -1.344 1 98.94 305 VAL B O 1
ATOM 5018 N N . ALA B 1 306 ? -16.438 -16.25 -0.917 1 98.94 306 ALA B N 1
ATOM 5019 C CA . ALA B 1 306 ? -16.594 -16.328 0.533 1 98.94 306 ALA B CA 1
ATOM 5020 C C . ALA B 1 306 ? -18.016 -15.977 0.953 1 98.94 306 ALA B C 1
ATOM 5022 O O . ALA B 1 306 ? -18.594 -16.625 1.834 1 98.94 306 ALA B O 1
ATOM 5023 N N . ARG B 1 307 ? -18.562 -14.969 0.33 1 98.75 307 ARG B N 1
ATOM 5024 C CA . ARG B 1 307 ? -19.938 -14.555 0.645 1 98.75 307 ARG B CA 1
ATOM 5025 C C . ARG B 1 307 ? -20.938 -15.641 0.264 1 98.75 307 ARG B C 1
ATOM 5027 O O . ARG B 1 307 ? -21.891 -15.898 0.999 1 98.75 307 ARG B O 1
ATOM 5034 N N . GLN B 1 308 ? -20.703 -16.25 -0.938 1 98.5 308 GLN B N 1
ATOM 5035 C CA . GLN B 1 308 ? -21.562 -17.344 -1.362 1 98.5 308 GLN B CA 1
ATOM 5036 C C . GLN B 1 308 ? -21.531 -18.484 -0.349 1 98.5 308 GLN B C 1
ATOM 5038 O O . GLN B 1 308 ? -22.578 -19 0.052 1 98.5 308 GLN B O 1
ATOM 5043 N N . ILE B 1 309 ? -20.344 -18.844 0.077 1 98.62 309 ILE B N 1
ATOM 5044 C CA . ILE B 1 309 ? -20.172 -19.922 1.048 1 98.62 309 ILE B CA 1
ATOM 5045 C C . ILE B 1 309 ? -20.844 -19.531 2.367 1 98.62 309 ILE B C 1
ATOM 5047 O O . ILE B 1 309 ? -21.562 -20.344 2.957 1 98.62 309 ILE B O 1
ATOM 5051 N N . ALA B 1 310 ? -20.609 -18.328 2.832 1 98.44 310 ALA B N 1
ATOM 5052 C CA . ALA B 1 310 ? -21.172 -17.844 4.094 1 98.44 310 ALA B CA 1
ATOM 5053 C C . ALA B 1 310 ? -22.688 -17.938 4.09 1 98.44 310 ALA B C 1
ATOM 5055 O O . ALA B 1 310 ? -23.297 -18.234 5.113 1 98.44 310 ALA B O 1
ATOM 5056 N N . GLY B 1 311 ? -23.266 -17.656 2.957 1 97.5 311 GLY B N 1
ATOM 5057 C CA . GLY B 1 311 ? -24.719 -17.656 2.836 1 97.5 311 GLY B CA 1
ATOM 5058 C C . GLY B 1 311 ? -25.328 -19.016 3.125 1 97.5 311 GLY B C 1
ATOM 5059 O O . GLY B 1 311 ? -26.469 -19.094 3.6 1 97.5 311 GLY B O 1
ATOM 5060 N N . THR B 1 312 ? -24.609 -20.062 2.83 1 96.75 312 THR B N 1
ATOM 5061 C CA . THR B 1 312 ? -25.172 -21.406 2.973 1 96.75 312 THR B CA 1
ATOM 5062 C C . THR B 1 312 ? -24.5 -22.156 4.125 1 96.75 312 THR B C 1
ATOM 5064 O O . THR B 1 312 ? -24.875 -23.281 4.434 1 96.75 312 THR B O 1
ATOM 5067 N N . ALA B 1 313 ? -23.547 -21.562 4.762 1 97.62 313 ALA B N 1
ATOM 5068 C CA . ALA B 1 313 ? -22.812 -22.203 5.844 1 97.62 313 ALA B CA 1
ATOM 5069 C C . ALA B 1 313 ? -23.641 -22.25 7.125 1 97.62 313 ALA B C 1
ATOM 5071 O O . ALA B 1 313 ? -24.531 -21.422 7.32 1 97.62 313 ALA B O 1
ATOM 5072 N N . PRO B 1 314 ? -23.375 -23.234 7.996 1 97.81 314 PRO B N 1
ATOM 5073 C CA . PRO B 1 314 ? -24.047 -23.266 9.297 1 97.81 314 PRO B CA 1
ATOM 5074 C C . PRO B 1 314 ? -23.812 -22 10.117 1 97.81 314 PRO B C 1
ATOM 5076 O O . PRO B 1 314 ? -22.766 -21.359 9.977 1 97.81 314 PRO B O 1
ATOM 5079 N N . ALA B 1 315 ? -24.781 -21.734 11.008 1 98.12 315 ALA B N 1
ATOM 5080 C CA . ALA B 1 315 ? -24.641 -20.594 11.906 1 98.12 315 ALA B CA 1
ATOM 5081 C C . ALA B 1 315 ? -23.359 -20.672 12.719 1 98.12 315 ALA B C 1
ATOM 5083 O O . ALA B 1 315 ? -22.984 -21.75 13.195 1 98.12 315 ALA B O 1
ATOM 5084 N N . GLY B 1 316 ? -22.656 -19.594 12.766 1 98.38 316 GLY B N 1
ATOM 5085 C CA . GLY B 1 316 ? -21.438 -19.531 13.547 1 98.38 316 GLY B CA 1
ATOM 5086 C C . GLY B 1 316 ? -20.188 -19.828 12.734 1 98.38 316 GLY B C 1
ATOM 5087 O O . GLY B 1 316 ? -19.078 -19.703 13.234 1 98.38 316 GLY B O 1
ATOM 5088 N N . SER B 1 317 ? -20.391 -20.141 11.461 1 98.75 317 SER B N 1
ATOM 5089 C CA . SER B 1 317 ? -19.25 -20.469 10.609 1 98.75 317 SER B CA 1
ATOM 5090 C C . SER B 1 317 ? -18.312 -19.281 10.477 1 98.75 317 SER B C 1
ATOM 5092 O O . SER B 1 317 ? -18.734 -18.125 10.516 1 98.75 317 SER B O 1
ATOM 5094 N N . VAL B 1 318 ? -17.031 -19.625 10.406 1 98.94 318 VAL B N 1
ATOM 5095 C CA . VAL B 1 318 ? -15.977 -18.641 10.219 1 98.94 318 VAL B CA 1
ATOM 5096 C C . VAL B 1 318 ? -15.234 -18.922 8.914 1 98.94 318 VAL B C 1
ATOM 5098 O O . VAL B 1 318 ? -14.734 -20.016 8.703 1 98.94 318 VAL B O 1
ATOM 5101 N N . ILE B 1 319 ? -15.195 -17.938 8.039 1 98.94 319 ILE B N 1
ATOM 5102 C CA . ILE B 1 319 ? -14.602 -18.047 6.711 1 98.94 319 ILE B CA 1
ATOM 5103 C C . ILE B 1 319 ? -13.469 -17.031 6.574 1 98.94 319 ILE B C 1
ATOM 5105 O O . ILE B 1 319 ? -13.609 -15.875 6.98 1 98.94 319 ILE B O 1
ATOM 5109 N N . LEU B 1 320 ? -12.32 -17.469 6.105 1 98.94 320 LEU B N 1
ATOM 5110 C CA . LEU B 1 320 ? -11.211 -16.609 5.723 1 98.94 320 LEU B CA 1
ATOM 5111 C C . LEU B 1 320 ? -11.031 -16.594 4.207 1 98.94 320 LEU B C 1
ATOM 5113 O O . LEU B 1 320 ? -11.039 -17.641 3.566 1 98.94 320 LEU B O 1
ATOM 5117 N N . CYS B 1 321 ? -10.969 -15.414 3.605 1 98.81 321 CYS B N 1
ATOM 5118 C CA . CYS B 1 321 ? -10.625 -15.383 2.189 1 98.81 321 CYS B CA 1
ATOM 5119 C C . CYS B 1 321 ? -9.398 -14.508 1.945 1 98.81 321 CYS B C 1
ATOM 5121 O O . CYS B 1 321 ? -9.148 -13.562 2.691 1 98.81 321 CYS B O 1
ATOM 5123 N N . MET B 1 322 ? -8.609 -14.852 0.955 1 98.88 322 MET B N 1
ATOM 5124 C CA . MET B 1 322 ? -7.375 -14.148 0.608 1 98.88 322 MET B CA 1
ATOM 5125 C C . MET B 1 322 ? -7.672 -12.891 -0.197 1 98.88 322 MET B C 1
ATOM 5127 O O . MET B 1 322 ? -8.43 -12.93 -1.171 1 98.88 322 MET B O 1
ATOM 5131 N N . LEU B 1 323 ? -7.152 -11.742 0.169 1 98.88 323 LEU B N 1
ATOM 5132 C CA . LEU B 1 323 ? -7.059 -10.547 -0.662 1 98.88 323 LEU B CA 1
ATOM 5133 C C . LEU B 1 323 ? -5.633 -10.336 -1.154 1 98.88 323 LEU B C 1
ATOM 5135 O O . LEU B 1 323 ? -4.801 -9.766 -0.441 1 98.88 323 LEU B O 1
ATOM 5139 N N . PRO B 1 324 ? -5.355 -10.672 -2.365 1 98.38 324 PRO B N 1
ATOM 5140 C CA . PRO B 1 324 ? -3.971 -10.852 -2.801 1 98.38 324 PRO B CA 1
ATOM 5141 C C . PRO B 1 324 ? -3.229 -9.531 -2.969 1 98.38 324 PRO B C 1
ATOM 5143 O O . PRO B 1 324 ? -1.997 -9.492 -2.891 1 98.38 324 PRO B O 1
ATOM 5146 N N . ASP B 1 325 ? -4.016 -8.422 -3.283 1 97.94 325 ASP B N 1
ATOM 5147 C CA . ASP B 1 325 ? -3.268 -7.207 -3.584 1 97.94 325 ASP B CA 1
ATOM 5148 C C . ASP B 1 325 ? -4.145 -5.969 -3.406 1 97.94 325 ASP B C 1
ATOM 5150 O O . ASP B 1 325 ? -5.297 -6.074 -2.986 1 97.94 325 ASP B O 1
ATOM 5154 N N . THR B 1 326 ? -3.492 -4.824 -3.605 1 97.56 326 THR B N 1
ATOM 5155 C CA . THR B 1 326 ? -4.172 -3.537 -3.504 1 97.56 326 THR B CA 1
ATOM 5156 C C . THR B 1 326 ? -4.953 -3.236 -4.781 1 97.56 326 THR B C 1
ATOM 5158 O O . THR B 1 326 ? -4.621 -3.746 -5.852 1 97.56 326 THR B O 1
ATOM 5161 N N . GLY B 1 327 ? -5.957 -2.406 -4.664 1 96.44 327 GLY B N 1
ATOM 5162 C CA . GLY B 1 327 ? -6.73 -1.964 -5.816 1 96.44 327 GLY B CA 1
ATOM 5163 C C . GLY B 1 327 ? -6.062 -0.839 -6.586 1 96.44 327 GLY B C 1
ATOM 5164 O O . GLY B 1 327 ? -6.469 -0.521 -7.707 1 96.44 327 GLY B O 1
ATOM 5165 N N . GLU B 1 328 ? -5.023 -0.268 -6.133 1 93.69 328 GLU B N 1
ATOM 5166 C CA . GLU B 1 328 ? -4.43 0.951 -6.676 1 93.69 328 GLU B CA 1
ATOM 5167 C C . GLU B 1 328 ? -3.777 0.692 -8.031 1 93.69 328 GLU B C 1
ATOM 5169 O O . GLU B 1 328 ? -3.508 1.63 -8.781 1 93.69 328 GLU B O 1
ATOM 5174 N N . ARG B 1 329 ? -3.613 -0.521 -8.414 1 92.44 329 ARG B N 1
ATOM 5175 C CA . ARG B 1 329 ? -2.863 -0.856 -9.617 1 92.44 329 ARG B CA 1
ATOM 5176 C C . ARG B 1 329 ? -3.803 -1.135 -10.789 1 92.44 329 ARG B C 1
ATOM 5178 O O . ARG B 1 329 ? -3.367 -1.603 -11.844 1 92.44 329 ARG B O 1
ATOM 5185 N N . TYR B 1 330 ? -5.055 -0.795 -10.555 1 93.25 330 TYR B N 1
ATOM 5186 C CA . TYR B 1 330 ? -6.051 -1.194 -11.547 1 93.25 330 TYR B CA 1
ATOM 5187 C C . TYR B 1 330 ? -6.855 0.008 -12.023 1 93.25 330 TYR B C 1
ATOM 5189 O O . TYR B 1 330 ? -7.996 -0.138 -12.469 1 93.25 330 TYR B O 1
ATOM 5197 N N . MET B 1 331 ? -6.27 1.159 -11.906 1 91.06 331 MET B N 1
ATOM 5198 C CA . MET B 1 331 ? -7.012 2.381 -12.211 1 91.06 331 MET B CA 1
ATOM 5199 C C . MET B 1 331 ? -7.398 2.43 -13.688 1 91.06 331 MET B C 1
ATOM 5201 O O . MET B 1 331 ? -8.43 3 -14.039 1 91.06 331 MET B O 1
ATOM 5205 N N . SER B 1 332 ? -6.656 1.855 -14.586 1 89.5 332 SER B N 1
ATOM 5206 C CA . SER B 1 332 ? -6.914 1.868 -16.016 1 89.5 332 SER B CA 1
ATOM 5207 C C . SER B 1 332 ? -7.738 0.659 -16.438 1 89.5 332 SER B C 1
ATOM 5209 O O . SER B 1 332 ? -7.945 0.429 -17.641 1 89.5 332 SER B O 1
ATOM 5211 N N . THR B 1 333 ? -8.211 -0.156 -15.531 1 92.12 333 THR B N 1
ATOM 5212 C CA . THR B 1 333 ? -8.953 -1.382 -15.805 1 92.12 333 THR B CA 1
ATOM 5213 C C . THR B 1 333 ? -10.445 -1.188 -15.516 1 92.12 333 THR B C 1
ATOM 5215 O O . THR B 1 333 ? -10.852 -0.147 -15 1 92.12 333 THR B O 1
ATOM 5218 N N . PRO B 1 334 ? -11.25 -2.256 -15.773 1 93.69 334 PRO B N 1
ATOM 5219 C CA . PRO B 1 334 ? -12.688 -2.172 -15.531 1 93.69 334 PRO B CA 1
ATOM 5220 C C . PRO B 1 334 ? -13.031 -1.979 -14.055 1 93.69 334 PRO B C 1
ATOM 5222 O O . PRO B 1 334 ? -14.156 -1.604 -13.719 1 93.69 334 PRO B O 1
ATOM 5225 N N . LEU B 1 335 ? -12.07 -2.215 -13.203 1 96.12 335 LEU B N 1
ATOM 5226 C CA . LEU B 1 335 ? -12.32 -1.999 -11.781 1 96.12 335 LEU B CA 1
ATOM 5227 C C . LEU B 1 335 ? -12.734 -0.555 -11.516 1 96.12 335 LEU B C 1
ATOM 5229 O O . LEU B 1 335 ? -13.531 -0.288 -10.617 1 96.12 335 LEU B O 1
ATOM 5233 N N . PHE B 1 336 ? -12.219 0.418 -12.273 1 95.88 336 PHE B N 1
ATOM 5234 C CA . PHE B 1 336 ? -12.484 1.83 -12.031 1 95.88 336 PHE B CA 1
ATOM 5235 C C . PHE B 1 336 ? -13.5 2.367 -13.031 1 95.88 336 PHE B C 1
ATOM 5237 O O . PHE B 1 336 ? -13.672 3.582 -13.164 1 95.88 336 PHE B O 1
ATOM 5244 N N . ASP B 1 337 ? -14.148 1.459 -13.742 1 94.31 337 ASP B N 1
ATOM 5245 C CA . ASP B 1 337 ? -15.203 1.921 -14.633 1 94.31 337 ASP B CA 1
ATOM 5246 C C . ASP B 1 337 ? -16.25 2.729 -13.867 1 94.31 337 ASP B C 1
ATOM 5248 O O . ASP B 1 337 ? -16.703 2.318 -12.797 1 94.31 337 ASP B O 1
ATOM 5252 N N . GLY B 1 338 ? -16.562 3.871 -14.375 1 92.38 338 GLY B N 1
ATOM 5253 C CA . GLY B 1 338 ? -17.547 4.738 -13.75 1 92.38 338 GLY B CA 1
ATOM 5254 C C . GLY B 1 338 ? -16.953 5.715 -12.758 1 92.38 338 GLY B C 1
ATOM 5255 O O . GLY B 1 338 ? -17.641 6.57 -12.219 1 92.38 338 GLY B O 1
ATOM 5256 N N . ILE B 1 339 ? -15.68 5.523 -12.508 1 94.69 339 ILE B N 1
ATOM 5257 C CA . ILE B 1 339 ? -14.961 6.445 -11.633 1 94.69 339 ILE B CA 1
ATOM 5258 C C . ILE B 1 339 ? -14.18 7.453 -12.469 1 94.69 339 ILE B C 1
ATOM 5260 O O . ILE B 1 339 ? -13.109 7.137 -12.992 1 94.69 339 ILE B O 1
ATOM 5264 N N . GLU B 1 340 ? -14.664 8.68 -12.5 1 90.5 340 GLU B N 1
ATOM 5265 C CA . GLU B 1 340 ? -14.086 9.672 -13.406 1 90.5 340 GLU B CA 1
ATOM 5266 C C . GLU B 1 340 ? -13.164 10.625 -12.648 1 90.5 340 GLU B C 1
ATOM 5268 O O . GLU B 1 340 ? -13.266 10.758 -11.43 1 90.5 340 GLU B O 1
ATOM 5273 N N . ALA B 1 341 ? -12.25 11.211 -13.453 1 89.38 341 ALA B N 1
ATOM 5274 C CA . ALA B 1 341 ? -11.344 12.195 -12.875 1 89.38 341 ALA B CA 1
ATOM 5275 C C . ALA B 1 341 ? -12.055 13.531 -12.656 1 89.38 341 ALA B C 1
ATOM 5277 O O . ALA B 1 341 ? -11.742 14.258 -11.711 1 89.38 341 ALA B O 1
ATOM 5278 N N . GLU B 1 342 ? -12.969 13.859 -13.469 1 93.38 342 GLU B N 1
ATOM 5279 C CA . GLU B 1 342 ? -13.695 15.125 -13.398 1 93.38 342 GLU B CA 1
ATOM 5280 C C . GLU B 1 342 ? -14.938 15 -12.523 1 93.38 342 GLU B C 1
ATOM 5282 O O . GLU B 1 342 ? -15.414 13.891 -12.273 1 93.38 342 GLU B O 1
ATOM 5287 N N . MET B 1 343 ? -15.445 16.172 -12.07 1 95.88 343 MET B N 1
ATOM 5288 C CA . MET B 1 343 ? -16.641 16.203 -11.234 1 95.88 343 MET B CA 1
ATOM 5289 C C . MET B 1 343 ? -17.844 15.656 -11.992 1 95.88 343 MET B C 1
ATOM 5291 O O . MET B 1 343 ? -18.031 15.961 -13.172 1 95.88 343 MET B O 1
ATOM 5295 N N . ASP B 1 344 ? -18.578 14.836 -11.32 1 95.44 344 ASP B N 1
ATOM 5296 C CA . ASP B 1 344 ? -19.859 14.422 -11.891 1 95.44 344 ASP B CA 1
ATOM 5297 C C . ASP B 1 344 ? -20.953 15.445 -11.609 1 95.44 344 ASP B C 1
ATOM 5299 O O . ASP B 1 344 ? -20.672 16.531 -11.102 1 95.44 344 ASP B O 1
ATOM 5303 N N . ALA B 1 345 ? -22.234 15.148 -11.961 1 95.75 345 ALA B N 1
ATOM 5304 C CA . ALA B 1 345 ? -23.328 16.109 -11.844 1 95.75 345 ALA B CA 1
ATOM 5305 C C . ALA B 1 345 ? -23.578 16.484 -10.391 1 95.75 345 ALA B C 1
ATOM 5307 O O . ALA B 1 345 ? -23.812 17.656 -10.078 1 95.75 345 ALA B O 1
ATOM 5308 N N . GLU B 1 346 ? -23.531 15.5 -9.539 1 96.38 346 GLU B N 1
ATOM 5309 C CA . GLU B 1 346 ? -23.781 15.758 -8.125 1 96.38 346 GLU B CA 1
ATOM 5310 C C . GLU B 1 346 ? -22.672 16.625 -7.52 1 96.38 346 GLU B C 1
ATOM 5312 O O . GLU B 1 346 ? -22.953 17.547 -6.75 1 96.38 346 GLU B O 1
ATOM 5317 N N . GLU B 1 347 ? -21.453 16.312 -7.828 1 97.12 347 GLU B N 1
ATOM 5318 C CA . GLU B 1 347 ? -20.312 17.062 -7.332 1 97.12 347 GLU B CA 1
ATOM 5319 C C . GLU B 1 347 ? -20.328 18.5 -7.859 1 97.12 347 GLU B C 1
ATOM 5321 O O . GLU B 1 347 ? -20.016 19.438 -7.129 1 97.12 347 GLU B O 1
ATOM 5326 N N . THR B 1 348 ? -20.719 18.641 -9.102 1 96.69 348 THR B N 1
ATOM 5327 C CA . THR B 1 348 ? -20.844 19.969 -9.695 1 96.69 348 THR B CA 1
ATOM 5328 C C . THR B 1 348 ? -21.922 20.781 -8.992 1 96.69 348 THR B C 1
ATOM 5330 O O . THR B 1 348 ? -21.75 21.969 -8.727 1 96.69 348 THR B O 1
ATOM 5333 N N . ALA B 1 349 ? -23.016 20.141 -8.711 1 97.12 349 ALA B N 1
ATOM 5334 C CA . ALA B 1 349 ? -24.094 20.812 -7.98 1 97.12 349 ALA B CA 1
ATOM 5335 C C . ALA B 1 349 ? -23.625 21.266 -6.602 1 97.12 349 ALA B C 1
ATOM 5337 O O . ALA B 1 349 ? -23.984 22.344 -6.145 1 97.12 349 ALA B O 1
ATOM 5338 N N . LEU B 1 350 ? -22.812 20.422 -5.965 1 97 350 LEU B N 1
ATOM 5339 C CA . LEU B 1 350 ? -22.25 20.781 -4.672 1 97 350 LEU B CA 1
ATOM 5340 C C . LEU B 1 350 ? -21.312 21.984 -4.809 1 97 350 LEU B C 1
ATOM 5342 O O . LEU B 1 350 ? -21.375 22.922 -4.004 1 97 350 LEU B O 1
ATOM 5346 N N . SER B 1 351 ? -20.484 21.938 -5.809 1 96.5 351 SER B N 1
ATOM 5347 C CA . SER B 1 351 ? -19.562 23.031 -6.066 1 96.5 351 SER B CA 1
ATOM 5348 C C . SER B 1 351 ? -20.297 24.344 -6.234 1 96.5 351 SER B C 1
ATOM 5350 O O . SER B 1 351 ? -19.859 25.391 -5.727 1 96.5 351 SER B O 1
ATOM 5352 N N . ARG B 1 352 ? -21.422 24.312 -6.844 1 96.5 352 ARG B N 1
ATOM 5353 C CA . ARG B 1 352 ? -22.172 25.516 -7.195 1 96.5 352 ARG B CA 1
ATOM 5354 C C . ARG B 1 352 ? -23.109 25.922 -6.062 1 96.5 352 ARG B C 1
ATOM 5356 O O . ARG B 1 352 ? -23.688 27.016 -6.086 1 96.5 352 ARG B O 1
ATOM 5363 N N . SER B 1 353 ? -23.25 25.078 -5.117 1 96.38 353 SER B N 1
ATOM 5364 C CA . SER B 1 353 ? -24.219 25.312 -4.055 1 96.38 353 SER B CA 1
ATOM 5365 C C . SER B 1 353 ? -23.734 26.391 -3.096 1 96.38 353 SER B C 1
ATOM 5367 O O . SER B 1 353 ? -24.5 26.859 -2.25 1 96.38 353 SER B O 1
ATOM 5369 N N . THR B 1 354 ? -22.484 26.781 -3.17 1 95.5 354 THR B N 1
ATOM 5370 C CA . THR B 1 354 ? -21.922 27.859 -2.375 1 95.5 354 THR B CA 1
ATOM 5371 C C . THR B 1 354 ? -21.172 28.844 -3.264 1 95.5 354 THR B C 1
ATOM 5373 O O . THR B 1 354 ? -20.75 28.5 -4.371 1 95.5 354 THR B O 1
ATOM 5376 N N . PRO B 1 355 ? -20.984 30 -2.883 1 91.94 355 PRO B N 1
ATOM 5377 C CA . PRO B 1 355 ? -20.641 31.078 -3.818 1 91.94 355 PRO B CA 1
ATOM 5378 C C . PRO B 1 355 ? -19.156 31.109 -4.164 1 91.94 355 PRO B C 1
ATOM 5380 O O . PRO B 1 355 ? -18.766 31.703 -5.18 1 91.94 355 PRO B O 1
ATOM 5383 N N . SER B 1 356 ? -18.328 30.484 -3.367 1 90.38 356 SER B N 1
ATOM 5384 C CA . SER B 1 356 ? -16.906 30.734 -3.572 1 90.38 356 SER B CA 1
ATOM 5385 C C . SER B 1 356 ? -16.219 29.531 -4.207 1 90.38 356 SER B C 1
ATOM 5387 O O . SER B 1 356 ? -16.766 28.422 -4.188 1 90.38 356 SER B O 1
ATOM 5389 N N . CYS B 1 357 ? -15.023 29.781 -4.914 1 92.88 357 CYS B N 1
ATOM 5390 C CA . CYS B 1 357 ? -14.055 28.781 -5.367 1 92.88 357 CYS B CA 1
ATOM 5391 C C . CYS B 1 357 ? -14.695 27.812 -6.359 1 92.88 357 CYS B C 1
ATOM 5393 O O . CYS B 1 357 ? -14.539 26.594 -6.234 1 92.88 357 CYS B O 1
ATOM 5395 N N . GLN B 1 358 ? -15.445 28.359 -7.309 1 91.06 358 GLN B N 1
ATOM 5396 C CA . GLN B 1 358 ? -16.078 27.609 -8.383 1 91.06 358 GLN B CA 1
ATOM 5397 C C . GLN B 1 358 ? -15.32 27.781 -9.695 1 91.06 358 GLN B C 1
ATOM 5399 O O . GLN B 1 358 ? -14.594 28.766 -9.875 1 91.06 358 GLN B O 1
ATOM 5404 N N . PHE B 1 359 ? -15.484 26.75 -10.484 1 89 359 PHE B N 1
ATOM 5405 C CA . PHE B 1 359 ? -15.016 26.938 -11.859 1 89 359 PHE B CA 1
ATOM 5406 C C . PHE B 1 359 ? -15.977 27.828 -12.641 1 89 359 PHE B C 1
ATOM 5408 O O . PHE B 1 359 ? -17.172 27.828 -12.375 1 89 359 PHE B O 1
ATOM 5415 N N . GLU B 1 360 ? -15.414 28.484 -13.492 1 81.69 360 GLU B N 1
ATOM 5416 C CA . GLU B 1 360 ? -16.281 29.312 -14.344 1 81.69 360 GLU B CA 1
ATOM 5417 C C . GLU B 1 360 ? -17.25 28.438 -15.141 1 81.69 360 GLU B C 1
ATOM 5419 O O . GLU B 1 360 ? -16.922 27.312 -15.508 1 81.69 360 GLU B O 1
ATOM 5424 N N . ALA B 1 361 ? -18.5 28.875 -15.336 1 69.62 361 ALA B N 1
ATOM 5425 C CA . ALA B 1 361 ? -19.531 28.156 -16.094 1 69.62 361 ALA B CA 1
ATOM 5426 C C . ALA B 1 361 ? -19.172 28.125 -17.578 1 69.62 361 ALA B C 1
ATOM 5428 O O . ALA B 1 361 ? -18.625 29.078 -18.125 1 69.62 361 ALA B O 1
#

Solvent-accessible surface area (backbone atoms only — not comparable to full-atom values): 35572 Å² total; per-residue (Å²): 126,78,73,77,71,66,82,70,70,42,56,29,70,64,44,70,35,78,30,60,75,69,51,57,57,53,44,53,36,29,35,56,81,71,82,52,59,94,52,29,49,40,31,33,39,41,23,35,53,19,86,74,27,20,52,33,36,51,33,30,46,34,37,53,49,48,25,47,67,73,56,73,40,52,93,63,44,40,36,30,34,50,38,82,34,60,45,44,38,16,35,19,28,48,23,14,48,72,55,31,50,40,39,32,19,22,36,66,74,48,53,56,54,42,50,30,50,22,43,55,20,57,24,43,54,30,61,16,48,52,91,45,40,55,62,30,14,40,50,39,25,53,48,53,18,66,77,67,72,34,41,63,60,45,69,36,48,38,65,40,28,22,50,35,20,38,37,21,59,28,35,18,53,55,40,26,38,58,98,49,83,60,44,35,38,26,33,58,37,42,40,17,22,61,50,29,8,28,24,60,45,36,61,72,76,40,61,79,42,41,28,36,37,37,42,43,54,63,29,33,45,75,76,64,71,61,79,67,54,59,45,79,87,46,36,69,64,50,70,37,88,52,49,42,94,72,75,36,66,71,39,60,52,43,42,68,28,39,33,28,46,52,24,63,75,66,55,41,48,74,45,72,45,69,42,52,50,67,50,6,37,52,37,16,45,47,32,11,35,40,42,33,45,60,31,24,39,45,18,7,36,19,45,43,52,42,51,56,50,46,72,72,46,59,78,72,37,29,35,37,19,43,22,45,24,41,32,82,59,35,68,91,40,77,72,34,62,94,57,57,75,63,66,52,72,70,31,46,50,54,40,64,69,44,92,55,56,55,68,84,130,126,78,75,78,72,66,80,68,69,40,56,30,71,63,45,69,35,79,30,62,75,69,52,58,56,53,43,52,37,27,34,54,80,72,83,54,62,93,52,29,47,40,33,34,39,40,22,34,53,18,85,72,28,20,53,33,37,51,32,31,45,34,38,53,49,50,26,46,66,72,56,73,40,52,91,65,44,39,36,29,34,51,37,82,33,60,46,45,37,15,34,19,29,47,24,13,48,72,55,32,50,39,39,33,20,20,36,65,74,46,51,58,55,44,51,30,50,21,42,54,20,57,26,43,56,29,61,16,47,51,91,44,40,55,61,30,14,41,52,40,25,54,48,52,19,67,76,68,72,33,40,63,61,46,71,36,50,38,64,41,29,23,48,35,19,38,36,21,58,27,36,17,54,55,40,26,38,57,98,49,85,60,43,34,38,26,32,57,37,40,39,18,23,59,50,28,9,27,23,60,44,36,61,69,75,41,62,79,42,41,29,36,37,38,42,43,53,63,28,34,46,76,76,64,70,61,79,66,55,59,45,80,86,48,36,69,64,49,70,38,88,50,50,42,95,73,75,36,66,69,40,60,52,41,41,69,28,40,31,28,46,53,23,65,76,67,55,42,47,73,45,75,44,69,42,52,51,68,50,6,36,53,38,16,45,46,32,10,35,40,43,33,44,59,30,24,39,45,17,7,36,19,45,44,51,44,50,56,49,46,72,73,46,60,78,71,36,27,35,38,21,43,22,46,25,41,31,83,58,34,66,92,40,77,72,33,62,92,57,56,76,63,68,52,73,69,32,46,50,56,41,64,70,44,93,56,54,54,68,83,130

Sequence (722 aa):
MLHQLKIRTTAGRGRLFDSILDTVGDTPVIRINNLGPGHATIYVKAEFFNPAASVKDRLALNIIEEGERSGKLKPGQTVVEATSGNTGIGLAMVCAQKGYPLVVTMADSFSIERRKLMRMLGAKVVLTPRAQKGFGMYKKAVELAEANGWFLARQFETEANAAIHEATTAREIINDFAGSRLDYLVTGYGTGGTVAGVGRVLRRERPEVRIVLAEPANAQLVGSGKGQERGAGGAPAASHPAFEPHPIQGWTPDFIPNVLQEAIDQRYYDQVVPIPGPEGIKWAKALAQQEGIFTGISGGATFAVARQIAGTAPAGSVILCMLPDTGERYMSTPLFDGIEAEMDAEETALSRSTPSCQFEAMLHQLKIRTTAGRGRLFDSILDTVGDTPVIRINNLGPGHATIYVKAEFFNPAASVKDRLALNIIEEGERSGKLKPGQTVVEATSGNTGIGLAMVCAQKGYPLVVTMADSFSIERRKLMRMLGAKVVLTPRAQKGFGMYKKAVELAEANGWFLARQFETEANAAIHEATTAREIINDFAGSRLDYLVTGYGTGGTVAGVGRVLRRERPEVRIVLAEPANAQLVGSGKGQERGAGGAPAASHPAFEPHPIQGWTPDFIPNVLQEAIDQRYYDQVVPIPGPEGIKWAKALAQQEGIFTGISGGATFAVARQIAGTAPAGSVILCMLPDTGERYMSTPLFDGIEAEMDAEETALSRSTPSCQFEA

Secondary structure (DSSP, 8-state):
-----PPP-----SS-BSSGGGGS--PPEEE--SSS-TTSEEEEEEGGGSTTSBTHHHHHHHHHHHHHHHT-S-TTPPEEEE-SSHHHHHHHHHHHHHT--EEEEEETTS-HHHHHHHHHTT-EEEEE-GGGHHHHHHHHHHHHHHHHT-EE--TTT-HHHHHHHHHTHHHHHHHHTTTS---EEEE--SSSHHHHHHHHHHHHH-TTSEEEEEEETT--TTTT-PPPPB-GGG-B-S--TT----S-TTS--SS--HHHHHHHHTT--SEEEEE-HHHHHHHHHHHHHHH---B-HHHHHHHHHHHHHHHHSPTT-EEEEEE-BBGGGGTTSGGGTT--SS--HHHHHHHHTSSSSPPP-/-----PPP-----SS-BSSGGGGS--PPEEE--SSS-TTSEEEEEEGGGSTTSBTHHHHHHHHHHHHHHHT-SPTTPPEEEE-SSHHHHHHHHHHHHHT--EEEEEETTS-HHHHHHHHHTT-EEEEE-GGGHHHHHHHHHHHHHHHHT-EE--TTT-HHHHHHHHHTHHHHHHHHTTTS---EEEE--SSSHHHHHHHHHHHHH-TTSEEEEEEETT--TTTT-PPPPB-GGG-B-S--TT----S-TTS--SS--HHHHHHHHTT--SEEEEE-HHHHHHHHHHHHHHH---B-HHHHHHHHHHHHHHHHSPTT-EEEEEE-BBGGGGTTSGGGTT--SS--HHHHHHHHTSSSSPPP-

Foldseek 3Di:
DPPPDDDDDDDDPPDDDPDLLSQQAPFDWAWDDFPADPQETEIERQNLSRPLFFQLLQLLQLLVVVCVVVVVDDQQFAEEEEFLASNLLSVLQNCLRRVHAYEYEYEPPHFPLRQVSSVVSPYHYHYDHCVCFSVGSHVVRVVVCVVPVGHYSQCLQDPSLLQSLLVGVLVSVCVVCPVHDAAEEFAEDQSQNNLNNNLVNCCPPPVNHAYEYEDAQQQPQVPVVDAFPADPSRHGPDFGPSDDDAQQGRGDTRTRRNNNVNCSVVVSHDYYHHFHQVQLLVQQVVCCVPVVAAADSRQSRRVSVQNVCSVPDGGHHYYYYYRGGGHPRQCVHCSCVVPDPDDDPVRLCVLVVDDDDHDDD/DPPPDDDDDDDDPPDDDPDLLSQQAPFDWAWDDFPADPQETEIERQNLSRPLFFQLLQLLQLLVVVCVVVVVDDQQFAEEEEFLASNLLSVLQNCLRRVYAYEYEYEPPHFPLRQVSSVVSPYHYHYDHCVCFSVGSHVVRVVVCVVPVGHYSQCLQDPSLQQSLLVGVLVSVCVVCPVHDAAEEFAEDQSQNNLNNNLVNCCPPPVNHAYEYEDAQQQPQVPVVDAFPADPSRHGPDFGPSDDDAQQGRGDTRTRRNNNVNCSVVVSHDYYHHFHQVQLLVQQVVCCVPVVAAADSNQSRRVSVQNVCSVPDGGHHYYYYYRGGGHPRQCVHCSCVVPDPDDDPVRLCVLVVDPDDHDDD

Organism: Mesorhizobium plurifarium (NCBI:txid69974)

Nearest PDB structures (foldseek):
  2q3d-assembly1_A  TM=9.574E-01  e=6.296E-37  Mycobacterium tuberculosis
  8srw-assembly1_D  TM=9.581E-01  e=4.454E-35  Staphylococcus aureus subsp. aureus NCTC 8325
  5xeo-assembly1_B  TM=9.545E-01  e=1.279E-31  Fusobacterium nucleatum subsp. nucleatum ATCC 25586
  5b1i-assembly4_H  TM=9.420E-01  e=1.158E-29  Lactiplantibacillus plantarum WCFS1
  5b1h-assembly2_B  TM=9.346E-01  e=1.069E-28  Lactiplantibacillus plantarum WCFS1